Protein AF-A0A840VDX9-F1 (afdb_monomer)

Foldseek 3Di:
DDFLVPQPPQDPLNSVLCVLLVNGDLVVLLVDDLVVSQVSSVVSCVVPVSDPDRDDSVRSVVSNVSSVVVVVPPDDDDDDDDDDDDDDDDDDDDDDDDDDDDDDDDDDDDDDDDDDDDDDDDDDDDDDDDDDDDDDDDDDPPPPDDPDDQDFDQQCPDVVVVVVVVVDPDDDDDPVVVCVVVVNDPVNDDDDDDSNGDGDDDDDDDPPDDDDDDDDDDDDDDDDDDDPDDDDPDDDPPPDDPVVPDDDPVVVVPDPDPDPPPPPCDPVVVVVQFAPDPVCCPPPDPPDLLRADGGEDPALVLLLLLLVLLVCLVVLVVLLVVLVVLVVVCVVCVPVNVVNDPCSVVSVVCNVVSVVCNVVRQQCCADPPPRHRQQDDDPDDWDPLQDADPPVGRNNVQSVSCNPRQWHQRRHPRGIYGSDD

pLDDT: mean 71.78, std 23.14, range [29.0, 97.5]

Organism: NCBI:txid595692

Mean predicted aligned error: 23.38 Å

Sequence (421 aa):
MPSLKTLTGIAEEEIELLEAAGYLETAHLQKVDAGTLLEELEKANEVLDIVETLPSQRKVESWIRKANTKGKGSGSRKASGAEPKADTKKVKTSAPKGKAELSEPEISSEEKSEEGVSAAEAEKEEAGVMNELEESSLVVEEEVTKPSEPQWVNHEAVEEVREMIERSPLAIPLPVAQLAQQGIAPSAIAVAPVLNRAAGDLEIRATAARSYRSEPAKPRAAASPRSSRRTADAPPEKRGIDVSRVRSMEEADESEVAQPLPRGQVDERVKLLTTARESTNKGKKRDSRRFIRGVLHDRPILVWMGSVIVLLLVTDIPLALISAVLLMISSQNSEAMAWVPQWLLVFPLILPVLGLLYLTVAIRVKCRVCGQRLFVPRHCLKHVKAHHVPGLGHMIPTAIQIILFCWFHCIFCGTAVRIKE

Structure (mmCIF, N/CA/C/O backbone):
data_AF-A0A840VDX9-F1
#
_entry.id   AF-A0A840VDX9-F1
#
loop_
_atom_site.group_PDB
_atom_site.id
_atom_site.type_symbol
_atom_site.label_atom_id
_atom_site.label_alt_id
_atom_site.l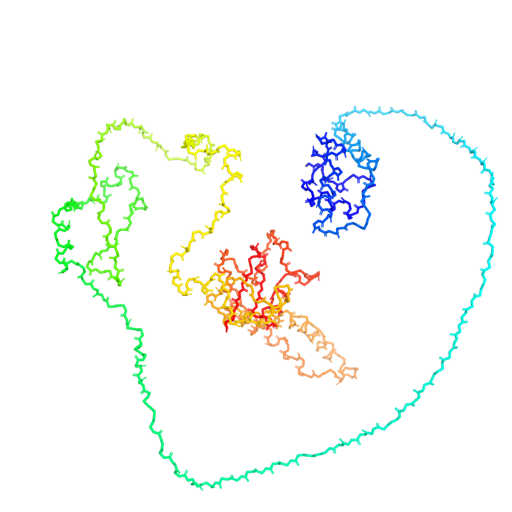abel_comp_id
_atom_site.label_asym_id
_atom_site.label_entity_id
_atom_site.label_seq_id
_atom_site.pdbx_PDB_ins_code
_atom_site.Cartn_x
_atom_site.Cartn_y
_atom_site.Cartn_z
_atom_site.occupancy
_atom_site.B_iso_or_equiv
_atom_site.auth_seq_id
_atom_site.auth_comp_id
_atom_site.auth_asym_id
_atom_site.auth_atom_id
_atom_site.pdbx_PDB_model_num
ATOM 1 N N . MET A 1 1 ? -4.506 30.953 8.659 1.00 61.16 1 MET A N 1
ATOM 2 C CA . MET A 1 1 ? -4.195 31.199 10.083 1.00 61.16 1 MET A CA 1
ATOM 3 C C . MET A 1 1 ? -2.696 30.997 10.283 1.00 61.16 1 MET A C 1
ATOM 5 O O . MET A 1 1 ? -2.127 30.231 9.507 1.00 61.16 1 MET A O 1
ATOM 9 N N . PRO A 1 2 ? -2.017 31.727 11.186 1.00 78.12 2 PRO A N 1
ATOM 10 C CA . PRO A 1 2 ? -0.568 31.613 11.340 1.00 78.12 2 PRO A CA 1
ATOM 11 C C . PRO A 1 2 ? -0.204 30.256 11.955 1.00 78.12 2 PRO A C 1
ATOM 13 O O . PRO A 1 2 ? -0.653 29.925 13.049 1.00 78.12 2 PRO A O 1
ATOM 16 N N . SER A 1 3 ? 0.608 29.474 11.242 1.00 86.75 3 SER A N 1
ATOM 17 C CA . SER A 1 3 ? 1.173 28.218 11.752 1.00 86.75 3 SER A CA 1
ATOM 18 C C . SER A 1 3 ? 2.246 28.498 12.810 1.00 86.75 3 SER A C 1
ATOM 20 O O . SER A 1 3 ? 2.977 29.494 12.705 1.00 86.75 3 SER A O 1
ATOM 22 N N . LEU A 1 4 ? 2.381 27.599 13.793 1.00 87.12 4 LEU A N 1
ATOM 23 C CA . LEU A 1 4 ? 3.438 27.636 14.811 1.00 87.12 4 LEU A CA 1
ATOM 24 C C . LEU A 1 4 ? 4.848 27.696 14.215 1.00 87.12 4 LEU A C 1
ATOM 26 O O . LEU A 1 4 ? 5.698 28.402 14.750 1.00 87.12 4 LEU A O 1
ATOM 30 N N . LYS A 1 5 ? 5.058 27.094 13.036 1.00 88.81 5 LYS A N 1
ATOM 31 C CA . LYS A 1 5 ? 6.335 27.120 12.296 1.00 88.81 5 LYS A CA 1
ATOM 32 C C . LYS A 1 5 ? 6.802 28.525 11.921 1.00 88.81 5 LYS A C 1
ATOM 34 O O . LYS A 1 5 ? 7.957 28.736 11.573 1.00 88.81 5 LYS A O 1
ATOM 39 N N . THR A 1 6 ? 5.906 29.510 11.970 1.00 86.62 6 THR A N 1
ATOM 40 C CA . THR A 1 6 ? 6.267 30.899 11.692 1.00 86.62 6 THR A CA 1
ATOM 41 C C . THR A 1 6 ? 6.886 31.606 12.903 1.00 86.62 6 THR A C 1
ATOM 43 O O . THR A 1 6 ? 7.437 32.695 12.735 1.00 86.62 6 THR A O 1
ATOM 46 N N . LEU A 1 7 ? 6.789 31.067 14.122 1.00 85.81 7 LEU A N 1
ATOM 47 C CA . LEU A 1 7 ? 7.391 31.671 15.314 1.00 85.81 7 LEU A CA 1
ATOM 48 C C . LEU A 1 7 ? 8.908 31.447 15.300 1.00 85.81 7 LEU A C 1
ATOM 50 O O . LEU A 1 7 ? 9.388 30.322 15.260 1.00 85.81 7 LEU A O 1
ATOM 54 N N . THR A 1 8 ? 9.682 32.531 15.325 1.00 84.88 8 THR A N 1
ATOM 55 C CA . THR A 1 8 ? 11.146 32.447 15.306 1.00 84.88 8 THR A CA 1
ATOM 56 C C . THR A 1 8 ? 11.689 32.043 16.678 1.00 84.88 8 THR A C 1
ATOM 58 O O . THR A 1 8 ? 11.299 32.611 17.704 1.00 84.88 8 THR A O 1
ATOM 61 N N . GLY A 1 9 ? 12.635 31.101 16.706 1.00 85.94 9 GLY A N 1
ATOM 62 C CA . GLY A 1 9 ? 13.309 30.651 17.932 1.00 85.94 9 GLY A CA 1
ATOM 63 C C . GLY A 1 9 ? 12.548 29.592 18.736 1.00 85.94 9 GLY A C 1
ATOM 64 O O . GLY A 1 9 ? 12.656 29.591 19.961 1.00 85.94 9 GLY A O 1
ATOM 65 N N . ILE A 1 10 ? 11.767 28.752 18.054 1.00 92.69 10 ILE A N 1
ATOM 66 C CA . ILE A 1 10 ? 11.240 27.482 18.570 1.00 92.69 10 ILE A CA 1
ATOM 67 C C . ILE A 1 10 ? 11.941 26.377 17.773 1.00 92.69 10 ILE A C 1
ATOM 69 O O . ILE A 1 10 ? 12.005 26.486 16.545 1.00 92.69 10 ILE A O 1
ATOM 73 N N . ALA A 1 11 ? 12.533 25.391 18.448 1.00 93.19 11 ALA A N 1
ATOM 74 C CA . ALA A 1 11 ? 13.143 24.242 17.778 1.00 93.19 11 ALA A CA 1
ATOM 75 C C . ALA A 1 11 ? 12.064 23.324 17.175 1.00 93.19 11 ALA A C 1
ATOM 77 O O . ALA A 1 11 ? 10.900 23.399 17.559 1.00 93.19 11 ALA A O 1
ATOM 78 N N . GLU A 1 12 ? 12.430 22.467 16.221 1.00 93.62 12 GLU A N 1
ATOM 79 C CA . GLU A 1 12 ? 11.466 21.586 15.540 1.00 93.62 12 GLU A CA 1
ATOM 80 C C . GLU A 1 12 ? 10.807 20.595 16.512 1.00 93.62 12 GLU A C 1
ATOM 82 O O . GLU A 1 12 ? 9.585 20.496 16.542 1.00 93.62 12 GLU A O 1
ATOM 87 N N . GLU A 1 13 ? 11.593 19.994 17.403 1.00 94.50 13 GLU A N 1
ATOM 88 C CA . GLU A 1 13 ? 11.123 19.087 18.464 1.00 94.50 13 GLU A CA 1
ATOM 89 C C . GLU A 1 13 ? 10.142 19.777 19.434 1.00 94.50 13 GLU A C 1
ATOM 91 O O . GLU A 1 13 ? 9.171 19.189 19.902 1.00 94.50 13 GLU A O 1
ATOM 96 N N . GLU A 1 14 ? 10.339 21.072 19.697 1.00 95.25 14 GLU A N 1
ATOM 97 C CA . GLU A 1 14 ? 9.448 21.861 20.557 1.00 95.25 14 GLU A CA 1
ATOM 98 C C . GLU A 1 14 ? 8.120 22.188 19.861 1.00 95.25 14 GLU A C 1
ATOM 100 O O . GLU A 1 14 ? 7.090 22.330 20.521 1.00 95.25 14 GLU A O 1
ATOM 105 N N . ILE A 1 15 ? 8.129 22.304 18.528 1.00 95.81 15 ILE A N 1
ATOM 106 C CA . ILE A 1 15 ? 6.903 22.430 17.733 1.00 95.81 15 ILE A CA 1
ATOM 107 C C . ILE A 1 15 ? 6.143 21.105 17.765 1.00 95.81 15 ILE A C 1
ATOM 109 O O . ILE A 1 15 ? 4.934 21.123 17.977 1.00 95.81 15 ILE A O 1
ATOM 113 N N . GLU A 1 16 ? 6.831 19.973 17.614 1.00 96.06 16 GLU A N 1
ATOM 114 C CA . GLU A 1 16 ? 6.209 18.647 17.713 1.00 96.06 16 GLU A CA 1
ATOM 115 C C . GLU A 1 16 ? 5.587 18.412 19.093 1.00 96.06 16 GLU A C 1
ATOM 117 O O . GLU A 1 16 ? 4.452 17.942 19.179 1.00 96.06 16 GLU A O 1
ATOM 122 N N . LEU A 1 17 ? 6.268 18.821 20.169 1.00 96.69 17 LEU A N 1
ATOM 123 C CA . LEU A 1 17 ? 5.734 18.731 21.527 1.00 96.69 17 LEU A CA 1
ATOM 124 C C . LEU A 1 17 ? 4.488 19.615 21.724 1.00 96.69 17 LEU A C 1
ATOM 126 O O . LEU A 1 17 ? 3.510 19.183 22.334 1.00 96.69 17 LEU A O 1
ATOM 130 N N . LEU A 1 18 ? 4.478 20.831 21.165 1.00 96.44 18 LEU A N 1
ATOM 131 C CA . LEU A 1 18 ? 3.304 21.714 21.174 1.00 96.44 18 LEU A CA 1
ATOM 132 C C . LEU A 1 18 ? 2.125 21.120 20.392 1.00 96.44 18 LEU A C 1
ATOM 134 O O . LEU A 1 18 ? 0.987 21.161 20.865 1.00 96.44 18 LEU A O 1
ATOM 138 N N . GLU A 1 19 ? 2.387 20.545 19.218 1.00 95.88 19 GLU A N 1
ATOM 139 C CA . GLU A 1 19 ? 1.367 19.885 18.401 1.00 95.88 19 GLU A CA 1
ATOM 140 C C . GLU A 1 19 ? 0.803 18.645 19.115 1.00 95.88 19 GLU A C 1
ATOM 142 O O . GLU A 1 19 ? -0.414 18.435 19.110 1.00 95.88 19 GLU A O 1
ATOM 147 N N . ALA A 1 20 ? 1.658 17.875 19.793 1.00 95.19 20 ALA A N 1
ATOM 148 C CA . ALA A 1 20 ? 1.268 16.731 20.611 1.00 95.19 20 ALA A CA 1
ATOM 149 C C . ALA A 1 20 ? 0.411 17.127 21.824 1.00 95.19 20 ALA A C 1
ATOM 151 O O . ALA A 1 20 ? -0.548 16.426 22.149 1.00 95.19 20 ALA A O 1
ATOM 152 N N . ALA A 1 21 ? 0.695 18.279 22.439 1.00 95.62 21 ALA A N 1
ATOM 153 C CA . ALA A 1 21 ? -0.122 18.872 23.498 1.00 95.62 21 ALA A CA 1
ATOM 154 C C . ALA A 1 21 ? -1.438 19.508 22.982 1.00 95.62 21 ALA A C 1
ATOM 156 O O . ALA A 1 21 ? -2.234 20.006 23.771 1.00 95.62 21 ALA A O 1
ATOM 157 N N . GLY A 1 22 ? -1.706 19.489 21.668 1.00 95.38 22 GLY A N 1
ATOM 158 C CA . GLY A 1 22 ? -2.950 19.997 21.070 1.00 95.38 22 GLY A CA 1
ATOM 159 C C . GLY A 1 22 ? -2.907 21.466 20.628 1.00 95.38 22 GLY A C 1
ATOM 160 O O . GLY A 1 22 ? -3.916 22.025 20.177 1.00 95.38 22 GLY A O 1
ATOM 161 N N . TYR A 1 23 ? -1.740 22.103 20.686 1.00 95.38 23 TYR A N 1
ATOM 162 C CA . TYR A 1 23 ? -1.525 23.463 20.207 1.00 95.38 23 TYR A CA 1
ATOM 163 C C . TYR A 1 23 ? -1.053 23.418 18.758 1.00 95.38 23 TYR A C 1
ATOM 165 O O . TYR A 1 23 ? 0.121 23.237 18.485 1.00 95.38 23 TYR A O 1
ATOM 173 N N . LEU A 1 24 ? -1.973 23.592 17.808 1.00 93.19 24 LEU A N 1
ATOM 174 C CA . LEU A 1 24 ? -1.651 23.581 16.370 1.00 93.19 24 LEU A CA 1
ATOM 175 C C . LEU A 1 24 ? -1.452 24.993 15.791 1.00 93.19 24 LEU A C 1
ATOM 177 O O . LEU A 1 24 ? -0.848 25.179 14.732 1.00 93.19 24 LEU A O 1
ATOM 181 N N . GLU A 1 25 ? -1.979 26.011 16.475 1.00 93.81 25 GLU A N 1
ATOM 182 C CA . GLU A 1 25 ? -2.066 27.375 15.960 1.00 93.81 25 GLU A CA 1
ATOM 183 C C . GLU A 1 25 ? -1.569 28.409 16.967 1.00 93.81 25 GLU A C 1
ATOM 185 O O . GLU A 1 25 ? -1.770 28.287 18.178 1.00 93.81 25 GLU A O 1
ATOM 190 N N . THR A 1 26 ? -1.014 29.517 16.463 1.00 93.38 26 THR A N 1
ATOM 191 C CA . THR A 1 26 ? -0.578 30.628 17.325 1.00 93.38 26 THR A CA 1
ATOM 192 C C . THR A 1 26 ? -1.731 31.235 18.125 1.00 93.38 26 THR A C 1
ATOM 194 O O . THR A 1 26 ? -1.497 31.816 19.176 1.00 93.38 26 THR A O 1
ATOM 197 N N . ALA A 1 27 ? -2.973 31.119 17.641 1.00 91.75 27 ALA A N 1
ATOM 198 C CA . ALA A 1 27 ? -4.164 31.621 18.325 1.00 91.75 27 ALA A CA 1
ATOM 199 C C . ALA A 1 27 ? -4.475 30.859 19.624 1.00 91.75 27 ALA A C 1
ATOM 201 O O . ALA A 1 27 ? -5.066 31.436 20.535 1.00 91.75 27 ALA A O 1
ATOM 202 N N . HIS A 1 28 ? -4.074 29.587 19.724 1.00 92.94 28 HIS A N 1
ATOM 203 C CA . HIS A 1 28 ? -4.245 28.799 20.946 1.00 92.94 28 HIS A CA 1
ATOM 204 C C . HIS A 1 28 ? -3.251 29.270 22.014 1.00 92.94 28 HIS A C 1
ATOM 206 O O . HIS A 1 28 ? -3.650 29.551 23.139 1.00 92.94 28 HIS A O 1
ATOM 212 N N . LEU A 1 29 ? -1.995 29.513 21.620 1.00 92.62 29 LEU A N 1
ATOM 213 C CA . LEU A 1 29 ? -0.953 30.055 22.504 1.00 92.62 29 LEU A CA 1
ATOM 214 C C . LEU A 1 29 ? -1.276 31.443 23.074 1.00 92.62 29 LEU A C 1
ATOM 216 O O . LEU A 1 29 ? -0.776 31.801 24.131 1.00 92.62 29 LEU A O 1
ATOM 220 N N . GLN A 1 30 ? -2.091 32.247 22.387 1.00 92.81 30 GLN A N 1
ATOM 221 C CA . GLN A 1 30 ? -2.479 33.577 22.876 1.00 92.81 30 GLN A CA 1
ATOM 222 C C . GLN A 1 30 ? -3.481 33.527 24.038 1.00 92.81 30 GLN A C 1
ATOM 224 O O . GLN A 1 30 ? -3.618 34.515 24.757 1.00 92.81 30 GLN A O 1
ATOM 229 N N . LYS A 1 31 ? -4.214 32.417 24.192 1.00 93.06 31 LYS A N 1
ATOM 230 C CA . LYS A 1 31 ? -5.309 32.282 25.166 1.00 93.06 31 LYS A CA 1
ATOM 231 C C . LYS A 1 31 ? -4.908 31.546 26.441 1.00 93.06 31 LYS A C 1
ATOM 233 O O . LYS A 1 31 ? -5.675 31.578 27.396 1.00 93.06 31 LYS A O 1
ATOM 238 N N . VAL A 1 32 ? -3.757 30.881 26.436 1.00 95.12 32 VAL A N 1
ATOM 239 C CA . VAL A 1 32 ? -3.313 30.002 27.520 1.00 95.12 32 VAL A CA 1
ATOM 240 C C . VAL A 1 32 ? -2.206 30.676 28.319 1.00 95.12 32 VAL A C 1
ATOM 242 O O . VAL A 1 32 ? -1.372 31.400 27.770 1.00 95.12 32 VAL A O 1
ATOM 245 N N . ASP A 1 33 ? -2.230 30.486 29.634 1.00 96.00 33 ASP A N 1
ATOM 246 C CA . ASP A 1 33 ? -1.191 30.973 30.529 1.00 96.00 33 ASP A CA 1
ATOM 247 C C . ASP A 1 33 ? 0.057 30.074 30.482 1.00 96.00 33 ASP A C 1
ATOM 249 O O . ASP A 1 33 ? 0.008 28.895 30.137 1.00 96.00 33 ASP A O 1
ATOM 253 N N . ALA A 1 34 ? 1.213 30.643 30.823 1.00 95.19 34 ALA A N 1
ATOM 254 C CA . ALA A 1 34 ? 2.481 29.926 30.716 1.00 95.19 34 ALA A CA 1
ATOM 255 C C . ALA A 1 34 ? 2.597 28.729 31.677 1.00 95.19 34 ALA A C 1
ATOM 257 O O . ALA A 1 34 ? 3.389 27.834 31.399 1.00 95.19 34 ALA A O 1
ATOM 258 N N . GLY A 1 35 ? 1.856 28.726 32.793 1.00 94.19 35 GLY A N 1
ATOM 259 C CA . GLY A 1 35 ? 1.880 27.642 33.777 1.00 94.19 35 GLY A CA 1
ATOM 260 C C . GLY A 1 35 ? 1.123 26.422 33.267 1.00 94.19 35 GLY A C 1
ATOM 261 O O . GLY A 1 35 ? 1.714 25.356 33.128 1.00 94.19 35 GLY A O 1
ATOM 262 N N . THR A 1 36 ? -0.136 26.615 32.875 1.00 95.81 36 THR A N 1
ATOM 263 C CA . THR A 1 36 ? -0.982 25.570 32.284 1.00 95.81 36 THR A CA 1
ATOM 264 C C . THR A 1 36 ? -0.333 24.970 31.039 1.00 95.81 36 THR A C 1
ATOM 266 O O . THR A 1 36 ? -0.298 23.753 30.881 1.00 95.81 36 THR A O 1
ATOM 269 N N . LEU A 1 37 ? 0.262 25.806 30.177 1.00 96.88 37 LEU A N 1
ATOM 270 C CA . LEU A 1 37 ? 0.965 25.315 28.992 1.00 96.88 37 LEU A CA 1
ATOM 271 C C . LEU A 1 37 ? 2.183 24.451 29.355 1.00 96.88 37 LEU A C 1
ATOM 273 O O . LEU A 1 37 ? 2.437 23.458 28.685 1.00 96.88 37 LEU A O 1
ATOM 277 N N . LEU A 1 38 ? 2.937 24.803 30.400 1.00 96.88 38 LEU A N 1
ATOM 278 C CA . LEU A 1 38 ? 4.087 24.009 30.836 1.00 96.88 38 LEU A CA 1
ATOM 279 C C . LEU A 1 38 ? 3.651 22.632 31.363 1.00 96.88 38 LEU A C 1
ATOM 281 O O . LEU A 1 38 ? 4.249 21.633 30.977 1.00 96.88 38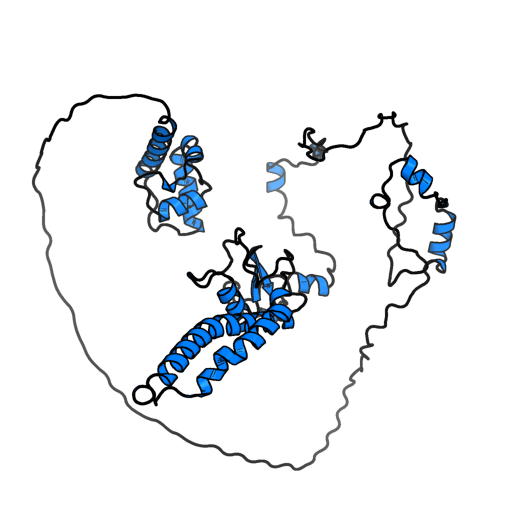 LEU A O 1
ATOM 285 N N . GLU A 1 39 ? 2.594 22.578 32.178 1.00 96.62 39 GLU A N 1
ATOM 286 C CA . GLU A 1 39 ? 2.048 21.319 32.709 1.00 96.62 39 GLU A CA 1
ATOM 287 C C . GLU A 1 39 ? 1.537 20.394 31.598 1.00 96.62 39 GLU A C 1
ATOM 289 O O . GLU A 1 39 ? 1.709 19.177 31.654 1.00 96.62 39 GLU A O 1
ATOM 294 N N . GLU A 1 40 ? 0.894 20.952 30.572 1.00 97.31 40 GLU A N 1
ATOM 295 C CA . GLU A 1 40 ? 0.416 20.168 29.432 1.00 97.31 40 GLU A CA 1
ATOM 296 C C . GLU A 1 40 ? 1.564 19.662 28.554 1.00 97.31 40 GLU A C 1
ATOM 298 O O . GLU A 1 40 ? 1.507 18.531 28.070 1.00 97.31 40 GLU A O 1
ATOM 303 N N . LEU A 1 41 ? 2.627 20.457 28.388 1.00 97.31 41 LEU A N 1
ATOM 304 C CA . LEU A 1 41 ? 3.841 20.019 27.697 1.00 97.31 41 LEU A CA 1
ATOM 305 C C . LEU A 1 41 ? 4.577 18.927 28.480 1.00 97.31 41 LEU A C 1
ATOM 307 O O . LEU A 1 41 ? 5.070 17.985 27.869 1.00 97.31 41 LEU A O 1
ATOM 311 N N . GLU A 1 42 ? 4.616 19.013 29.810 1.00 97.12 42 GLU A N 1
ATOM 312 C CA . GLU A 1 42 ? 5.190 17.975 30.672 1.00 97.12 42 GLU A CA 1
ATOM 313 C C . GLU A 1 42 ? 4.418 16.657 30.542 1.00 97.12 42 GLU A C 1
ATOM 315 O O . GLU A 1 42 ? 5.020 15.630 30.236 1.00 97.12 42 GLU A O 1
ATOM 320 N N . LYS A 1 43 ? 3.081 16.698 30.636 1.00 96.88 43 LYS A N 1
ATOM 321 C CA . LYS A 1 43 ? 2.217 15.521 30.424 1.00 96.88 43 LYS A CA 1
ATOM 322 C C . LYS A 1 43 ? 2.380 14.922 29.027 1.00 96.88 43 LYS A C 1
ATOM 324 O O . LYS A 1 43 ? 2.400 13.703 28.871 1.00 96.88 43 LYS A O 1
ATOM 329 N N . ALA A 1 44 ? 2.479 15.761 27.995 1.00 96.62 44 ALA A N 1
ATOM 330 C CA . ALA A 1 44 ? 2.690 15.292 26.629 1.00 96.62 44 ALA A CA 1
ATOM 331 C C . ALA A 1 44 ? 4.069 14.630 26.466 1.00 96.62 44 ALA A C 1
ATOM 333 O O . ALA A 1 44 ? 4.164 13.578 25.829 1.00 96.62 44 ALA A O 1
ATOM 334 N N . ASN A 1 45 ? 5.118 15.205 27.066 1.00 97.00 45 ASN A N 1
ATOM 335 C CA . ASN A 1 45 ? 6.471 14.659 26.991 1.00 97.00 45 ASN A CA 1
ATOM 336 C C . ASN A 1 45 ? 6.623 13.371 27.810 1.00 97.00 45 ASN A C 1
ATOM 338 O O . ASN A 1 45 ? 7.307 12.463 27.363 1.00 97.00 45 ASN A O 1
ATOM 342 N N . GLU A 1 46 ? 5.944 13.244 28.954 1.00 97.00 46 GLU A N 1
ATOM 343 C CA . GLU A 1 46 ? 5.927 12.013 29.761 1.00 97.00 46 GLU A CA 1
ATOM 344 C C . GLU A 1 46 ? 5.382 10.812 28.966 1.00 97.00 46 GLU A C 1
ATOM 346 O O . GLU A 1 46 ? 5.868 9.690 29.095 1.00 97.00 46 GLU A O 1
ATOM 351 N N . VAL A 1 47 ? 4.383 11.045 28.109 1.00 96.56 47 VAL A N 1
ATOM 352 C CA . VAL A 1 47 ? 3.749 9.987 27.309 1.00 96.56 47 VAL A CA 1
ATOM 353 C C . VAL A 1 47 ? 4.528 9.672 26.030 1.00 96.56 47 VAL A C 1
ATOM 355 O O . VAL A 1 47 ? 4.496 8.530 25.563 1.00 96.56 47 VAL A O 1
ATOM 358 N N . LEU A 1 48 ? 5.162 10.676 25.419 1.00 93.44 48 LEU A N 1
ATOM 359 C CA . LEU A 1 48 ? 5.681 10.578 24.051 1.00 93.44 48 LEU A CA 1
ATOM 360 C C . LEU A 1 48 ? 7.205 10.673 23.934 1.00 93.44 48 LEU A C 1
ATOM 362 O O . LEU A 1 48 ? 7.711 10.330 22.869 1.00 93.44 48 LEU A O 1
ATOM 366 N N . ASP A 1 49 ? 7.904 11.096 24.991 1.00 95.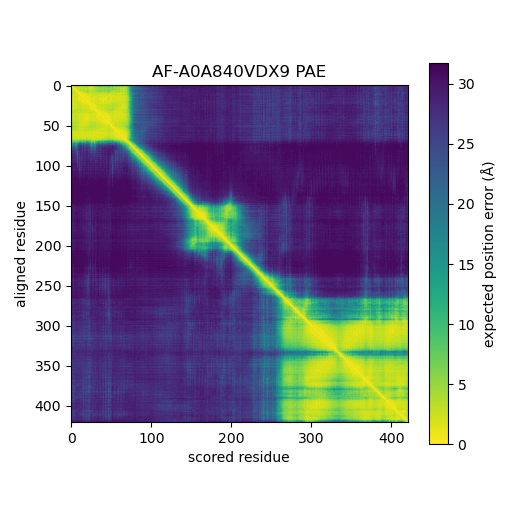31 49 ASP A N 1
ATOM 367 C CA . ASP A 1 49 ? 9.368 11.214 25.070 1.00 95.31 49 ASP A CA 1
ATOM 368 C C . ASP A 1 49 ? 9.969 11.949 23.854 1.00 95.31 49 ASP A C 1
ATOM 370 O O . ASP A 1 49 ? 10.822 11.431 23.136 1.00 95.31 49 ASP A O 1
ATOM 374 N N . ILE A 1 50 ? 9.433 13.142 23.556 1.00 93.81 50 ILE A N 1
ATOM 375 C CA . ILE A 1 50 ? 9.745 13.900 22.329 1.00 93.81 50 ILE A CA 1
ATOM 376 C C . ILE A 1 50 ? 11.027 14.719 22.497 1.00 93.81 50 ILE A C 1
ATOM 378 O O . ILE A 1 50 ? 11.828 14.800 21.571 1.00 93.81 50 ILE A O 1
ATOM 382 N N . VAL A 1 51 ? 11.212 15.352 23.660 1.00 94.69 51 VAL A N 1
ATOM 383 C CA . VAL A 1 51 ? 12.350 16.238 23.939 1.00 94.69 51 VAL A CA 1
ATOM 384 C C . VAL A 1 51 ? 13.094 15.752 25.178 1.00 94.69 51 VAL A C 1
ATOM 386 O O . VAL A 1 51 ? 12.480 15.527 26.221 1.00 94.69 51 VAL A O 1
ATOM 389 N N . GLU A 1 52 ? 14.426 15.686 25.103 1.00 92.25 52 GLU A N 1
ATOM 390 C CA . GLU A 1 52 ? 15.284 15.280 26.231 1.00 92.25 52 GLU A CA 1
ATOM 391 C C . GLU A 1 52 ? 15.225 16.260 27.415 1.00 92.25 52 GLU A C 1
ATOM 393 O O . GLU A 1 52 ? 15.386 15.876 28.572 1.00 92.25 52 GLU A O 1
ATOM 398 N N . THR A 1 53 ? 15.016 17.552 27.137 1.00 92.94 53 THR A N 1
ATOM 399 C CA . THR A 1 53 ? 14.940 18.603 28.160 1.00 92.94 53 THR A CA 1
ATOM 400 C C . THR A 1 53 ? 13.695 19.461 27.977 1.00 92.94 53 THR A C 1
ATOM 402 O O . THR A 1 53 ? 13.497 20.094 26.940 1.00 92.94 53 THR A O 1
ATOM 405 N N . LEU A 1 54 ? 12.851 19.510 29.010 1.00 93.81 54 LEU A N 1
ATOM 406 C CA . LEU A 1 54 ? 11.636 20.319 28.986 1.00 93.81 54 LEU A CA 1
ATOM 407 C C . LEU A 1 54 ? 11.969 21.817 28.857 1.00 93.81 54 LEU A C 1
ATOM 409 O O . LEU A 1 54 ? 12.913 22.315 29.489 1.00 93.81 54 LEU A O 1
ATOM 413 N N . PRO A 1 55 ? 11.193 22.578 28.065 1.00 94.75 55 PRO A N 1
ATOM 414 C CA . PRO A 1 55 ? 11.418 24.004 27.908 1.00 94.75 55 PRO A CA 1
ATOM 415 C C . PRO A 1 55 ? 11.172 24.731 29.234 1.00 94.75 55 PRO A C 1
ATOM 417 O O . PRO A 1 55 ? 10.126 24.592 29.856 1.00 94.75 55 PRO A O 1
ATOM 420 N N . SER A 1 56 ? 12.118 25.569 29.664 1.00 95.69 56 SER A N 1
ATOM 421 C CA . SER A 1 56 ? 11.925 26.383 30.876 1.00 95.69 56 SER A CA 1
ATOM 422 C C . SER A 1 56 ? 10.714 27.326 30.759 1.00 95.69 56 SER A C 1
ATOM 424 O O . SER A 1 56 ? 10.431 27.851 29.680 1.00 95.69 56 SER A O 1
ATOM 426 N N . GLN A 1 57 ? 10.069 27.654 31.884 1.00 95.06 57 GLN A N 1
ATOM 427 C CA . GLN A 1 57 ? 8.918 28.572 31.938 1.00 95.06 57 GLN A CA 1
ATOM 428 C C . GLN A 1 57 ? 9.175 29.915 31.224 1.00 95.06 57 GLN A C 1
ATOM 430 O O . GLN A 1 57 ? 8.333 30.407 30.474 1.00 95.06 57 GLN A O 1
ATOM 435 N N . ARG A 1 58 ? 10.383 30.481 31.363 1.00 93.94 58 ARG A N 1
ATOM 436 C CA . ARG A 1 58 ? 10.784 31.722 30.667 1.00 93.94 58 ARG A CA 1
ATOM 437 C C . ARG A 1 58 ? 10.766 31.579 29.144 1.00 93.94 58 ARG A C 1
ATOM 439 O O . ARG A 1 58 ? 10.464 32.539 28.433 1.00 93.94 58 ARG A O 1
ATOM 446 N N . LYS A 1 59 ? 11.111 30.394 28.636 1.00 95.12 59 LYS A N 1
ATOM 447 C CA . LYS A 1 59 ? 11.094 30.082 27.204 1.00 95.12 59 LYS A CA 1
ATOM 448 C C . LYS A 1 59 ? 9.652 30.003 26.701 1.00 95.12 59 LYS A C 1
ATOM 450 O O . LYS A 1 59 ? 9.341 30.663 25.709 1.00 95.12 59 LYS A O 1
ATOM 455 N N . VAL A 1 60 ? 8.770 29.335 27.445 1.00 95.94 60 VAL A N 1
ATOM 456 C CA . VAL A 1 60 ? 7.326 29.251 27.156 1.00 95.94 60 VAL A CA 1
ATOM 457 C C . VAL A 1 60 ? 6.671 30.639 27.147 1.00 95.94 60 VAL A C 1
ATOM 459 O O . VAL A 1 60 ? 5.996 31.008 26.183 1.00 95.94 60 VAL A O 1
ATOM 462 N N . GLU A 1 61 ? 6.957 31.486 28.141 1.00 95.88 61 GLU A N 1
ATOM 463 C CA . GLU A 1 61 ? 6.492 32.882 28.153 1.00 95.88 61 GLU A CA 1
ATOM 464 C C . GLU A 1 61 ? 6.955 33.670 26.922 1.00 95.88 61 GLU A C 1
ATOM 466 O O . GLU A 1 61 ? 6.223 34.514 26.391 1.00 95.88 61 GLU A O 1
ATOM 471 N N . SER A 1 62 ? 8.179 33.414 26.452 1.00 94.88 62 SER A N 1
ATOM 472 C CA . SER A 1 62 ? 8.710 34.068 25.257 1.00 94.88 62 SER A CA 1
ATOM 473 C C . SER A 1 62 ? 7.924 33.679 24.000 1.00 94.88 62 SER A C 1
ATOM 475 O O . SER A 1 62 ? 7.700 34.532 23.135 1.00 94.88 62 SER A O 1
ATOM 477 N N . TRP A 1 63 ? 7.450 32.432 23.911 1.00 94.88 63 TRP A N 1
ATOM 478 C CA . TRP A 1 63 ? 6.615 31.955 22.808 1.00 94.88 63 TRP A CA 1
ATOM 479 C C . TRP A 1 63 ? 5.245 32.626 22.822 1.00 94.88 63 TRP A C 1
ATOM 481 O O . TRP A 1 63 ? 4.822 33.157 21.794 1.00 94.88 63 TRP A O 1
ATOM 491 N N . ILE A 1 64 ? 4.610 32.713 23.994 1.00 94.81 64 ILE A N 1
ATOM 492 C CA . ILE A 1 64 ? 3.321 33.397 24.175 1.00 94.81 64 ILE A CA 1
ATOM 493 C C . ILE A 1 64 ? 3.446 34.886 23.815 1.00 94.81 64 ILE A C 1
ATOM 495 O O . ILE A 1 64 ? 2.624 35.426 23.068 1.00 94.81 64 ILE A O 1
ATOM 499 N N . ARG A 1 65 ? 4.516 35.570 24.253 1.00 93.44 65 ARG A N 1
ATOM 500 C CA . ARG A 1 65 ? 4.770 36.973 23.864 1.00 93.44 65 ARG A CA 1
ATOM 501 C C . ARG A 1 65 ? 4.931 37.130 22.353 1.00 93.44 65 ARG A C 1
ATOM 503 O O . ARG A 1 65 ? 4.334 38.040 21.782 1.00 93.44 65 ARG A O 1
ATOM 510 N N . LYS A 1 66 ? 5.694 36.253 21.693 1.00 92.31 66 LYS A N 1
ATOM 511 C CA . LYS A 1 66 ? 5.880 36.282 20.229 1.00 92.31 66 LYS A CA 1
ATOM 512 C C . LYS A 1 66 ? 4.584 35.983 19.469 1.00 92.31 66 LYS A C 1
ATOM 514 O O . LYS A 1 66 ? 4.322 36.600 18.436 1.00 92.31 66 LYS A O 1
ATOM 519 N N . ALA A 1 67 ? 3.752 35.081 19.985 1.00 90.81 67 ALA A N 1
ATOM 520 C CA . ALA A 1 67 ? 2.430 34.812 19.429 1.00 90.81 67 ALA A CA 1
ATOM 521 C C . ALA A 1 67 ? 1.529 36.056 19.525 1.00 90.81 67 ALA A C 1
ATOM 523 O O . ALA A 1 67 ? 0.848 36.401 18.556 1.00 90.81 67 ALA A O 1
ATOM 524 N N . ASN A 1 68 ? 1.583 36.784 20.644 1.00 87.88 68 ASN A N 1
ATOM 525 C CA . ASN A 1 68 ? 0.817 38.012 20.867 1.00 87.88 68 ASN A CA 1
ATOM 526 C C . ASN A 1 68 ? 1.275 39.200 20.000 1.00 87.88 68 ASN A C 1
ATOM 528 O O . ASN A 1 68 ? 0.439 39.990 19.555 1.00 87.88 68 ASN A O 1
ATOM 532 N N . THR A 1 69 ? 2.574 39.343 19.718 1.00 84.69 69 THR A N 1
ATOM 533 C CA . THR A 1 69 ? 3.078 40.446 18.875 1.00 84.69 69 THR A CA 1
ATOM 534 C C . THR A 1 69 ? 2.728 40.261 17.402 1.00 84.69 69 THR A C 1
ATOM 536 O O . THR A 1 69 ? 2.370 41.232 16.735 1.00 84.69 69 THR A O 1
ATOM 539 N N . LYS A 1 70 ? 2.740 39.023 16.891 1.00 72.81 70 LYS A N 1
ATOM 540 C CA . LYS A 1 70 ? 2.337 38.733 15.505 1.00 72.81 70 LYS A CA 1
ATOM 541 C C . LYS A 1 70 ? 0.846 38.941 15.239 1.00 72.81 70 LYS A C 1
ATOM 543 O O . LYS A 1 70 ? 0.486 39.323 14.128 1.00 72.81 70 LYS A O 1
ATOM 548 N N . GLY A 1 71 ? -0.012 38.751 16.243 1.00 60.47 71 GLY A N 1
ATOM 549 C CA . GLY A 1 71 ? -1.459 38.968 16.116 1.00 60.47 71 GLY A CA 1
ATOM 550 C C . GLY A 1 71 ? -1.869 40.431 15.901 1.00 60.47 71 GLY A C 1
ATOM 551 O O . GLY A 1 71 ? -2.950 40.687 15.383 1.00 60.47 71 GLY A O 1
ATOM 552 N N . LYS A 1 72 ? -1.008 41.400 16.250 1.00 55.47 72 LYS A N 1
ATOM 553 C CA . LYS A 1 72 ? -1.308 42.844 16.169 1.00 55.47 72 LYS A CA 1
ATOM 554 C C . LYS A 1 72 ? -0.730 43.542 14.925 1.00 55.47 72 LYS A C 1
ATOM 556 O O . LYS A 1 72 ? -0.795 44.763 14.830 1.00 55.47 72 LYS A O 1
ATOM 561 N N . GLY A 1 73 ? -0.164 42.791 13.976 1.00 46.97 73 GLY A N 1
ATOM 562 C CA . GLY A 1 73 ? 0.742 43.320 12.948 1.00 46.97 73 GLY A CA 1
ATOM 563 C C . GLY A 1 73 ? 0.239 43.419 11.502 1.00 46.97 73 GLY A C 1
ATOM 564 O O . GLY A 1 73 ? 1.073 43.614 10.624 1.00 46.97 73 GLY A O 1
ATOM 565 N N . SER A 1 74 ? -1.061 43.303 11.200 1.00 40.25 74 SER A N 1
ATOM 566 C CA . SER A 1 74 ? -1.588 43.578 9.845 1.00 40.25 74 SER A CA 1
ATOM 567 C C . SER A 1 74 ? -2.465 44.833 9.830 1.00 40.25 74 SER A C 1
ATOM 569 O O . SER A 1 74 ? -3.675 44.776 9.627 1.00 40.25 74 SER A O 1
ATOM 571 N N . GLY A 1 75 ? -1.848 45.984 10.085 1.00 36.06 75 GLY A N 1
ATOM 572 C CA . GLY A 1 75 ? -2.511 47.282 10.033 1.00 36.06 75 GLY A CA 1
ATOM 573 C C . GLY A 1 75 ? -1.502 48.419 10.126 1.00 36.06 75 GLY A C 1
ATOM 574 O O . GLY A 1 75 ? -1.178 48.848 11.220 1.00 36.06 75 GLY A O 1
ATOM 575 N N . SER A 1 76 ? -1.008 48.862 8.965 1.00 34.47 76 SER A N 1
ATOM 576 C CA . SER A 1 76 ? -0.433 50.186 8.670 1.00 34.47 76 SER A CA 1
ATOM 577 C C . SER A 1 76 ? 0.388 50.889 9.769 1.00 34.47 76 SER A C 1
ATOM 579 O O . SER A 1 76 ? -0.180 51.449 10.703 1.00 34.47 76 SER A O 1
ATOM 581 N N . ARG A 1 77 ? 1.703 51.050 9.549 1.00 35.09 77 ARG A N 1
ATOM 582 C CA . ARG A 1 77 ? 2.315 52.392 9.432 1.00 35.09 77 ARG A CA 1
ATOM 583 C C . ARG A 1 77 ? 3.780 52.365 8.995 1.00 35.09 77 ARG A C 1
ATOM 585 O O . ARG A 1 77 ? 4.580 51.529 9.396 1.00 35.09 77 ARG A O 1
ATOM 592 N N . LYS A 1 78 ? 4.062 53.351 8.148 1.00 35.66 78 LYS A N 1
ATOM 593 C CA . LYS A 1 78 ? 5.343 53.825 7.624 1.00 35.66 78 LYS A CA 1
ATOM 594 C C . LYS A 1 78 ? 6.217 54.464 8.719 1.00 35.66 78 LYS A C 1
ATOM 596 O O . LYS A 1 78 ? 5.705 55.244 9.511 1.00 35.66 78 LYS A O 1
ATOM 601 N N . ALA A 1 79 ? 7.524 54.260 8.536 1.00 35.97 79 ALA A N 1
ATOM 602 C CA . ALA A 1 79 ? 8.639 55.210 8.669 1.00 35.97 79 ALA A CA 1
ATOM 603 C C . ALA A 1 79 ? 9.210 55.624 10.046 1.00 35.97 79 ALA A C 1
ATOM 605 O O . ALA A 1 79 ? 8.505 55.790 11.033 1.00 35.97 79 ALA A O 1
ATOM 606 N N . SER A 1 80 ? 10.526 55.897 9.956 1.00 32.84 80 SER A N 1
ATOM 607 C CA . SER A 1 80 ? 11.488 56.518 10.887 1.00 32.84 80 SER A CA 1
ATOM 608 C C . SER A 1 80 ? 11.888 55.646 12.084 1.00 32.84 80 SER A C 1
ATOM 610 O O . SER A 1 80 ? 11.029 55.220 12.836 1.00 32.84 80 SER A O 1
ATOM 612 N N . GLY A 1 81 ? 13.148 55.284 12.320 1.00 29.95 81 GLY A N 1
ATOM 613 C CA . GLY A 1 81 ? 14.409 55.973 12.050 1.00 29.95 81 GLY A CA 1
ATOM 614 C C . GLY A 1 81 ? 15.165 56.078 13.383 1.00 29.95 81 GLY A C 1
ATOM 615 O O . GLY A 1 81 ? 14.552 56.499 14.357 1.00 29.95 81 GLY A O 1
ATOM 616 N N . ALA A 1 82 ? 16.451 55.697 13.382 1.00 29.05 82 ALA A N 1
ATOM 617 C CA . ALA A 1 82 ? 17.498 55.883 14.407 1.00 29.05 82 ALA A CA 1
ATOM 618 C C . ALA A 1 82 ? 18.094 54.575 14.971 1.00 29.05 82 ALA A C 1
ATOM 620 O O . ALA A 1 82 ? 17.498 53.890 15.800 1.00 29.05 82 ALA A O 1
ATOM 621 N N . GLU A 1 83 ? 19.325 54.282 14.533 1.00 36.59 83 GLU A N 1
ATOM 622 C CA . GLU A 1 83 ? 20.336 53.572 15.330 1.00 36.59 83 GLU A CA 1
ATOM 623 C C . GLU A 1 83 ? 20.564 54.302 16.671 1.00 36.59 83 GLU A C 1
ATOM 625 O O . GLU A 1 83 ? 20.365 55.518 16.760 1.00 36.59 83 GLU A O 1
ATOM 630 N N . PRO A 1 84 ? 21.070 53.597 17.697 1.00 38.06 84 PRO A N 1
ATOM 631 C CA . PRO A 1 84 ? 22.481 53.827 17.998 1.00 38.06 84 PRO A CA 1
ATOM 632 C C . PRO A 1 84 ? 23.283 52.565 18.345 1.00 38.06 84 PRO A C 1
ATOM 634 O O . PRO A 1 84 ? 22.771 51.522 18.749 1.00 38.06 84 PRO A O 1
ATOM 637 N N . LYS A 1 85 ? 24.593 52.734 18.163 1.00 34.50 85 LYS A N 1
ATOM 638 C CA . LYS A 1 85 ? 25.691 51.802 18.410 1.00 34.50 85 LYS A CA 1
ATOM 639 C C . LYS A 1 85 ? 25.935 51.530 19.899 1.00 34.50 85 LYS A C 1
ATOM 641 O O . LYS A 1 85 ? 25.754 52.410 20.728 1.00 34.50 85 LYS A O 1
ATOM 646 N N . ALA A 1 86 ? 26.461 50.323 20.121 1.00 34.31 86 ALA A N 1
ATOM 647 C CA . ALA A 1 86 ? 27.526 49.906 21.040 1.00 34.31 86 ALA A CA 1
ATOM 648 C C . ALA A 1 86 ? 27.568 50.478 22.466 1.00 34.31 86 ALA A C 1
ATOM 650 O O . ALA A 1 86 ? 27.830 51.656 22.659 1.00 34.31 86 ALA A O 1
ATOM 651 N N . ASP A 1 87 ? 27.588 49.570 23.448 1.00 32.12 87 ASP A N 1
ATOM 652 C CA . ASP A 1 87 ? 28.587 49.694 24.503 1.00 32.12 87 ASP A CA 1
ATOM 653 C C . ASP A 1 87 ? 29.079 48.342 25.021 1.00 32.12 87 ASP A C 1
ATOM 655 O O . ASP A 1 87 ? 28.334 47.390 25.252 1.00 32.12 87 ASP A O 1
ATOM 659 N N . THR A 1 88 ? 30.398 48.282 25.149 1.00 36.47 88 THR A N 1
ATOM 660 C CA . THR A 1 88 ? 31.196 47.120 25.526 1.00 36.47 88 THR A CA 1
ATOM 661 C C . THR A 1 88 ? 31.421 47.190 27.030 1.00 36.47 88 THR A C 1
ATOM 663 O O . THR A 1 88 ? 31.931 48.199 27.511 1.00 36.47 88 THR A O 1
ATOM 666 N N . LYS A 1 89 ? 31.146 46.125 27.797 1.00 34.53 89 LYS A N 1
ATOM 667 C CA . LYS A 1 89 ? 31.719 46.023 29.149 1.00 34.53 89 LYS A CA 1
ATOM 668 C C . LYS A 1 89 ? 32.210 44.621 29.487 1.00 34.53 89 LYS A C 1
ATOM 670 O O . LYS A 1 89 ? 31.465 43.689 29.757 1.00 34.53 89 LYS A O 1
ATOM 675 N N . LYS A 1 90 ? 33.536 44.552 29.457 1.00 34.12 90 LYS A N 1
ATOM 676 C CA . LYS A 1 90 ? 34.459 43.517 29.908 1.00 34.12 90 LYS A CA 1
ATOM 677 C C . LYS A 1 90 ? 34.437 43.472 31.444 1.00 34.12 90 LYS A C 1
ATOM 679 O O . LYS A 1 90 ? 34.698 44.499 32.064 1.00 34.12 90 LYS A O 1
ATOM 684 N N . VAL A 1 91 ? 34.201 42.310 32.054 1.00 33.41 91 VAL A N 1
ATOM 685 C CA . VAL A 1 91 ? 34.605 42.030 33.446 1.00 33.41 91 VAL A CA 1
ATOM 686 C C . VAL A 1 91 ? 35.261 40.652 33.504 1.00 33.41 91 VAL A C 1
ATOM 688 O O . VAL A 1 91 ? 34.900 39.729 32.783 1.00 33.41 91 VAL A O 1
ATOM 691 N N . LYS A 1 92 ? 36.320 40.602 34.307 1.00 31.44 92 LYS A N 1
ATOM 692 C CA . LYS A 1 92 ? 37.442 39.671 34.332 1.00 31.44 92 LYS A CA 1
ATOM 693 C C . LYS A 1 92 ? 37.351 38.814 35.604 1.00 31.44 92 LYS A C 1
ATOM 695 O O . LYS A 1 92 ? 37.062 39.367 36.657 1.00 31.44 92 LYS A O 1
ATOM 700 N N . THR A 1 93 ? 37.751 37.543 35.487 1.00 31.25 93 THR A N 1
ATOM 701 C CA . THR A 1 93 ? 38.366 36.659 36.515 1.00 31.25 93 THR A CA 1
ATOM 702 C C . THR A 1 93 ? 37.640 36.375 37.835 1.00 31.25 93 THR A C 1
ATOM 704 O O . THR A 1 93 ? 37.538 37.259 38.674 1.00 31.25 93 THR A O 1
ATOM 707 N N . SER A 1 94 ? 37.467 35.081 38.135 1.00 32.78 94 SER A N 1
ATOM 708 C CA . SER A 1 94 ? 38.371 34.355 39.052 1.00 32.78 94 SER A CA 1
ATOM 709 C C . SER A 1 94 ? 38.145 32.830 39.015 1.00 32.78 94 SER A C 1
ATOM 711 O O . SER A 1 94 ? 37.021 32.345 39.058 1.00 32.78 94 SER A O 1
ATOM 713 N N . ALA A 1 95 ? 39.249 32.081 38.914 1.00 33.31 95 ALA A N 1
ATOM 714 C CA . ALA A 1 95 ? 39.361 30.664 39.288 1.00 33.31 95 ALA A CA 1
ATOM 715 C C . ALA A 1 95 ? 39.579 30.553 40.817 1.00 33.31 95 ALA A C 1
ATOM 717 O O . ALA A 1 95 ? 39.916 31.570 41.433 1.00 33.31 95 ALA A O 1
ATOM 718 N N . PRO A 1 96 ? 39.429 29.368 41.447 1.00 44.19 96 PRO A N 1
ATOM 719 C CA . PRO A 1 96 ? 40.535 28.390 41.553 1.00 44.19 96 PRO A CA 1
ATOM 720 C C . PRO A 1 96 ? 40.067 26.926 41.313 1.00 44.19 96 PRO A C 1
ATOM 722 O O . PRO A 1 96 ? 38.924 26.594 41.578 1.00 44.19 96 PRO A O 1
ATOM 725 N N . LYS A 1 97 ? 40.824 26.051 40.631 1.00 32.12 97 LYS A N 1
ATOM 726 C CA . LYS A 1 97 ? 42.037 25.289 41.032 1.00 32.12 97 LYS A CA 1
ATOM 727 C C . LYS A 1 97 ? 41.694 23.929 41.680 1.00 32.12 97 LYS A C 1
ATOM 729 O O . LYS A 1 97 ? 41.175 23.889 42.785 1.00 32.12 97 LYS A O 1
ATOM 734 N N . GLY A 1 98 ? 42.090 22.841 41.012 1.00 29.48 98 GLY A N 1
ATOM 735 C CA . GLY A 1 98 ? 42.105 21.473 41.548 1.00 29.48 98 GLY A CA 1
ATOM 736 C C . GLY A 1 98 ? 42.482 20.441 40.480 1.00 29.48 98 GLY A C 1
ATOM 737 O O . GLY A 1 98 ? 41.618 19.972 39.755 1.00 29.48 98 GLY A O 1
ATOM 738 N N . LYS A 1 99 ? 43.785 20.166 40.346 1.00 33.59 99 LYS A N 1
ATOM 739 C CA . LYS A 1 99 ? 44.418 19.153 39.478 1.00 33.59 99 LYS A CA 1
ATOM 740 C C . LYS A 1 99 ? 44.406 17.765 40.137 1.00 33.59 99 LYS A C 1
ATOM 742 O O . LYS A 1 99 ? 44.553 17.717 41.354 1.00 33.59 99 LYS A O 1
ATOM 747 N N . ALA A 1 100 ? 44.410 16.720 39.301 1.00 31.89 100 ALA A N 1
ATOM 748 C CA . ALA A 1 100 ? 45.317 15.545 39.268 1.00 31.89 100 ALA A CA 1
ATOM 749 C C . ALA A 1 100 ? 44.504 14.314 38.793 1.00 31.89 100 ALA A C 1
ATOM 751 O O . ALA A 1 100 ? 43.502 14.004 39.421 1.00 31.89 100 ALA A O 1
ATOM 752 N N . GLU A 1 101 ? 44.681 13.729 37.603 1.00 32.69 101 GLU A N 1
ATOM 753 C CA . GLU A 1 101 ? 45.854 13.088 36.964 1.00 32.69 101 GLU A CA 1
ATOM 754 C C . GLU A 1 101 ? 45.869 11.555 37.166 1.00 32.69 101 GLU A C 1
ATOM 756 O O . GLU A 1 101 ? 45.823 11.096 38.301 1.00 32.69 101 GLU A O 1
ATOM 761 N N . LEU A 1 102 ? 46.005 10.842 36.028 1.00 35.00 102 LEU A N 1
ATOM 762 C CA . LEU A 1 102 ? 46.393 9.431 35.811 1.00 35.00 102 LEU A CA 1
ATOM 763 C C . LEU A 1 102 ? 45.404 8.347 36.311 1.00 35.00 102 LEU A C 1
ATOM 765 O O . LEU A 1 102 ? 44.790 8.492 37.353 1.00 35.00 102 LEU A O 1
ATOM 769 N N . SER A 1 103 ? 45.166 7.221 35.634 1.00 34.56 103 SER A N 1
ATOM 770 C CA . SER A 1 103 ? 45.955 6.483 34.637 1.00 34.56 103 SER A CA 1
ATOM 771 C C . SER A 1 103 ? 45.097 5.393 33.968 1.00 34.56 103 SER A C 1
ATOM 773 O O . SER A 1 103 ? 44.190 4.844 34.593 1.00 34.56 103 SER A O 1
ATOM 775 N N . GLU A 1 104 ? 45.440 5.042 32.726 1.00 41.84 104 GLU A N 1
ATOM 776 C CA . GLU A 1 104 ? 45.102 3.762 32.079 1.00 41.84 104 GLU A CA 1
ATOM 777 C C . GLU A 1 104 ? 45.656 2.569 32.882 1.00 41.84 104 GLU A C 1
ATOM 779 O O . GLU A 1 104 ? 46.531 2.740 33.741 1.00 41.84 104 GLU A O 1
ATOM 784 N N . PRO A 1 105 ? 45.173 1.349 32.596 1.00 47.25 105 PRO A N 1
ATOM 785 C CA . PRO A 1 105 ? 46.116 0.419 31.973 1.00 47.25 105 PRO A CA 1
ATOM 786 C C . PRO A 1 105 ? 45.524 -0.461 30.856 1.00 47.25 105 PRO A C 1
ATOM 788 O O . PRO A 1 105 ? 44.386 -0.925 30.919 1.00 47.25 105 PRO A O 1
ATOM 791 N N . GLU A 1 106 ? 46.380 -0.729 29.868 1.00 36.06 106 GLU A N 1
ATOM 792 C CA . GLU A 1 106 ? 46.386 -1.919 29.008 1.00 36.06 106 GLU A CA 1
ATOM 793 C C . GLU A 1 106 ? 46.619 -3.209 29.822 1.00 36.06 106 GLU A C 1
ATOM 795 O O . GLU A 1 106 ? 47.195 -3.136 30.903 1.00 36.06 106 GLU A O 1
ATOM 800 N N . ILE A 1 107 ? 46.209 -4.365 29.270 1.00 33.53 107 ILE A N 1
ATOM 801 C CA . ILE A 1 107 ? 46.739 -5.756 29.400 1.00 33.53 107 ILE A CA 1
ATOM 802 C C . ILE A 1 107 ? 45.693 -6.650 28.686 1.00 33.53 107 ILE A C 1
ATOM 804 O O . ILE A 1 107 ? 44.542 -6.720 29.104 1.00 33.53 107 ILE A O 1
ATOM 808 N N . SER A 1 108 ? 45.909 -7.014 27.419 1.00 31.80 108 SER A N 1
ATOM 809 C CA . SER A 1 108 ? 46.601 -8.209 26.891 1.00 31.80 108 SER A CA 1
ATOM 810 C C . SER A 1 108 ? 45.735 -9.481 26.806 1.00 31.80 108 SER A C 1
ATOM 812 O O . SER A 1 108 ? 45.345 -10.050 27.818 1.00 31.80 108 SER A O 1
ATOM 814 N N . SER A 1 109 ? 45.506 -9.906 25.559 1.00 34.62 109 SER A N 1
ATOM 815 C CA . SER A 1 109 ? 45.585 -11.276 25.016 1.00 34.62 109 SER A CA 1
ATOM 816 C C . SER A 1 109 ? 45.365 -12.492 25.929 1.00 34.62 109 SER A C 1
ATOM 818 O O . SER A 1 109 ? 46.185 -12.755 26.802 1.00 34.62 109 SER A O 1
ATOM 820 N N . GLU A 1 110 ? 44.431 -13.358 25.524 1.00 35.84 110 GLU A N 1
ATOM 821 C CA . GLU A 1 110 ? 44.646 -14.811 25.514 1.00 35.84 110 GLU A CA 1
ATOM 822 C C . GLU A 1 110 ? 43.959 -15.431 24.284 1.00 35.84 110 GLU A C 1
ATOM 824 O O . GLU A 1 110 ? 42.751 -15.304 24.077 1.00 35.84 110 GLU A O 1
ATOM 829 N N . GLU A 1 111 ? 44.778 -16.057 23.439 1.00 39.16 111 GLU A N 1
ATOM 830 C CA . GLU A 1 111 ? 44.388 -17.031 22.424 1.00 39.16 111 GLU A CA 1
ATOM 831 C C . GLU A 1 111 ? 43.845 -18.300 23.094 1.00 39.16 111 GLU A C 1
ATOM 833 O O . GLU A 1 111 ? 44.441 -18.797 24.050 1.00 39.16 111 GLU A O 1
ATOM 838 N N . LYS A 1 112 ? 42.816 -18.924 22.508 1.00 34.59 112 LYS A N 1
ATOM 839 C CA . LYS A 1 112 ? 42.841 -20.383 22.371 1.00 34.59 112 LYS A CA 1
ATOM 840 C C . LYS A 1 112 ? 42.092 -20.860 21.133 1.00 34.59 112 LYS A C 1
ATOM 842 O O . LYS A 1 112 ? 40.970 -20.449 20.846 1.00 34.59 112 LYS A O 1
ATOM 847 N N . SER A 1 113 ? 42.826 -21.692 20.418 1.00 33.03 113 SER A N 1
ATOM 848 C CA . SER A 1 113 ? 42.588 -22.415 19.184 1.00 33.03 113 SER A CA 1
ATOM 849 C C . SER A 1 113 ? 41.634 -23.608 19.339 1.00 33.03 113 SER A C 1
ATOM 851 O O . SER A 1 113 ? 41.258 -23.970 20.453 1.00 33.03 113 SER A O 1
ATOM 853 N N . GLU A 1 114 ? 41.372 -24.231 18.179 1.00 34.19 114 GLU A N 1
ATOM 854 C CA . GLU A 1 114 ? 40.898 -25.613 17.957 1.00 34.19 114 GLU A CA 1
ATOM 855 C C . GLU A 1 114 ? 39.380 -25.826 18.133 1.00 34.19 114 GLU A C 1
ATOM 857 O O . GLU A 1 114 ? 38.763 -25.332 19.063 1.00 34.19 114 GLU A O 1
ATOM 862 N N . GLU A 1 115 ? 38.647 -26.521 17.265 1.00 33.41 115 GLU A N 1
ATOM 863 C CA . GLU A 1 115 ? 38.983 -27.412 16.154 1.00 33.41 115 GLU A CA 1
ATOM 864 C C . GLU A 1 115 ? 37.706 -27.591 15.314 1.00 33.41 115 GLU A C 1
ATOM 866 O O . GLU A 1 115 ? 36.591 -27.607 15.842 1.00 33.41 115 GLU A O 1
ATOM 871 N N . GLY A 1 116 ? 37.856 -27.719 13.997 1.00 29.00 116 GLY A N 1
ATOM 872 C CA . GLY A 1 116 ? 36.774 -28.148 13.118 1.00 29.00 116 GLY A CA 1
ATOM 873 C C . GLY A 1 116 ? 36.674 -29.670 13.077 1.00 29.00 116 GLY A C 1
ATOM 874 O O . GLY A 1 116 ? 37.695 -30.344 13.078 1.00 29.00 116 GLY A O 1
ATOM 875 N N . VAL A 1 117 ? 35.459 -30.204 12.932 1.00 34.06 117 VAL A N 1
ATOM 876 C CA . VAL A 1 117 ? 35.244 -31.507 12.292 1.00 34.06 117 VAL A CA 1
ATOM 877 C C . VAL A 1 117 ? 34.029 -31.411 11.377 1.00 34.06 117 VAL A C 1
ATOM 879 O O . VAL A 1 117 ? 32.918 -31.075 11.779 1.00 34.06 117 VAL A O 1
ATOM 882 N N . SER A 1 118 ? 34.319 -31.666 10.110 1.00 31.81 118 SER A N 1
ATOM 883 C CA . SER A 1 118 ? 33.444 -31.842 8.961 1.00 31.81 118 SER A CA 1
ATOM 884 C C . SER A 1 118 ? 32.848 -33.252 8.879 1.00 31.81 118 SER A C 1
ATOM 886 O O . SER A 1 118 ? 33.429 -34.183 9.429 1.00 31.81 118 SER A O 1
ATOM 888 N N . ALA A 1 119 ? 31.856 -33.390 7.985 1.00 31.30 119 ALA A N 1
ATOM 889 C CA . ALA A 1 119 ? 31.447 -34.620 7.283 1.00 31.30 119 ALA A CA 1
ATOM 890 C C . ALA A 1 119 ? 30.587 -35.599 8.118 1.00 31.30 119 ALA A C 1
ATOM 892 O O . ALA A 1 119 ? 30.760 -35.717 9.320 1.00 31.30 119 ALA A O 1
ATOM 893 N N . ALA A 1 120 ? 29.619 -36.342 7.584 1.00 32.00 120 ALA A N 1
ATOM 894 C CA . ALA A 1 120 ? 29.149 -36.558 6.222 1.00 32.00 120 ALA A CA 1
ATOM 895 C C . ALA A 1 120 ? 27.719 -37.124 6.272 1.00 32.00 120 ALA A C 1
ATOM 897 O O . ALA A 1 120 ? 27.247 -37.613 7.298 1.00 32.00 120 ALA A O 1
ATOM 898 N N . GLU A 1 121 ? 27.085 -37.054 5.109 1.00 32.31 121 GLU A N 1
ATOM 899 C CA . GLU A 1 121 ? 25.896 -37.775 4.676 1.00 32.31 121 GLU A CA 1
ATOM 900 C C . GLU A 1 121 ? 25.947 -39.282 4.982 1.00 32.31 121 GLU A C 1
ATOM 902 O O . GLU A 1 121 ? 26.989 -39.924 4.853 1.00 32.31 121 GLU A O 1
ATOM 907 N N . ALA A 1 122 ? 24.784 -39.860 5.284 1.00 32.88 122 ALA A N 1
ATOM 908 C CA . ALA A 1 122 ? 24.489 -41.258 4.992 1.00 32.88 122 ALA A CA 1
ATOM 909 C C . ALA A 1 122 ? 22.972 -41.434 4.850 1.00 32.88 122 ALA A C 1
ATOM 911 O O . ALA A 1 122 ? 22.230 -41.488 5.831 1.00 32.88 122 ALA A O 1
ATOM 912 N N . GLU A 1 123 ? 22.526 -41.509 3.599 1.00 36.78 123 GLU A N 1
ATOM 913 C CA . GLU A 1 123 ? 21.272 -42.145 3.216 1.00 36.78 123 GLU A CA 1
ATOM 914 C C . GLU A 1 123 ? 21.315 -43.632 3.596 1.00 36.78 123 GLU A C 1
ATOM 916 O O . GLU A 1 123 ? 22.327 -44.305 3.387 1.00 36.78 123 GLU A O 1
ATOM 921 N N . LYS A 1 124 ? 20.193 -44.163 4.087 1.00 36.28 124 LYS A N 1
ATOM 922 C CA . LYS A 1 124 ? 19.814 -45.553 3.827 1.00 36.28 124 LYS A CA 1
ATOM 923 C C . LYS A 1 124 ? 18.312 -45.744 4.001 1.00 36.28 124 LYS A C 1
ATOM 925 O O . LYS A 1 124 ? 17.774 -45.617 5.098 1.00 36.28 124 LYS A O 1
ATOM 930 N N . GLU A 1 125 ? 17.670 -46.044 2.878 1.00 37.34 125 GLU A N 1
ATOM 931 C CA . GLU A 1 125 ? 16.437 -46.819 2.812 1.00 37.34 125 GLU A CA 1
ATOM 932 C C . GLU A 1 125 ? 16.630 -48.170 3.514 1.00 37.34 125 GLU A C 1
ATOM 934 O O . GLU A 1 125 ? 17.679 -48.794 3.362 1.00 37.34 125 GLU A O 1
ATOM 939 N N . GLU A 1 126 ? 15.597 -48.653 4.205 1.00 36.03 126 GLU A N 1
ATOM 940 C CA . GLU A 1 126 ? 15.099 -50.011 3.973 1.00 36.03 126 GLU A CA 1
ATOM 941 C C . GLU A 1 126 ? 13.666 -50.173 4.503 1.00 36.03 126 GLU A C 1
ATOM 943 O O . GLU A 1 126 ? 13.307 -49.727 5.594 1.00 36.03 126 GLU A O 1
ATOM 948 N N . ALA A 1 127 ? 12.844 -50.799 3.665 1.00 31.09 127 ALA A N 1
ATOM 949 C CA . ALA A 1 127 ? 11.495 -51.261 3.940 1.00 31.09 127 ALA A CA 1
ATOM 950 C C . ALA A 1 127 ? 11.525 -52.712 4.457 1.00 31.09 127 ALA A C 1
ATOM 952 O O . ALA A 1 127 ? 12.390 -53.485 4.054 1.00 31.09 127 ALA A O 1
ATOM 953 N N . GLY A 1 128 ? 10.535 -53.110 5.266 1.00 29.98 128 GLY A N 1
ATOM 954 C CA . GLY A 1 128 ? 10.324 -54.513 5.665 1.00 29.98 128 GLY A CA 1
ATOM 955 C C . GLY A 1 128 ? 9.837 -54.667 7.112 1.00 29.98 128 GLY A C 1
ATOM 956 O O . GLY A 1 128 ? 10.661 -54.731 8.008 1.00 29.98 128 GLY A O 1
ATOM 957 N N . VAL A 1 129 ? 8.538 -54.535 7.414 1.00 31.52 129 VAL A N 1
ATOM 958 C CA . VAL A 1 129 ? 7.522 -55.619 7.467 1.00 31.52 129 VAL A CA 1
ATOM 959 C C . VAL A 1 129 ? 7.390 -56.280 8.860 1.00 31.52 129 VAL A C 1
ATOM 961 O O . VAL A 1 129 ? 8.323 -56.887 9.366 1.00 31.52 129 VAL A O 1
ATOM 964 N N . MET A 1 130 ? 6.148 -56.210 9.372 1.00 33.06 130 MET A N 1
ATOM 965 C CA . MET A 1 130 ? 5.484 -56.978 10.448 1.00 33.06 130 MET A CA 1
ATOM 966 C C . MET A 1 130 ? 5.947 -56.789 11.903 1.00 33.06 130 MET A C 1
ATOM 968 O O . MET A 1 130 ? 6.984 -57.298 12.306 1.00 33.06 130 MET A O 1
ATOM 972 N N . ASN A 1 131 ? 5.059 -56.249 12.751 1.00 34.62 131 ASN A N 1
ATOM 973 C CA . ASN A 1 131 ? 4.241 -57.152 13.565 1.00 34.62 131 ASN A CA 1
ATOM 974 C C . ASN A 1 131 ? 2.957 -56.498 14.098 1.00 34.62 131 ASN A C 1
ATOM 976 O O . ASN A 1 131 ? 2.918 -55.302 14.381 1.00 34.62 131 ASN A O 1
ATOM 980 N N . GLU A 1 132 ? 1.933 -57.339 14.195 1.00 40.38 132 GLU A N 1
ATOM 981 C CA . GLU A 1 132 ? 0.624 -57.131 14.806 1.00 40.38 132 GLU A CA 1
ATOM 982 C C . GLU A 1 132 ? 0.732 -56.614 16.244 1.00 40.38 132 GLU A C 1
ATOM 984 O O . GLU A 1 132 ? 1.617 -57.044 16.978 1.00 40.38 132 GLU A O 1
ATOM 989 N N . LEU A 1 133 ? -0.207 -55.758 16.653 1.00 42.06 133 LEU A N 1
ATOM 990 C CA . LEU A 1 133 ? -0.861 -55.826 17.961 1.00 42.06 133 LEU A CA 1
ATOM 991 C C . LEU A 1 133 ? -2.158 -55.009 17.895 1.00 42.06 133 LEU A C 1
ATOM 993 O O . LEU A 1 133 ? -2.157 -53.796 17.687 1.00 42.06 133 LEU A O 1
ATOM 997 N N . GLU A 1 134 ? -3.263 -55.736 18.021 1.00 44.31 134 GLU A N 1
ATOM 998 C CA . GLU A 1 134 ? -4.596 -55.229 18.301 1.00 44.31 134 GLU A CA 1
ATOM 999 C C . GLU A 1 134 ? -4.584 -54.406 19.594 1.00 44.31 134 GLU A C 1
ATOM 1001 O O . GLU A 1 134 ? -4.213 -54.920 20.645 1.00 44.31 134 GLU A O 1
ATOM 1006 N N . GLU A 1 135 ? -5.084 -53.171 19.553 1.00 41.03 135 GLU A N 1
ATOM 1007 C CA . GLU A 1 135 ? -5.815 -52.640 20.700 1.00 41.03 135 GLU A CA 1
ATOM 1008 C C . GLU A 1 135 ? -6.857 -51.609 20.259 1.00 41.03 135 GLU A C 1
ATOM 1010 O O . GLU A 1 135 ? -6.595 -50.607 19.593 1.00 41.03 135 GLU A O 1
ATOM 1015 N N . SER A 1 136 ? -8.089 -51.933 20.620 1.00 44.31 136 SER A N 1
ATOM 1016 C CA . SER A 1 136 ? -9.321 -51.200 20.401 1.00 44.31 136 SER A CA 1
ATOM 1017 C C . SER A 1 136 ? -9.287 -49.792 20.997 1.00 44.31 136 SER A C 1
ATOM 1019 O O . SER A 1 136 ? -9.166 -49.633 22.211 1.00 44.31 136 SER A O 1
ATOM 1021 N N . SER A 1 137 ? -9.544 -48.771 20.180 1.00 39.50 137 SER A N 1
ATOM 1022 C CA . SER A 1 137 ? -10.120 -47.520 20.676 1.00 39.50 137 SER A CA 1
ATOM 1023 C C . SER A 1 137 ? -11.134 -46.964 19.678 1.00 39.50 137 SER A C 1
ATOM 1025 O O . SER A 1 137 ? -10.866 -46.779 18.494 1.00 39.50 137 SER A O 1
ATOM 1027 N N . LEU A 1 138 ? -12.351 -46.782 20.187 1.00 40.94 138 LEU A N 1
ATOM 1028 C CA . LEU A 1 138 ? -13.508 -46.198 19.522 1.00 40.94 138 LEU A CA 1
ATOM 1029 C C . LEU A 1 138 ? -13.183 -44.791 19.009 1.00 40.94 138 LEU A C 1
ATOM 1031 O O . LEU A 1 138 ? -13.025 -43.864 19.803 1.00 40.94 138 LEU A O 1
ATOM 1035 N N . VAL A 1 139 ? -13.160 -44.625 17.688 1.00 37.69 139 VAL A N 1
ATOM 1036 C CA . VAL A 1 139 ? -13.264 -43.317 17.038 1.00 37.69 139 VAL A CA 1
ATOM 1037 C C . VAL A 1 139 ? -14.680 -43.207 16.491 1.00 37.69 139 VAL A C 1
ATOM 1039 O O . VAL A 1 139 ? -15.072 -43.929 15.580 1.00 37.69 139 VAL A O 1
ATOM 1042 N N . VAL A 1 140 ? -15.461 -42.322 17.105 1.00 43.22 140 VAL A N 1
ATOM 1043 C CA . VAL A 1 140 ? -16.732 -41.843 16.566 1.00 43.22 140 VAL A CA 1
ATOM 1044 C C . VAL A 1 140 ? -16.391 -41.006 15.335 1.00 43.22 140 VAL A C 1
ATOM 1046 O O . VAL A 1 140 ? -15.840 -39.914 15.459 1.00 43.22 140 VAL A O 1
ATOM 1049 N N . GLU A 1 141 ? -16.663 -41.545 14.149 1.00 39.44 141 GLU A N 1
ATOM 1050 C CA . GLU A 1 141 ? -16.669 -40.774 12.909 1.00 39.44 141 GLU A CA 1
ATOM 1051 C C . GLU A 1 141 ? -17.834 -39.782 12.969 1.00 39.44 141 GLU A C 1
ATOM 1053 O O . GLU A 1 141 ? -18.996 -40.129 12.764 1.00 39.44 141 GLU A O 1
ATOM 1058 N N . GLU A 1 142 ? -17.526 -38.531 13.296 1.00 45.31 142 GLU A N 1
ATOM 1059 C CA . GLU A 1 142 ? -18.448 -37.423 13.091 1.00 45.31 142 GLU A CA 1
ATOM 1060 C C . GLU A 1 142 ? -18.367 -37.033 11.606 1.00 45.31 142 GLU A C 1
ATOM 1062 O O . GLU A 1 142 ? -17.418 -36.385 11.155 1.00 45.31 142 GLU A O 1
ATOM 1067 N N . GLU A 1 143 ? -19.342 -37.493 10.817 1.00 40.78 143 GLU A N 1
ATOM 1068 C CA . GLU A 1 143 ? -19.554 -37.045 9.441 1.00 40.78 143 GLU A CA 1
ATOM 1069 C C . GLU A 1 143 ? -19.727 -35.519 9.420 1.00 40.78 143 GLU A C 1
ATOM 1071 O O . GLU A 1 143 ? -20.785 -34.972 9.741 1.00 40.78 143 GLU A O 1
ATOM 1076 N N . VAL A 1 144 ? -18.685 -34.807 8.986 1.00 43.34 144 VAL A N 1
ATOM 1077 C CA . VAL A 1 144 ? -18.778 -33.387 8.641 1.00 43.34 144 VAL A CA 1
ATOM 1078 C C . VAL A 1 144 ? -19.606 -33.269 7.364 1.00 43.34 144 VAL A C 1
ATOM 1080 O O . VAL A 1 144 ? -19.109 -33.361 6.238 1.00 43.34 144 VAL A O 1
ATOM 1083 N N . THR A 1 145 ? -20.905 -33.069 7.553 1.00 43.69 145 THR A N 1
ATOM 1084 C CA . THR A 1 145 ? -21.859 -32.747 6.497 1.00 43.69 145 THR A CA 1
ATOM 1085 C C . THR A 1 145 ? -21.454 -31.436 5.815 1.00 43.69 145 THR A C 1
ATOM 1087 O O . THR A 1 145 ? -21.228 -30.400 6.443 1.00 43.69 145 THR A O 1
ATOM 1090 N N . LYS A 1 146 ? -21.324 -31.488 4.483 1.00 47.56 146 LYS A N 1
ATOM 1091 C CA . LYS A 1 146 ? -21.126 -30.309 3.623 1.00 47.56 146 LYS A CA 1
ATOM 1092 C C . LYS A 1 146 ? -22.222 -29.270 3.911 1.00 47.56 146 LYS A C 1
ATOM 1094 O O . LYS A 1 146 ? -23.363 -29.676 4.125 1.00 47.56 146 LYS A O 1
ATOM 1099 N N . PRO A 1 147 ? -21.933 -27.954 3.851 1.00 44.19 147 PRO A N 1
ATOM 1100 C CA . PRO A 1 147 ? -22.971 -26.939 3.985 1.00 44.19 147 PRO A CA 1
ATOM 1101 C C . PRO A 1 147 ? -23.985 -27.132 2.855 1.00 44.19 147 PRO A C 1
ATOM 1103 O O . PRO A 1 147 ? -23.658 -26.945 1.680 1.00 44.19 147 PRO A O 1
ATOM 1106 N N . SER A 1 148 ? -25.186 -27.573 3.222 1.00 54.66 148 SER A N 1
ATOM 1107 C CA . SER A 1 148 ? -26.313 -27.728 2.314 1.00 54.66 148 SER A CA 1
ATOM 1108 C C . SER A 1 148 ? -26.624 -26.384 1.664 1.00 54.66 148 SER A C 1
ATOM 1110 O O . SER A 1 148 ? -26.569 -25.335 2.313 1.00 54.66 148 SER A O 1
ATOM 1112 N N . GLU A 1 149 ? -26.944 -26.416 0.373 1.00 57.00 149 GLU A N 1
ATOM 1113 C CA . GLU A 1 149 ? -27.455 -25.263 -0.366 1.00 57.00 149 GLU A CA 1
ATOM 1114 C C . GLU A 1 149 ? -28.613 -24.595 0.400 1.00 57.00 149 GLU A C 1
ATOM 1116 O O . GLU A 1 149 ? -29.321 -25.286 1.138 1.00 57.00 149 GLU A O 1
ATOM 1121 N N . PRO A 1 150 ? -28.818 -23.268 0.270 1.00 55.41 150 PRO A N 1
ATOM 1122 C CA . PRO A 1 150 ? -29.891 -22.571 0.972 1.00 55.41 150 PRO A CA 1
ATOM 1123 C C . PRO A 1 150 ? -31.238 -23.180 0.579 1.00 55.41 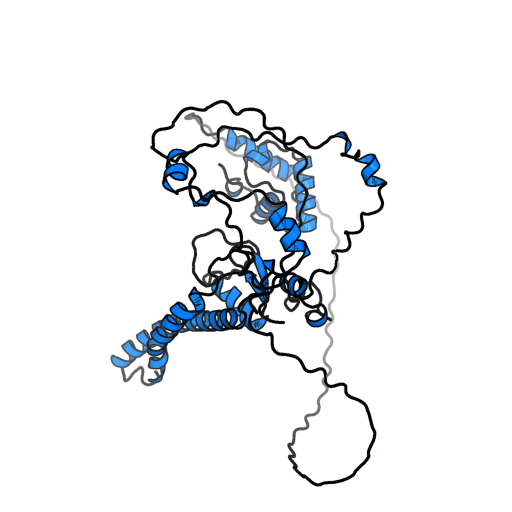150 PRO A C 1
ATOM 1125 O O . PRO A 1 150 ? -31.770 -22.926 -0.503 1.00 55.41 150 PRO A O 1
ATOM 1128 N N . GLN A 1 151 ? -31.771 -24.017 1.464 1.00 63.69 151 GLN A N 1
ATOM 1129 C CA . GLN A 1 151 ? -33.049 -24.670 1.270 1.00 63.69 151 GLN A CA 1
ATOM 1130 C C . GLN A 1 151 ? -34.134 -23.610 1.459 1.00 63.69 151 GLN A C 1
ATOM 1132 O O . GLN A 1 151 ? -34.177 -22.916 2.475 1.00 63.69 151 GLN A O 1
ATOM 1137 N N . TRP A 1 152 ? -34.976 -23.431 0.445 1.00 64.25 152 TRP A N 1
ATOM 1138 C CA . TRP A 1 152 ? -36.110 -22.519 0.528 1.00 64.25 152 TRP A CA 1
ATOM 1139 C C . TRP A 1 152 ? -37.134 -23.129 1.480 1.00 64.25 152 TRP A C 1
ATOM 1141 O O . TRP A 1 152 ? -37.718 -24.170 1.178 1.00 64.25 152 TRP A O 1
ATOM 1151 N N . VAL A 1 153 ? -37.323 -22.494 2.633 1.00 72.12 153 VAL A N 1
ATOM 1152 C CA . VAL A 1 153 ? -38.282 -22.936 3.646 1.00 72.12 153 VAL A CA 1
ATOM 1153 C C . VAL A 1 153 ? -39.525 -22.062 3.533 1.00 72.12 153 VAL A C 1
ATOM 1155 O O . VAL A 1 153 ? -39.435 -20.834 3.511 1.00 72.12 153 VAL A O 1
ATOM 1158 N N . ASN A 1 154 ? -40.692 -22.696 3.423 1.00 76.25 154 ASN A N 1
ATOM 1159 C CA . ASN A 1 154 ? -41.962 -21.985 3.436 1.00 76.25 154 ASN A CA 1
ATOM 1160 C C . ASN A 1 154 ? -42.411 -21.760 4.888 1.00 76.25 154 ASN A C 1
ATOM 1162 O O . ASN A 1 154 ? -42.970 -22.659 5.516 1.00 76.25 154 ASN A O 1
ATOM 1166 N N . HIS A 1 155 ? -42.187 -20.552 5.400 1.00 75.75 155 HIS A N 1
ATOM 1167 C CA . HIS A 1 155 ? -42.545 -20.180 6.771 1.00 75.75 155 HIS A CA 1
ATOM 1168 C C . HIS A 1 155 ? -44.050 -19.943 6.971 1.00 75.75 155 HIS A C 1
ATOM 1170 O O . HIS A 1 155 ? -44.507 -19.923 8.107 1.00 75.75 155 HIS A O 1
ATOM 1176 N N . GLU A 1 156 ? -44.845 -19.821 5.900 1.00 77.44 156 GLU A N 1
ATOM 1177 C CA . GLU A 1 156 ? -46.312 -19.697 5.996 1.00 77.44 156 GLU A CA 1
ATOM 1178 C C . GLU A 1 156 ? -46.993 -21.026 6.364 1.00 77.44 156 GLU A C 1
ATOM 1180 O O . GLU A 1 156 ? -48.148 -21.033 6.784 1.00 77.44 156 GLU A O 1
ATOM 1185 N N . ALA A 1 157 ? -46.278 -22.150 6.239 1.00 75.50 157 ALA A N 1
ATOM 1186 C CA . ALA A 1 157 ? -46.765 -23.470 6.640 1.00 75.50 157 ALA A CA 1
ATOM 1187 C C . ALA A 1 157 ? -46.677 -23.720 8.159 1.00 75.50 157 ALA A C 1
ATOM 1189 O O . ALA A 1 157 ? -47.191 -24.728 8.642 1.00 75.50 157 ALA A O 1
ATOM 1190 N N . VAL A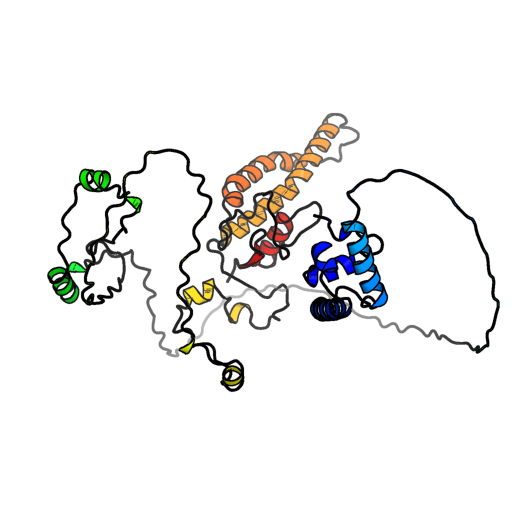 1 158 ? -46.018 -22.832 8.912 1.00 82.94 158 VAL A N 1
ATOM 1191 C CA . VAL A 1 158 ? -45.895 -22.931 10.372 1.00 82.94 158 VAL A CA 1
ATOM 1192 C C . VAL A 1 158 ? -47.162 -22.372 11.023 1.00 82.94 158 VAL A C 1
ATOM 1194 O O . VAL A 1 158 ? -47.526 -21.222 10.780 1.00 82.94 158 VAL A O 1
ATOM 1197 N N . GLU A 1 159 ? -47.823 -23.159 11.879 1.00 80.19 159 GLU A N 1
ATOM 1198 C CA . GLU A 1 159 ? -49.130 -22.797 12.463 1.00 80.19 159 GLU A CA 1
ATOM 1199 C C . GLU A 1 159 ? -49.083 -21.479 13.259 1.00 80.19 159 GLU A C 1
ATOM 1201 O O . GLU A 1 159 ? -49.977 -20.645 13.133 1.00 80.19 159 GLU A O 1
ATOM 1206 N N . GLU A 1 160 ? -47.992 -21.222 13.989 1.00 79.38 160 GLU A N 1
ATOM 1207 C CA . GLU A 1 160 ? -47.789 -19.958 14.718 1.00 79.38 160 GLU A CA 1
ATOM 1208 C C . GLU A 1 160 ? -47.717 -18.737 13.782 1.00 79.38 160 GLU A C 1
ATOM 1210 O O . GLU A 1 160 ? -48.229 -17.659 14.097 1.00 79.38 160 GLU A O 1
ATOM 1215 N N . VAL A 1 161 ? -47.105 -18.899 12.605 1.00 78.06 161 VAL A N 1
ATOM 1216 C CA . VAL A 1 161 ? -47.005 -17.845 11.584 1.00 78.06 161 VAL A CA 1
ATOM 1217 C C . VAL A 1 161 ? -48.353 -17.651 10.894 1.00 78.06 161 VAL A C 1
ATOM 1219 O O . VAL A 1 161 ? -48.728 -16.519 10.591 1.00 78.06 161 VAL A O 1
ATOM 1222 N N . ARG A 1 162 ? -49.130 -18.723 10.714 1.00 81.25 162 ARG A N 1
ATOM 1223 C CA . ARG A 1 162 ? -50.481 -18.668 10.146 1.00 81.25 162 ARG A CA 1
ATOM 1224 C C . ARG A 1 162 ? -51.434 -17.864 11.029 1.00 81.25 162 ARG A C 1
ATOM 1226 O O . ARG A 1 162 ? -52.065 -16.927 10.542 1.00 81.25 162 ARG A O 1
ATOM 1233 N N . GLU A 1 163 ? -51.444 -18.130 12.335 1.00 80.56 163 GLU A N 1
ATOM 1234 C CA . GLU A 1 163 ? -52.206 -17.328 13.302 1.00 80.56 163 GLU A CA 1
ATOM 1235 C C . GLU A 1 163 ? -51.776 -15.851 13.319 1.00 80.56 163 GLU A C 1
ATOM 1237 O O . GLU A 1 163 ? -52.586 -14.949 13.553 1.00 80.56 163 GLU A O 1
ATOM 1242 N N . MET A 1 164 ? -50.490 -15.581 13.087 1.00 77.62 164 MET A N 1
ATOM 1243 C CA . MET A 1 164 ? -49.963 -14.220 13.016 1.00 77.62 164 MET A CA 1
ATOM 1244 C C . MET A 1 164 ? -50.426 -13.495 11.751 1.00 77.62 164 MET A C 1
ATOM 1246 O O . MET A 1 164 ? -50.811 -12.328 11.829 1.00 77.62 164 MET A O 1
ATOM 1250 N N . ILE A 1 165 ? -50.417 -14.174 10.600 1.00 78.69 165 ILE A N 1
ATOM 1251 C CA . ILE A 1 165 ? -50.885 -13.627 9.321 1.00 78.69 165 ILE A CA 1
ATOM 1252 C C . ILE A 1 165 ? -52.380 -13.305 9.398 1.00 78.69 165 ILE A C 1
ATOM 1254 O O . ILE A 1 165 ? -52.783 -12.231 8.958 1.00 78.69 165 ILE A O 1
ATOM 1258 N N . GLU A 1 166 ? -53.188 -14.166 10.023 1.00 80.00 166 GLU A N 1
ATOM 1259 C CA . GLU A 1 166 ? -54.626 -13.927 10.214 1.00 80.00 166 GLU A CA 1
ATOM 1260 C C . GLU A 1 166 ? -54.924 -12.710 11.107 1.00 80.00 166 GLU A C 1
ATOM 1262 O O . GLU A 1 166 ? -55.917 -12.011 10.897 1.00 80.00 166 GLU A O 1
ATOM 1267 N N . ARG A 1 167 ? -54.055 -12.416 12.084 1.00 78.81 167 ARG A N 1
ATOM 1268 C CA . ARG A 1 167 ? -54.158 -11.224 12.949 1.00 78.81 167 ARG A CA 1
ATOM 1269 C C . ARG A 1 167 ? -53.490 -9.978 12.351 1.00 78.81 167 ARG A C 1
ATOM 1271 O O . ARG A 1 167 ? -53.630 -8.888 12.909 1.00 78.81 167 ARG A O 1
ATOM 1278 N N . SER A 1 168 ? -52.751 -10.121 11.252 1.00 70.50 168 SER A N 1
ATOM 1279 C CA . SER A 1 168 ? -51.997 -9.038 10.620 1.00 70.50 168 SER A CA 1
ATOM 1280 C C . SER A 1 168 ? -52.910 -8.158 9.756 1.00 70.50 168 SER A C 1
ATOM 1282 O O . SER A 1 168 ? -53.807 -8.668 9.081 1.00 70.50 168 SER A O 1
ATOM 1284 N N . PRO A 1 169 ? -52.712 -6.827 9.729 1.00 67.44 169 PRO A N 1
ATOM 1285 C CA . PRO A 1 169 ? -53.458 -5.965 8.822 1.00 67.44 169 PRO A CA 1
ATOM 1286 C C . PRO A 1 169 ? -53.197 -6.353 7.356 1.00 67.44 169 PRO A C 1
ATOM 1288 O O . PRO A 1 169 ? -52.053 -6.410 6.905 1.00 67.44 169 PRO A O 1
ATOM 1291 N N . LEU A 1 170 ? -54.276 -6.587 6.603 1.00 64.38 170 LEU A N 1
ATOM 1292 C CA . LEU A 1 170 ? -54.234 -6.902 5.173 1.00 64.38 170 LEU A CA 1
ATOM 1293 C C . LEU A 1 170 ? -53.529 -5.788 4.387 1.00 64.38 170 LEU A C 1
ATOM 1295 O O . LEU A 1 170 ? -53.973 -4.638 4.365 1.00 64.38 170 LEU A O 1
ATOM 1299 N N . ALA A 1 171 ? -52.441 -6.143 3.704 1.00 64.00 171 ALA A N 1
ATOM 1300 C CA . ALA A 1 171 ? -51.756 -5.240 2.793 1.00 64.00 171 ALA A CA 1
ATOM 1301 C C . ALA A 1 171 ? -52.584 -5.083 1.508 1.00 64.00 171 ALA A C 1
ATOM 1303 O O . ALA A 1 171 ? -52.679 -6.001 0.695 1.00 64.00 171 ALA A O 1
ATOM 1304 N N . ILE A 1 172 ? -53.190 -3.911 1.317 1.00 65.19 172 ILE A N 1
ATOM 1305 C CA . ILE A 1 172 ? -53.890 -3.576 0.073 1.00 65.19 172 ILE A CA 1
ATOM 1306 C C . ILE A 1 172 ? -52.842 -3.116 -0.950 1.00 65.19 172 ILE A C 1
ATOM 1308 O O . ILE A 1 172 ? -52.075 -2.194 -0.650 1.00 65.19 172 ILE A O 1
ATOM 1312 N N . PRO A 1 173 ? -52.784 -3.711 -2.156 1.00 66.62 173 PRO A N 1
ATOM 1313 C CA . PRO A 1 173 ? -51.854 -3.266 -3.183 1.00 66.62 173 PRO A CA 1
ATOM 1314 C C . PRO A 1 173 ? -52.223 -1.849 -3.632 1.00 66.62 173 PRO A C 1
ATOM 1316 O O . PRO A 1 173 ? -53.280 -1.620 -4.221 1.00 66.62 173 PRO A O 1
ATOM 1319 N N . LEU A 1 174 ? -51.339 -0.890 -3.357 1.00 72.06 174 LEU A N 1
ATOM 1320 C CA . LEU A 1 174 ? -51.498 0.486 -3.818 1.00 72.06 174 LEU A CA 1
ATOM 1321 C C . LEU A 1 174 ? -50.912 0.632 -5.229 1.00 72.06 174 LEU A C 1
ATOM 1323 O O . LEU A 1 174 ? -49.739 0.307 -5.442 1.00 72.06 174 LEU A O 1
ATOM 1327 N N . PRO A 1 175 ? -51.679 1.143 -6.206 1.00 80.69 175 PRO A N 1
ATOM 1328 C CA . PRO A 1 175 ? -51.151 1.418 -7.532 1.00 80.69 175 PRO A CA 1
ATOM 1329 C C . PRO A 1 175 ? -50.056 2.488 -7.460 1.00 80.69 175 PRO A C 1
ATOM 1331 O O . PRO A 1 175 ? -50.197 3.515 -6.795 1.00 80.69 175 PRO A O 1
ATOM 1334 N N . VAL A 1 176 ? -48.971 2.282 -8.211 1.00 77.12 176 VAL A N 1
ATOM 1335 C CA . VAL A 1 176 ? -47.786 3.165 -8.227 1.00 77.12 176 VAL A CA 1
ATOM 1336 C C . VAL A 1 176 ? -48.146 4.621 -8.557 1.00 77.12 176 VAL A C 1
ATOM 1338 O O . VAL A 1 176 ? -47.525 5.550 -8.044 1.00 77.12 176 VAL A O 1
ATOM 1341 N N . ALA A 1 177 ? -49.201 4.833 -9.350 1.00 79.44 177 ALA A N 1
ATOM 1342 C CA . ALA A 1 177 ? -49.729 6.159 -9.658 1.00 79.44 177 ALA A CA 1
ATOM 1343 C C . ALA A 1 177 ? -50.200 6.928 -8.406 1.00 79.44 177 ALA A C 1
ATOM 1345 O O . ALA A 1 177 ? -49.971 8.132 -8.319 1.00 79.44 177 ALA A O 1
ATOM 1346 N N . GLN A 1 178 ? -50.799 6.254 -7.417 1.00 80.62 178 GLN A N 1
ATOM 1347 C CA . GLN A 1 178 ? -51.220 6.888 -6.161 1.00 80.62 178 GLN A CA 1
ATOM 1348 C C . GLN A 1 178 ? -50.026 7.235 -5.265 1.00 80.62 178 GLN A C 1
ATOM 1350 O O . GLN A 1 178 ? -50.014 8.298 -4.650 1.00 80.62 178 GLN A O 1
ATOM 1355 N N . LEU A 1 179 ? -48.985 6.395 -5.245 1.00 80.44 179 LEU A N 1
ATOM 1356 C CA . LEU A 1 179 ? -47.744 6.685 -4.514 1.00 80.44 179 LEU A CA 1
ATOM 1357 C C . LEU A 1 179 ? -47.035 7.919 -5.086 1.00 80.44 179 LEU A C 1
ATOM 1359 O O . LEU A 1 179 ? -46.597 8.791 -4.336 1.00 80.44 179 LEU A O 1
ATOM 1363 N N . ALA A 1 180 ? -46.999 8.031 -6.418 1.00 78.06 180 ALA A N 1
ATOM 1364 C CA . ALA A 1 180 ? -46.450 9.192 -7.109 1.00 78.06 180 ALA A CA 1
ATOM 1365 C C . ALA A 1 180 ? -47.268 10.468 -6.842 1.00 78.06 180 ALA A C 1
ATOM 1367 O O . ALA A 1 180 ? -46.683 11.520 -6.587 1.00 78.06 180 ALA A O 1
ATOM 1368 N N . GLN A 1 181 ? -48.604 10.378 -6.833 1.00 85.19 181 GLN A N 1
ATOM 1369 C CA . GLN A 1 181 ? -49.486 11.502 -6.485 1.00 85.19 181 GLN A CA 1
ATOM 1370 C C . GLN A 1 181 ? -49.284 11.986 -5.044 1.00 85.19 181 GLN A C 1
ATOM 1372 O O . GLN A 1 181 ? -49.386 13.182 -4.785 1.00 85.19 181 GLN A O 1
ATOM 1377 N N . GLN A 1 182 ? -48.954 11.083 -4.118 1.00 86.25 182 GLN A N 1
ATOM 1378 C CA . GLN A 1 182 ? -48.636 11.428 -2.730 1.00 86.25 182 GLN A CA 1
ATOM 1379 C C . GLN A 1 182 ? -47.161 11.804 -2.506 1.00 86.25 182 GLN A C 1
ATOM 1381 O O . GLN A 1 182 ? -46.765 12.089 -1.378 1.00 86.25 182 GLN A O 1
ATOM 1386 N N . GLY A 1 183 ? -46.337 11.833 -3.560 1.00 83.19 183 GLY A N 1
ATOM 1387 C CA . GLY A 1 183 ? -44.923 12.207 -3.469 1.00 83.19 183 GLY A CA 1
ATOM 1388 C C . GLY A 1 183 ? -44.055 11.197 -2.712 1.00 83.19 183 GLY A C 1
ATOM 1389 O O . GLY A 1 183 ? -42.956 11.541 -2.273 1.00 83.19 183 GLY A O 1
ATOM 1390 N N . ILE A 1 184 ? -44.525 9.958 -2.552 1.00 79.69 184 ILE A N 1
ATOM 1391 C CA . ILE A 1 184 ? -43.784 8.896 -1.873 1.00 79.69 184 ILE A CA 1
ATOM 1392 C C . ILE A 1 184 ? -42.879 8.228 -2.907 1.00 79.69 184 ILE A C 1
ATOM 1394 O O . ILE A 1 184 ? -43.334 7.500 -3.790 1.00 79.69 184 ILE A O 1
ATOM 1398 N N . ALA A 1 185 ? -41.577 8.488 -2.808 1.00 79.31 185 ALA A N 1
ATOM 1399 C CA . ALA A 1 185 ? -40.596 7.830 -3.659 1.00 79.31 185 ALA A CA 1
ATOM 1400 C C . ALA A 1 185 ? -40.550 6.319 -3.344 1.00 79.31 185 ALA A C 1
ATOM 1402 O O . ALA A 1 185 ? -40.531 5.959 -2.166 1.00 79.31 185 ALA A O 1
ATOM 1403 N N . PRO A 1 186 ? -40.441 5.425 -4.348 1.00 75.94 186 PRO A N 1
ATOM 1404 C CA . PRO A 1 186 ? -40.350 3.978 -4.118 1.00 75.94 186 PRO A CA 1
ATOM 1405 C C . PRO A 1 186 ? -39.203 3.570 -3.181 1.00 75.94 186 PRO A C 1
ATOM 1407 O O . PRO A 1 186 ? -39.314 2.596 -2.450 1.00 75.94 186 PRO A O 1
ATOM 1410 N N . SER A 1 187 ? -38.118 4.351 -3.149 1.00 76.12 187 SER A N 1
ATOM 1411 C CA . SER A 1 187 ? -36.976 4.146 -2.250 1.00 76.12 187 SER A CA 1
ATOM 1412 C C . SER A 1 187 ? -37.269 4.438 -0.774 1.00 76.12 187 SER A C 1
ATOM 1414 O O . SER A 1 187 ? -36.467 4.078 0.080 1.00 76.12 187 SER A O 1
ATOM 1416 N N . ALA A 1 188 ? -38.366 5.136 -0.467 1.00 75.81 188 ALA A N 1
ATOM 1417 C CA . ALA A 1 188 ? -38.798 5.416 0.902 1.00 75.81 188 ALA A CA 1
ATOM 1418 C C . ALA A 1 188 ? -39.643 4.274 1.499 1.00 75.81 188 ALA A C 1
ATOM 1420 O O . ALA A 1 188 ? -39.943 4.298 2.691 1.00 75.81 188 ALA A O 1
ATOM 1421 N N . ILE A 1 189 ? -40.024 3.283 0.687 1.00 74.75 189 ILE A N 1
ATOM 1422 C CA . ILE A 1 189 ? -40.779 2.109 1.121 1.00 74.75 189 ILE A CA 1
ATOM 1423 C C . ILE A 1 189 ? -39.772 1.046 1.566 1.00 74.75 189 ILE A C 1
ATOM 1425 O O . ILE A 1 189 ? -38.908 0.634 0.792 1.00 74.75 189 ILE A O 1
ATOM 1429 N N . ALA A 1 190 ? -39.860 0.615 2.825 1.00 66.31 190 ALA A N 1
ATOM 1430 C CA . ALA A 1 190 ? -39.004 -0.445 3.341 1.00 66.31 190 ALA A CA 1
ATOM 1431 C C . ALA A 1 190 ? -39.280 -1.758 2.590 1.00 66.31 190 ALA A C 1
ATOM 1433 O O . ALA A 1 190 ? -40.428 -2.182 2.461 1.00 66.31 190 ALA A O 1
ATOM 1434 N N . VAL A 1 191 ? -38.222 -2.400 2.090 1.00 69.75 191 VAL A N 1
ATOM 1435 C CA . VAL A 1 191 ? -38.325 -3.699 1.415 1.00 69.75 191 VAL A CA 1
ATOM 1436 C C . VAL A 1 191 ? -38.528 -4.776 2.477 1.00 69.75 191 VAL A C 1
ATOM 1438 O O . VAL A 1 191 ? -37.642 -5.004 3.299 1.00 69.75 191 VAL A O 1
ATOM 1441 N N . ALA A 1 192 ? -39.690 -5.427 2.463 1.00 68.81 192 ALA A N 1
ATOM 1442 C CA . ALA A 1 192 ? -39.986 -6.558 3.334 1.00 68.81 192 ALA A CA 1
ATOM 1443 C C . ALA A 1 192 ? -39.672 -7.887 2.616 1.00 68.81 192 ALA A C 1
ATOM 1445 O O . ALA A 1 192 ? -40.010 -8.028 1.436 1.00 68.81 192 ALA A O 1
ATOM 1446 N N . PRO A 1 193 ? -39.025 -8.860 3.286 1.00 67.62 193 PRO A N 1
ATOM 1447 C CA . PRO A 1 193 ? -38.807 -10.188 2.724 1.00 67.62 193 PRO A CA 1
ATOM 1448 C C . PRO A 1 193 ? -40.137 -10.939 2.587 1.00 67.62 193 PRO A C 1
ATOM 1450 O O . PRO A 1 193 ? -41.007 -10.855 3.451 1.00 67.62 193 PRO A O 1
ATOM 1453 N N . VAL A 1 194 ? -40.294 -11.687 1.494 1.00 73.12 194 VAL A N 1
ATOM 1454 C CA . VAL A 1 194 ? -41.476 -12.529 1.268 1.00 73.12 194 VAL A CA 1
ATOM 1455 C C . VAL A 1 194 ? -41.316 -13.813 2.082 1.00 73.12 194 VAL A C 1
ATOM 1457 O O . VAL A 1 194 ? -40.369 -14.562 1.848 1.00 73.12 194 VAL A O 1
ATOM 1460 N N . LEU A 1 195 ? -42.241 -14.081 3.007 1.00 71.12 195 LEU A N 1
ATOM 1461 C CA . LEU A 1 195 ? -42.166 -15.219 3.939 1.00 71.12 195 LEU A CA 1
ATOM 1462 C C . LEU A 1 195 ? -42.152 -16.585 3.226 1.00 71.12 195 LEU A C 1
ATOM 1464 O O . LEU A 1 195 ? -41.456 -17.498 3.659 1.00 71.12 195 LEU A O 1
ATOM 1468 N N . ASN A 1 196 ? -42.810 -16.685 2.068 1.00 68.31 196 ASN A N 1
ATOM 1469 C CA . ASN A 1 196 ? -42.778 -17.860 1.185 1.00 68.31 196 ASN A CA 1
ATOM 1470 C C . ASN A 1 196 ? -41.419 -18.145 0.518 1.00 68.31 196 ASN A C 1
ATOM 1472 O O . ASN A 1 196 ? -41.246 -19.187 -0.114 1.00 68.31 196 ASN A O 1
ATOM 1476 N N . ARG A 1 197 ? -40.479 -17.194 0.553 1.00 61.09 197 ARG A N 1
ATOM 1477 C CA . ARG A 1 197 ? -39.181 -17.270 -0.135 1.00 61.09 197 ARG A CA 1
ATOM 1478 C C . ARG A 1 197 ? -38.070 -16.659 0.721 1.00 61.09 197 ARG A C 1
ATOM 1480 O O . ARG A 1 197 ? -37.256 -15.882 0.224 1.00 61.09 197 ARG A O 1
ATOM 1487 N N . ALA A 1 198 ? -38.049 -16.975 2.011 1.00 64.69 198 ALA A N 1
ATOM 1488 C CA . ALA A 1 198 ? -36.937 -16.609 2.878 1.00 64.69 198 ALA A CA 1
ATOM 1489 C C . ALA A 1 198 ? -35.915 -17.757 2.926 1.00 64.69 198 ALA A C 1
ATOM 1491 O O . ALA A 1 198 ? -36.283 -18.928 3.005 1.00 64.69 198 ALA A O 1
ATOM 1492 N N . ALA A 1 199 ? -34.628 -17.420 2.841 1.00 56.91 199 ALA A N 1
ATOM 1493 C CA . ALA A 1 199 ? -33.541 -18.381 2.990 1.00 56.91 199 ALA A CA 1
ATOM 1494 C C . ALA A 1 199 ? -33.043 -18.365 4.443 1.00 56.91 199 ALA A C 1
ATOM 1496 O O . ALA A 1 199 ? -32.641 -17.308 4.932 1.00 56.91 199 ALA A O 1
ATOM 1497 N N . GLY A 1 200 ? -33.037 -19.531 5.095 1.00 66.56 200 GLY A N 1
ATOM 1498 C CA . GLY A 1 200 ? -32.573 -19.709 6.476 1.00 66.56 200 GLY A CA 1
ATOM 1499 C C . GLY A 1 200 ? -33.621 -19.413 7.557 1.00 66.56 200 GLY A C 1
ATOM 1500 O O . GLY A 1 200 ? -34.790 -19.150 7.258 1.00 66.56 200 GLY A O 1
ATOM 1501 N N . ASP A 1 201 ? -33.176 -19.471 8.814 1.00 56.16 201 ASP A N 1
ATOM 1502 C CA . ASP A 1 201 ? -33.999 -19.223 10.002 1.00 56.16 201 ASP A CA 1
ATOM 1503 C C . ASP A 1 201 ? -34.255 -17.720 10.174 1.00 56.16 201 ASP A C 1
ATOM 1505 O O . ASP A 1 201 ? -33.323 -16.916 10.279 1.00 56.16 201 ASP A O 1
ATOM 1509 N N . LEU A 1 202 ? -35.530 -17.324 10.181 1.00 62.00 202 LEU A N 1
ATOM 1510 C CA . LEU A 1 202 ? -35.953 -15.933 10.329 1.00 62.00 202 LEU A CA 1
ATOM 1511 C C . LEU A 1 202 ? -36.590 -15.737 11.715 1.00 62.00 202 LEU A C 1
ATOM 1513 O O . LEU A 1 202 ? -37.677 -16.246 11.975 1.00 62.00 202 LEU A O 1
ATOM 1517 N N . GLU A 1 203 ? -35.951 -14.973 12.608 1.00 52.47 203 GLU A N 1
ATOM 1518 C CA . GLU A 1 203 ? -36.573 -14.585 13.884 1.00 52.47 203 GLU A CA 1
ATOM 1519 C C . GLU A 1 203 ? -37.671 -13.531 13.649 1.00 52.47 203 GLU A C 1
ATOM 1521 O O . GLU A 1 203 ? -37.391 -12.345 13.446 1.00 52.47 203 GLU A O 1
ATOM 1526 N N . ILE A 1 204 ? -38.940 -13.941 13.707 1.00 57.75 204 ILE A N 1
ATOM 1527 C CA . ILE A 1 204 ? -40.092 -13.033 13.620 1.00 57.75 204 ILE A CA 1
ATOM 1528 C C . ILE A 1 204 ? -40.473 -12.573 15.035 1.00 57.75 204 ILE A C 1
ATOM 1530 O O . ILE A 1 204 ? -41.166 -13.272 15.770 1.00 57.75 204 ILE A O 1
ATOM 1534 N N . ARG A 1 205 ? -40.040 -11.372 15.442 1.00 49.31 205 ARG A N 1
ATOM 1535 C CA . ARG A 1 205 ? -40.490 -10.760 16.708 1.00 49.31 205 ARG A CA 1
ATOM 1536 C C . ARG A 1 205 ? -41.788 -9.985 16.508 1.00 49.31 205 ARG A C 1
ATOM 1538 O O . ARG A 1 205 ? -41.768 -8.827 16.095 1.00 49.31 205 ARG A O 1
ATOM 1545 N N . ALA A 1 206 ? -42.912 -10.599 16.863 1.00 51.19 206 ALA A N 1
ATOM 1546 C CA . ALA A 1 206 ? -44.202 -9.923 16.932 1.00 51.19 206 ALA A CA 1
ATOM 1547 C C . ALA A 1 206 ? -44.307 -9.102 18.230 1.00 51.19 206 ALA A C 1
ATOM 1549 O O . ALA A 1 206 ? -44.723 -9.600 19.274 1.00 51.19 206 ALA A O 1
ATOM 1550 N N . THR A 1 207 ? -43.942 -7.819 18.195 1.00 43.66 207 THR A N 1
ATOM 1551 C CA . THR A 1 207 ? -44.384 -6.890 19.241 1.00 43.66 207 THR A CA 1
ATOM 1552 C C . THR A 1 207 ? -45.808 -6.457 18.912 1.00 43.66 207 THR A C 1
ATOM 1554 O O . THR A 1 207 ? -46.037 -5.660 18.005 1.00 43.66 207 THR A O 1
ATOM 1557 N N . ALA A 1 208 ? -46.791 -7.002 19.635 1.00 42.94 208 ALA A N 1
ATOM 1558 C CA . ALA A 1 208 ? -48.175 -6.548 19.552 1.00 42.94 208 ALA A CA 1
ATOM 1559 C C . ALA A 1 208 ? -48.218 -5.032 19.808 1.00 42.94 208 ALA A C 1
ATOM 1561 O O . ALA A 1 208 ? -47.935 -4.558 20.913 1.00 42.94 208 ALA A O 1
ATOM 1562 N N . ALA A 1 209 ? -48.501 -4.257 18.761 1.00 40.72 209 ALA A N 1
ATOM 1563 C CA . ALA A 1 209 ? -48.520 -2.809 18.829 1.00 40.72 209 ALA A CA 1
ATOM 1564 C C . ALA A 1 209 ? -49.642 -2.361 19.776 1.00 40.72 209 ALA A C 1
ATOM 1566 O O . ALA A 1 209 ? -50.826 -2.442 19.448 1.00 40.72 209 ALA A O 1
ATOM 1567 N N . ARG A 1 210 ? -49.275 -1.853 20.960 1.00 37.84 210 ARG A N 1
ATOM 1568 C CA . ARG A 1 210 ? -50.168 -0.993 21.743 1.00 37.84 210 ARG A CA 1
ATOM 1569 C C . ARG A 1 210 ? -50.602 0.161 20.840 1.00 37.84 210 ARG A C 1
ATOM 1571 O O . ARG A 1 210 ? -49.762 0.869 20.290 1.00 37.84 210 ARG A O 1
ATOM 1578 N N . SER A 1 211 ? -51.915 0.304 20.698 1.00 37.19 211 SER A N 1
ATOM 1579 C CA . SER A 1 211 ? -52.629 1.315 19.919 1.00 37.19 211 SER A CA 1
ATOM 1580 C C . SER A 1 211 ? -51.929 2.681 19.898 1.00 37.19 211 SER A C 1
ATOM 1582 O O . SER A 1 211 ? -51.976 3.429 20.878 1.00 37.19 211 SER A O 1
ATOM 1584 N N . TYR A 1 212 ? -51.322 3.035 18.766 1.00 35.78 212 TYR A N 1
ATOM 1585 C CA . TYR A 1 212 ? -50.905 4.407 18.502 1.00 35.78 212 TYR A CA 1
ATOM 1586 C C . TYR A 1 212 ? -52.151 5.207 18.110 1.00 35.78 212 TYR A C 1
ATOM 1588 O O . TYR A 1 212 ? -52.713 5.033 17.030 1.00 35.78 212 TYR A O 1
ATOM 1596 N N . ARG A 1 213 ? -52.619 6.059 19.023 1.00 31.38 213 ARG A N 1
ATOM 1597 C CA . ARG A 1 213 ? -53.678 7.037 18.766 1.00 31.38 213 ARG A CA 1
ATOM 1598 C C . ARG A 1 213 ? -53.094 8.114 17.849 1.00 31.38 213 ARG A C 1
ATOM 1600 O O . ARG A 1 213 ? -52.237 8.881 18.273 1.00 31.38 213 ARG A O 1
ATOM 1607 N N . SER A 1 214 ? -53.504 8.131 16.586 1.00 40.47 214 SER A N 1
ATOM 1608 C CA . SER A 1 214 ? -53.084 9.135 15.608 1.00 40.47 214 SER A CA 1
ATOM 1609 C C . SER A 1 214 ? -53.717 10.495 15.921 1.00 40.47 214 SER A C 1
ATOM 1611 O O . SER A 1 214 ? -54.940 10.624 15.866 1.00 40.47 214 SER A O 1
ATOM 1613 N N . GLU A 1 215 ? -52.905 11.512 16.206 1.00 35.84 215 GLU A N 1
ATOM 1614 C CA . GLU A 1 215 ? -53.322 12.912 16.062 1.00 35.84 215 GLU A CA 1
ATOM 1615 C C . GLU A 1 215 ? -53.231 13.345 14.585 1.00 35.84 215 GLU A C 1
ATOM 1617 O O . GLU A 1 215 ? -52.334 12.892 13.865 1.00 35.84 215 GLU A O 1
ATOM 1622 N N . PRO A 1 216 ? -54.143 14.206 14.096 1.00 39.56 216 PRO A N 1
ATOM 1623 C CA . PRO A 1 216 ? -54.199 14.569 12.685 1.00 39.56 216 PRO A CA 1
ATOM 1624 C C . PRO A 1 216 ? -53.093 15.567 12.310 1.00 39.56 216 PRO A C 1
ATOM 1626 O O . PRO A 1 216 ? -53.019 16.683 12.828 1.00 39.56 216 PRO A O 1
ATOM 1629 N N . ALA A 1 217 ? -52.250 15.180 11.352 1.00 36.16 217 ALA A N 1
ATOM 1630 C CA . ALA A 1 217 ? -51.225 16.043 10.775 1.00 36.16 217 ALA A CA 1
ATOM 1631 C C . ALA A 1 217 ? -51.848 17.154 9.904 1.00 36.16 217 ALA A C 1
ATOM 1633 O O . ALA A 1 217 ? -52.630 16.887 8.990 1.00 36.16 217 ALA A O 1
ATOM 1634 N N . LYS A 1 218 ? -51.470 18.413 10.165 1.00 35.81 218 LYS A N 1
ATOM 1635 C CA . LYS A 1 218 ? -51.801 19.576 9.320 1.00 35.81 218 LYS A CA 1
ATOM 1636 C C . LYS A 1 218 ? -51.130 19.472 7.937 1.00 35.81 218 LYS A C 1
ATOM 1638 O O . LYS A 1 218 ? -49.979 19.041 7.860 1.00 35.81 218 LYS A O 1
ATOM 1643 N N . PRO A 1 219 ? -51.779 19.947 6.856 1.00 39.50 219 PRO A N 1
ATOM 1644 C CA . PRO A 1 219 ? -51.216 19.888 5.513 1.00 39.50 219 PRO A CA 1
ATOM 1645 C C . PRO A 1 219 ? -50.153 20.978 5.342 1.00 39.50 219 PRO A C 1
ATOM 1647 O O . PRO A 1 219 ? -50.406 22.152 5.616 1.00 39.50 219 PRO A O 1
ATOM 1650 N N . ARG A 1 220 ? -48.957 20.609 4.870 1.00 36.91 220 ARG A N 1
ATOM 1651 C CA . ARG A 1 220 ? -47.921 21.576 4.482 1.00 36.91 220 ARG A CA 1
ATOM 1652 C C . ARG A 1 220 ? -47.789 21.592 2.961 1.00 36.91 220 ARG A C 1
ATOM 1654 O O . ARG A 1 220 ? -47.626 20.554 2.331 1.00 36.91 220 ARG A O 1
ATOM 1661 N N . ALA A 1 221 ? -47.940 22.793 2.414 1.00 37.78 221 ALA A N 1
ATOM 1662 C CA . ALA A 1 221 ? -48.104 23.100 1.001 1.00 37.78 221 ALA A CA 1
ATOM 1663 C C . ALA A 1 221 ? -46.923 22.680 0.103 1.00 37.78 221 ALA A C 1
ATOM 1665 O O . ALA A 1 221 ? -45.778 22.571 0.542 1.00 37.78 221 ALA A O 1
ATOM 1666 N N . ALA A 1 222 ? -47.263 22.485 -1.173 1.00 44.62 222 ALA A N 1
ATOM 1667 C CA . ALA A 1 222 ? -46.429 22.035 -2.281 1.00 44.62 222 ALA A CA 1
ATOM 1668 C C . ALA A 1 222 ? -45.144 22.859 -2.497 1.00 44.62 222 ALA A C 1
ATOM 1670 O O . ALA A 1 222 ? -45.151 24.085 -2.390 1.00 44.62 222 ALA A O 1
ATOM 1671 N N . ALA A 1 223 ? -44.059 22.180 -2.892 1.00 35.91 223 ALA A N 1
ATOM 1672 C CA . ALA A 1 223 ? -42.806 22.804 -3.313 1.00 35.91 223 ALA A CA 1
ATOM 1673 C C . ALA A 1 223 ? -42.432 22.405 -4.753 1.00 35.91 223 ALA A C 1
ATOM 1675 O O . ALA A 1 223 ? -42.352 21.227 -5.096 1.00 35.91 223 ALA A O 1
ATOM 1676 N N . SER A 1 224 ? -42.197 23.438 -5.565 1.00 33.81 224 SER A N 1
ATOM 1677 C CA . SER A 1 224 ? -41.692 23.437 -6.945 1.00 33.81 224 SER A CA 1
ATOM 1678 C C . SER A 1 224 ? -40.202 23.026 -7.018 1.00 33.81 224 SER A C 1
ATOM 1680 O O . SER A 1 224 ? -39.489 23.176 -6.019 1.00 33.81 224 SER A O 1
ATOM 1682 N N . PRO A 1 225 ? -39.681 22.522 -8.160 1.00 52.84 225 PRO A N 1
ATOM 1683 C CA . PRO A 1 225 ? -38.349 21.936 -8.235 1.00 52.84 225 PRO A CA 1
ATOM 1684 C C . PRO A 1 225 ? -37.296 22.982 -8.624 1.00 52.84 225 PRO A C 1
ATOM 1686 O O . PRO A 1 225 ? -37.363 23.547 -9.713 1.00 52.84 225 PRO A O 1
ATOM 1689 N N . ARG A 1 226 ? -36.282 23.205 -7.774 1.00 37.31 226 ARG A N 1
ATOM 1690 C CA . ARG A 1 226 ? -34.934 23.662 -8.178 1.00 37.31 226 ARG A CA 1
ATOM 1691 C C . ARG A 1 226 ? -33.950 23.672 -6.999 1.00 37.31 226 ARG A C 1
ATOM 1693 O O . ARG A 1 226 ? -34.267 24.148 -5.919 1.00 37.31 226 ARG A O 1
ATOM 1700 N N . SER A 1 227 ? -32.720 23.233 -7.289 1.00 36.69 227 SER A N 1
ATOM 1701 C CA . SER A 1 227 ? -31.473 23.516 -6.555 1.00 36.69 227 SER A CA 1
ATOM 1702 C C . SER A 1 227 ? -31.306 22.903 -5.152 1.00 36.69 227 SER A C 1
ATOM 1704 O O . SER A 1 227 ? -31.568 23.530 -4.127 1.00 36.69 227 SER A O 1
ATOM 1706 N N . SER A 1 228 ? -30.726 21.701 -5.088 1.00 40.56 228 SER A N 1
ATOM 1707 C CA . SER A 1 228 ? -30.213 21.103 -3.850 1.00 40.56 228 SER A CA 1
ATOM 1708 C C . SER A 1 228 ? -28.825 21.654 -3.482 1.00 40.56 228 SER A C 1
ATOM 1710 O O . SER A 1 228 ? -27.798 21.012 -3.694 1.00 40.56 228 SER A O 1
ATOM 1712 N N . ARG A 1 229 ? -28.799 22.838 -2.868 1.00 39.88 229 ARG A N 1
ATOM 1713 C CA . ARG A 1 229 ? -27.798 23.200 -1.852 1.00 39.88 229 ARG A CA 1
ATOM 1714 C C . ARG A 1 229 ? -28.588 23.592 -0.607 1.00 39.88 229 ARG A C 1
ATOM 1716 O O . ARG A 1 229 ? -29.067 24.714 -0.513 1.00 39.88 229 ARG A O 1
ATOM 1723 N N . ARG A 1 230 ? -28.793 22.643 0.312 1.00 38.94 230 ARG A N 1
ATOM 1724 C CA . ARG A 1 230 ? -29.325 22.940 1.647 1.00 38.94 230 ARG A CA 1
ATOM 1725 C C . ARG A 1 230 ? -28.154 23.147 2.595 1.00 38.94 230 ARG A C 1
ATOM 1727 O O . ARG A 1 230 ? -27.474 22.194 2.962 1.00 38.94 230 ARG A O 1
ATOM 1734 N N . THR A 1 231 ? -27.932 24.402 2.959 1.00 38.19 231 THR A N 1
ATOM 1735 C CA . THR A 1 231 ? -27.383 24.778 4.259 1.00 38.19 231 THR A CA 1
ATOM 1736 C C . THR A 1 231 ? -28.325 24.256 5.346 1.00 38.19 231 THR A C 1
ATOM 1738 O O . THR A 1 231 ? -29.549 24.325 5.215 1.00 38.19 231 THR A O 1
ATOM 1741 N N . ALA A 1 232 ? -27.753 23.636 6.374 1.00 39.94 232 ALA A N 1
ATOM 1742 C CA . ALA A 1 232 ? -28.487 23.075 7.496 1.00 39.94 232 ALA A CA 1
ATOM 1743 C C . ALA A 1 232 ? -28.811 24.181 8.511 1.00 39.94 232 ALA A C 1
ATOM 1745 O O . ALA A 1 232 ? -28.071 24.369 9.468 1.00 39.94 232 ALA A O 1
ATOM 1746 N N . ASP A 1 233 ? -29.916 24.894 8.302 1.00 46.59 233 ASP A N 1
ATOM 1747 C CA . ASP A 1 233 ? -30.517 25.770 9.312 1.00 46.59 233 ASP A CA 1
ATOM 1748 C C . ASP A 1 233 ? -31.731 25.070 9.938 1.00 46.59 233 ASP A C 1
ATOM 1750 O O . ASP A 1 233 ? -32.874 25.284 9.540 1.00 46.59 233 ASP A O 1
ATOM 1754 N N . ALA A 1 234 ? -31.465 24.168 10.885 1.00 48.94 234 ALA A N 1
ATOM 1755 C CA . ALA A 1 234 ? -32.383 23.800 11.966 1.00 48.94 234 ALA A CA 1
ATOM 1756 C C . ALA A 1 234 ? -31.610 22.978 13.015 1.00 48.94 234 ALA A C 1
ATOM 1758 O O . ALA A 1 234 ? -31.059 21.930 12.664 1.00 48.94 234 ALA A O 1
ATOM 1759 N N . PRO A 1 235 ? -31.545 23.405 14.290 1.00 47.25 235 PRO A N 1
ATOM 1760 C CA . PRO A 1 235 ? -30.957 22.577 15.330 1.00 47.25 235 PRO A CA 1
ATOM 1761 C C . PRO A 1 235 ? -31.858 21.352 15.570 1.00 47.25 235 PRO A C 1
ATOM 1763 O O . PRO A 1 235 ? -33.079 21.505 15.647 1.00 47.25 235 PRO A O 1
ATOM 1766 N N . PRO A 1 236 ? -31.298 20.137 15.688 1.00 51.31 236 PRO A N 1
ATOM 1767 C CA . PRO A 1 236 ? -32.085 18.971 16.060 1.00 51.31 236 PRO A CA 1
ATOM 1768 C C . PRO A 1 236 ? -32.627 19.161 17.481 1.00 51.31 236 PRO A C 1
ATOM 1770 O O . PRO A 1 236 ? -31.872 19.525 18.387 1.00 51.31 236 PRO A O 1
ATOM 1773 N N . GLU A 1 237 ? -33.920 18.893 17.685 1.00 53.12 237 GLU A N 1
ATOM 1774 C CA . GLU A 1 237 ? -34.486 18.700 19.021 1.00 53.12 237 GLU A CA 1
ATOM 1775 C C . GLU A 1 237 ? -33.691 17.595 19.719 1.00 53.12 237 GLU A C 1
ATOM 1777 O O . GLU A 1 237 ? -33.791 16.406 19.404 1.00 53.12 237 GLU A O 1
ATOM 1782 N N . LYS A 1 238 ? -32.829 18.009 20.647 1.00 53.22 238 LYS A N 1
ATOM 1783 C CA . LYS A 1 238 ? -32.096 17.103 21.517 1.00 53.22 238 LYS A CA 1
ATOM 1784 C C . LYS A 1 238 ? -33.136 16.379 22.366 1.00 53.22 238 LYS A C 1
ATOM 1786 O O . LYS A 1 238 ? -33.788 17.008 23.195 1.00 53.22 238 LYS A O 1
ATOM 1791 N N . ARG A 1 239 ? -33.268 15.061 22.195 1.00 56.88 239 ARG A N 1
ATOM 1792 C CA . ARG A 1 239 ? -33.844 14.215 23.248 1.00 56.88 239 ARG A CA 1
ATOM 1793 C C . ARG A 1 239 ? -32.985 14.449 24.487 1.00 56.88 239 ARG A C 1
ATOM 1795 O O . ARG A 1 239 ? -31.808 14.092 24.484 1.00 56.88 239 ARG A O 1
ATOM 1802 N N . GLY A 1 240 ? -33.539 15.158 25.468 1.00 48.06 240 GLY A N 1
ATOM 1803 C CA . GLY A 1 240 ? -32.849 15.467 26.711 1.00 48.06 240 GLY A CA 1
ATOM 1804 C C . GLY A 1 240 ? -32.385 14.178 27.376 1.00 48.06 240 GLY A C 1
ATOM 1805 O O . GLY A 1 240 ? -33.112 13.186 27.394 1.00 48.06 240 GLY A O 1
ATOM 1806 N N . ILE A 1 241 ? -31.154 14.188 27.879 1.00 61.47 241 ILE A N 1
ATOM 1807 C CA . ILE A 1 241 ? -30.686 13.153 28.797 1.00 61.47 241 ILE A CA 1
ATOM 1808 C C . ILE A 1 241 ? -31.565 13.273 30.038 1.00 61.47 241 ILE A C 1
ATOM 1810 O O . ILE A 1 241 ? -31.711 14.367 30.581 1.00 61.47 241 ILE A O 1
ATOM 1814 N N . ASP A 1 242 ? -32.183 12.169 30.445 1.00 56.41 242 ASP A N 1
ATOM 1815 C CA . ASP A 1 242 ? -33.001 12.133 31.650 1.00 56.41 242 ASP A CA 1
ATOM 1816 C C . ASP A 1 242 ? -32.084 12.335 32.862 1.00 56.41 242 ASP A C 1
ATOM 1818 O O . ASP A 1 242 ? -31.330 11.444 33.256 1.00 56.41 242 ASP A O 1
ATOM 1822 N N . VAL A 1 243 ? -32.085 13.560 33.389 1.00 67.88 243 VAL A N 1
ATOM 1823 C CA . VAL A 1 243 ? -31.179 14.022 34.452 1.00 67.88 243 VAL A CA 1
ATOM 1824 C C . VAL A 1 243 ? -31.386 13.212 35.735 1.00 67.88 243 VAL A C 1
ATOM 1826 O O . VAL A 1 243 ? -30.453 13.040 36.507 1.00 67.88 243 VAL A O 1
ATOM 1829 N N . SER A 1 244 ? -32.568 12.610 35.907 1.00 71.75 244 SER A N 1
ATOM 1830 C CA . SER A 1 244 ? -32.878 11.689 37.007 1.00 71.75 244 SER A CA 1
ATOM 1831 C C . SER A 1 244 ? -32.066 10.383 36.983 1.00 71.75 244 SER A C 1
ATOM 1833 O O . SER A 1 244 ? -31.985 9.685 37.989 1.00 71.75 244 SER A O 1
ATOM 1835 N N . ARG A 1 245 ? -31.445 10.050 35.843 1.00 65.94 245 ARG A N 1
ATOM 1836 C CA . ARG A 1 245 ? -30.636 8.837 35.639 1.00 65.94 245 ARG A CA 1
ATOM 1837 C C . ARG A 1 245 ? -29.129 9.113 35.652 1.00 65.94 245 ARG A C 1
ATOM 1839 O O . ARG A 1 245 ? -28.332 8.183 35.530 1.00 65.94 245 ARG A O 1
ATOM 1846 N N . VAL A 1 246 ? -28.735 10.379 35.769 1.00 61.75 246 VAL A N 1
ATOM 1847 C CA . VAL A 1 246 ? -27.336 10.799 35.849 1.00 61.75 246 VAL A CA 1
ATOM 1848 C C . VAL A 1 246 ? -26.933 10.781 37.321 1.00 61.75 246 VAL A C 1
ATOM 1850 O O . VAL A 1 246 ? -27.354 11.641 38.087 1.00 61.75 246 VAL A O 1
ATOM 1853 N N . ARG A 1 247 ? -26.146 9.776 37.719 1.00 67.69 247 ARG A N 1
ATOM 1854 C CA . ARG A 1 247 ? -25.537 9.720 39.057 1.00 67.69 247 ARG A CA 1
ATOM 1855 C C . ARG A 1 247 ? -24.566 10.886 39.242 1.00 67.69 247 ARG A C 1
ATOM 1857 O O . ARG A 1 247 ? -23.926 11.309 38.274 1.00 67.69 247 ARG A O 1
ATOM 1864 N N . SER A 1 248 ? -24.463 11.400 40.466 1.00 70.88 248 SER A N 1
ATOM 1865 C CA . SER A 1 248 ? -23.452 12.403 40.807 1.00 70.88 248 SER A CA 1
ATOM 1866 C C . SER A 1 248 ? -22.049 11.791 40.697 1.00 70.88 248 SER A C 1
ATOM 1868 O O . SER A 1 248 ? -21.876 10.575 40.795 1.00 70.88 248 SER A O 1
ATOM 1870 N N . MET A 1 249 ? -21.032 12.624 40.458 1.00 58.97 249 MET A N 1
ATOM 1871 C CA . MET A 1 249 ? -19.643 12.149 40.341 1.00 58.97 249 MET A CA 1
ATOM 1872 C C . MET A 1 249 ? -19.150 11.455 41.620 1.00 58.97 249 MET A C 1
ATOM 1874 O O . MET A 1 249 ? -18.322 10.560 41.532 1.00 58.97 249 MET A O 1
ATOM 1878 N N . GLU A 1 250 ? -19.705 11.815 42.777 1.00 65.19 250 GLU A N 1
ATOM 1879 C CA . GLU A 1 250 ? -19.376 11.224 44.078 1.00 65.19 250 GLU A CA 1
ATOM 1880 C C . GLU A 1 250 ? -19.971 9.807 44.233 1.00 65.19 250 GLU A C 1
ATOM 1882 O O . GLU A 1 250 ? -19.285 8.909 44.706 1.00 65.19 250 GLU A O 1
ATOM 1887 N N . GLU A 1 251 ? -21.185 9.544 43.725 1.00 63.12 251 GLU A N 1
ATOM 1888 C CA . GLU A 1 251 ? -21.779 8.187 43.691 1.00 63.12 251 GLU A CA 1
ATOM 1889 C C . GLU A 1 251 ? -21.134 7.262 42.640 1.00 63.12 251 GLU A C 1
ATOM 1891 O O . GLU A 1 251 ? -21.262 6.033 42.700 1.00 63.12 251 GLU A O 1
ATOM 1896 N N . ALA A 1 252 ? -20.483 7.835 41.625 1.00 59.72 252 ALA A N 1
ATOM 1897 C CA . ALA A 1 252 ? -19.798 7.077 40.581 1.00 59.72 252 ALA A CA 1
ATOM 1898 C C . ALA A 1 252 ? -18.441 6.526 41.047 1.00 59.72 252 ALA A C 1
ATOM 1900 O O . ALA A 1 252 ? -18.034 5.477 40.552 1.00 59.72 252 ALA A O 1
ATOM 1901 N N . ASP A 1 253 ? -17.782 7.199 41.995 1.00 58.06 253 ASP A N 1
ATOM 1902 C CA . ASP A 1 253 ? -16.477 6.799 42.542 1.00 58.06 253 ASP A CA 1
ATOM 1903 C C . ASP A 1 253 ? -16.609 5.664 43.579 1.00 58.06 253 ASP A C 1
ATOM 1905 O O . ASP A 1 253 ? -15.732 4.812 43.703 1.00 58.06 253 ASP A O 1
ATOM 1909 N N . GLU A 1 254 ? -17.758 5.579 44.264 1.00 57.34 254 GLU A N 1
ATOM 1910 C CA . GLU A 1 254 ? -18.088 4.485 45.198 1.00 57.34 254 GLU A CA 1
ATOM 1911 C C . GLU A 1 254 ? -18.649 3.226 44.510 1.00 57.34 254 GLU A C 1
ATOM 1913 O O . GLU A 1 254 ? -18.791 2.172 45.134 1.00 57.34 254 GLU A O 1
ATOM 1918 N N . SER A 1 255 ? -18.984 3.305 43.220 1.00 56.59 255 SER A N 1
ATOM 1919 C CA . SER A 1 255 ? -19.499 2.158 42.472 1.00 56.59 255 SER A CA 1
ATOM 1920 C C . SER A 1 255 ? -18.347 1.224 42.082 1.00 56.59 255 SER A C 1
ATOM 1922 O O . SER A 1 255 ? -17.455 1.622 41.334 1.00 56.59 255 SER A O 1
ATOM 1924 N N . GLU A 1 256 ? -18.388 -0.033 42.544 1.00 60.47 256 GLU A N 1
ATOM 1925 C CA . GLU A 1 256 ? -17.458 -1.096 42.134 1.00 60.47 256 GLU A CA 1
ATOM 1926 C C . GLU A 1 256 ? -17.209 -1.058 40.621 1.00 60.47 256 GLU A C 1
ATOM 1928 O O . GLU A 1 256 ? -18.156 -0.984 39.831 1.00 60.47 256 GLU A O 1
ATOM 1933 N N . VAL A 1 257 ? -15.926 -1.118 40.237 1.00 59.41 257 VAL A N 1
ATOM 1934 C CA . VAL A 1 257 ? -15.433 -1.162 38.853 1.00 59.41 257 VAL A CA 1
ATOM 1935 C C . VAL A 1 257 ? -16.380 -2.001 38.006 1.00 59.41 257 VAL A C 1
ATOM 1937 O O . VAL A 1 257 ? -16.408 -3.227 38.126 1.00 59.41 257 VAL A O 1
ATOM 1940 N N . ALA A 1 258 ? -17.177 -1.331 37.169 1.00 56.91 258 ALA A N 1
ATOM 1941 C CA . ALA A 1 258 ? -18.188 -1.986 36.359 1.00 56.91 258 ALA A CA 1
ATOM 1942 C C . ALA A 1 258 ? -17.502 -3.039 35.486 1.00 56.91 258 ALA A C 1
ATOM 1944 O O . ALA A 1 258 ? -16.813 -2.713 34.513 1.00 56.91 258 ALA A O 1
ATOM 1945 N N . GLN A 1 259 ? -17.661 -4.311 35.854 1.00 58.22 259 GLN A N 1
ATOM 1946 C CA . GLN A 1 259 ? -17.142 -5.398 35.047 1.00 58.22 259 GLN A CA 1
ATOM 1947 C C . GLN A 1 259 ? -17.829 -5.313 33.682 1.00 58.22 259 GLN A C 1
ATOM 1949 O O . GLN A 1 259 ? -19.052 -5.134 33.619 1.00 58.22 259 GLN A O 1
ATOM 1954 N N . PRO A 1 260 ? -17.068 -5.380 32.577 1.00 57.66 260 PRO A N 1
ATOM 1955 C CA . PRO A 1 260 ? -17.660 -5.315 31.255 1.00 57.66 260 PRO A CA 1
ATOM 1956 C C . PRO A 1 260 ? -18.715 -6.412 31.157 1.00 57.66 260 PRO A C 1
ATOM 1958 O O . PRO A 1 260 ? -18.421 -7.567 31.468 1.00 57.66 260 PRO A O 1
ATOM 1961 N N . LEU A 1 261 ? -19.935 -6.041 30.742 1.00 54.91 261 LEU A N 1
ATOM 1962 C CA . LEU A 1 261 ? -21.011 -7.008 30.544 1.00 54.91 261 LEU A CA 1
ATOM 1963 C C . LEU A 1 261 ? -20.453 -8.205 29.765 1.00 54.91 261 LEU A C 1
ATOM 1965 O O . LEU A 1 261 ? -19.817 -7.982 28.723 1.00 54.91 261 LEU A O 1
ATOM 1969 N N . PRO A 1 262 ? -20.667 -9.449 30.237 1.00 52.44 262 PRO A N 1
ATOM 1970 C CA . PRO A 1 262 ? -20.286 -10.619 29.474 1.00 52.44 262 PRO A CA 1
ATOM 1971 C C . PRO A 1 262 ? -20.985 -10.489 28.126 1.00 52.44 262 PRO A C 1
ATOM 1973 O O . PRO A 1 262 ? -22.213 -10.485 28.040 1.00 52.44 262 PRO A O 1
ATOM 1976 N N . ARG A 1 263 ? -20.195 -10.277 27.069 1.00 54.84 263 ARG A N 1
ATOM 1977 C CA . ARG A 1 263 ? -20.712 -10.289 25.705 1.00 54.84 263 ARG A CA 1
ATOM 1978 C C . ARG A 1 263 ? -21.249 -11.701 25.506 1.00 54.84 263 ARG A C 1
ATOM 1980 O O . ARG A 1 263 ? -20.450 -12.624 25.360 1.00 54.84 263 ARG A O 1
ATOM 1987 N N . GLY A 1 264 ? -22.571 -11.861 25.612 1.00 54.38 264 GLY A N 1
ATOM 1988 C CA . GLY A 1 264 ? -23.248 -13.144 25.424 1.00 54.38 264 GLY A CA 1
ATOM 1989 C C . GLY A 1 264 ? -22.734 -13.800 24.152 1.00 54.38 264 GLY A C 1
ATOM 1990 O O . GLY A 1 264 ? -22.466 -13.055 23.213 1.00 54.38 264 GLY A O 1
ATOM 1991 N N . GLN A 1 265 ? -22.519 -15.126 24.196 1.00 57.91 265 GLN A N 1
ATOM 1992 C CA . GLN A 1 265 ? -21.920 -15.978 23.152 1.00 57.91 265 GLN A CA 1
ATOM 1993 C C . GLN A 1 265 ? -21.893 -15.292 21.785 1.00 57.91 265 GLN A C 1
ATOM 1995 O O . GLN A 1 265 ? -22.791 -15.431 20.964 1.00 57.91 265 GLN A O 1
ATOM 2000 N N . VAL A 1 266 ? -20.868 -14.470 21.570 1.00 58.72 266 VAL A N 1
ATOM 2001 C CA . VAL A 1 266 ? -20.665 -13.854 20.270 1.00 58.72 266 VAL A CA 1
ATOM 2002 C C . VAL A 1 266 ? -20.104 -14.980 19.437 1.00 58.72 266 VAL A C 1
ATOM 2004 O O . VAL A 1 266 ? -19.028 -15.481 19.780 1.00 58.72 266 VAL A O 1
ATOM 2007 N N . ASP A 1 267 ? -20.843 -15.380 18.402 1.00 71.12 267 ASP A N 1
ATOM 2008 C CA . ASP A 1 267 ? -20.454 -16.438 17.477 1.00 71.12 267 ASP A CA 1
ATOM 2009 C C . ASP A 1 267 ? -18.952 -16.385 17.218 1.00 71.12 267 ASP A C 1
ATOM 2011 O O . ASP A 1 267 ? -18.400 -15.334 16.867 1.00 71.12 267 ASP A O 1
ATOM 2015 N N . GLU A 1 268 ? -18.271 -17.516 17.397 1.00 69.75 268 GLU A N 1
ATOM 2016 C CA . GLU A 1 268 ? -16.812 -17.594 17.304 1.00 69.75 268 GLU A CA 1
ATOM 2017 C C . GLU A 1 268 ? -16.307 -17.002 15.977 1.00 69.75 268 GLU A C 1
ATOM 2019 O O . GLU A 1 268 ? -15.295 -16.302 15.939 1.00 69.75 268 GLU A O 1
ATOM 2024 N N . ARG A 1 269 ? -17.100 -17.143 14.906 1.00 65.81 269 ARG A N 1
ATOM 2025 C CA . ARG A 1 269 ? -16.881 -16.500 13.603 1.00 65.81 269 ARG A CA 1
ATOM 2026 C C . ARG A 1 269 ? -16.739 -14.980 13.704 1.00 65.81 269 ARG A C 1
ATOM 2028 O O . ARG A 1 269 ? -15.804 -14.419 13.145 1.00 65.81 269 ARG A O 1
ATOM 2035 N N . VAL A 1 270 ? -17.618 -14.295 14.430 1.00 72.31 270 VAL A N 1
ATOM 2036 C CA . VAL A 1 270 ? -17.574 -12.833 14.611 1.00 72.31 270 VAL A CA 1
ATOM 2037 C C . VAL A 1 270 ? -16.400 -12.422 15.511 1.00 72.31 270 VAL A C 1
ATOM 2039 O O . VAL A 1 270 ? -15.764 -11.383 15.281 1.00 72.31 270 VAL A O 1
ATOM 2042 N N . LYS A 1 271 ? -16.037 -13.262 16.488 1.00 73.06 271 LYS A N 1
ATOM 2043 C CA . LYS A 1 271 ? -14.849 -13.054 17.332 1.00 73.06 271 LYS A CA 1
ATOM 2044 C C . LYS A 1 271 ? -13.550 -13.155 16.522 1.00 73.06 271 LYS A C 1
ATOM 2046 O O . LYS A 1 271 ? -12.663 -12.318 16.708 1.00 73.06 271 LYS A O 1
ATOM 2051 N N . LEU A 1 272 ? -13.470 -14.077 15.557 1.00 71.81 272 LEU A N 1
ATOM 2052 C CA . LEU A 1 272 ? -12.355 -14.169 14.606 1.00 71.81 272 LEU A CA 1
ATOM 2053 C C . LEU A 1 272 ? -12.267 -12.923 13.723 1.00 71.81 272 LEU A C 1
ATOM 2055 O O . LEU A 1 272 ? -11.187 -12.379 13.517 1.00 71.81 272 LEU A O 1
ATOM 2059 N N . LEU A 1 273 ? -13.388 -12.380 13.252 1.00 68.62 273 LEU A N 1
ATOM 2060 C CA . LEU A 1 273 ? -13.348 -11.175 12.419 1.00 68.62 273 LEU A CA 1
ATOM 2061 C C . LEU A 1 273 ? -12.714 -9.976 13.136 1.00 68.62 273 LEU A C 1
ATOM 2063 O O . LEU A 1 273 ? -12.014 -9.188 12.502 1.00 68.62 273 LEU A O 1
ATOM 2067 N N . THR A 1 274 ? -12.931 -9.849 14.443 1.00 70.31 274 THR A N 1
ATOM 2068 C CA . THR A 1 274 ? -12.522 -8.681 15.237 1.00 70.31 274 THR A CA 1
ATOM 2069 C C . THR A 1 274 ? -11.189 -8.864 15.960 1.00 70.31 274 THR A C 1
ATOM 2071 O O . THR A 1 274 ? -10.425 -7.908 16.084 1.00 70.31 274 THR A O 1
ATOM 2074 N N . THR A 1 275 ? -10.882 -10.081 16.408 1.00 74.75 275 THR A N 1
ATOM 2075 C CA . THR A 1 275 ? -9.700 -10.394 17.222 1.00 74.75 275 THR A CA 1
ATOM 2076 C C . THR A 1 275 ? -8.964 -11.611 16.677 1.00 74.75 275 THR A C 1
ATOM 2078 O O . THR A 1 275 ? -9.569 -12.483 16.057 1.00 74.75 275 THR A O 1
ATOM 2081 N N . ALA A 1 276 ? -7.637 -11.638 16.818 1.00 75.56 276 ALA A N 1
ATOM 2082 C CA . ALA A 1 276 ? -6.837 -12.798 16.427 1.00 75.56 276 ALA A CA 1
ATOM 2083 C C . ALA A 1 276 ? -7.076 -13.953 17.408 1.00 75.56 276 ALA A C 1
ATOM 2085 O O . ALA A 1 276 ? -7.310 -13.699 18.591 1.00 75.56 276 ALA A O 1
ATOM 2086 N N . ARG A 1 277 ? -6.983 -15.205 16.935 1.00 70.31 277 ARG A N 1
ATOM 2087 C CA . ARG A 1 277 ? -7.025 -16.375 17.823 1.00 70.31 277 ARG A CA 1
ATOM 2088 C C . ARG A 1 277 ? -5.936 -16.262 18.884 1.00 70.31 277 ARG A C 1
ATOM 2090 O O . ARG A 1 277 ? -4.801 -15.871 18.596 1.00 70.31 277 ARG A O 1
ATOM 2097 N N . GLU A 1 278 ? -6.280 -16.650 20.106 1.00 72.44 278 GLU A N 1
ATOM 2098 C CA . GLU A 1 278 ? -5.341 -16.666 21.230 1.00 72.44 278 GLU A CA 1
ATOM 2099 C C . GLU A 1 278 ? -4.156 -17.609 20.953 1.00 72.44 278 GLU A C 1
ATOM 2101 O O . GLU A 1 278 ? -3.024 -17.303 21.326 1.00 72.44 278 GLU A O 1
ATOM 2106 N N . SER A 1 279 ? -4.375 -18.689 20.192 1.00 74.81 279 SER A N 1
ATOM 2107 C CA . SER A 1 279 ? -3.326 -19.617 19.752 1.00 74.81 279 SER A CA 1
ATOM 2108 C C . SER A 1 279 ? -2.279 -18.966 18.837 1.00 74.81 279 SER A C 1
ATOM 2110 O O . SER A 1 279 ? -1.084 -19.165 19.041 1.00 74.81 279 SER A O 1
ATOM 2112 N N . THR A 1 280 ? -2.690 -18.129 17.879 1.00 73.88 280 THR A N 1
ATOM 2113 C CA . THR A 1 280 ? -1.799 -17.492 16.885 1.00 73.88 280 THR A CA 1
ATOM 2114 C C . THR A 1 280 ? -0.807 -16.496 17.513 1.00 73.88 280 THR A C 1
ATOM 2116 O O . THR A 1 280 ? 0.279 -16.235 16.974 1.00 73.88 280 THR A O 1
ATOM 2119 N N . ASN A 1 281 ? -1.170 -15.939 18.670 1.00 79.69 281 ASN A N 1
ATOM 2120 C CA . ASN A 1 281 ? -0.360 -14.985 19.427 1.00 79.69 281 ASN A CA 1
ATOM 2121 C C . ASN A 1 281 ? 0.257 -15.577 20.706 1.00 79.69 281 ASN A C 1
ATOM 2123 O O . ASN A 1 281 ? 0.923 -14.848 21.447 1.00 79.69 281 ASN A O 1
ATOM 2127 N N . LYS A 1 282 ? 0.092 -16.882 20.960 1.00 79.56 282 LYS A N 1
ATOM 2128 C CA . LYS A 1 282 ? 0.675 -17.550 22.129 1.00 79.56 282 LYS A CA 1
ATOM 2129 C C . LYS A 1 282 ? 2.201 -17.390 22.119 1.00 79.56 282 LYS A C 1
ATOM 2131 O O . LYS A 1 282 ? 2.859 -17.660 21.118 1.00 79.56 282 LYS A O 1
ATOM 2136 N N . GLY A 1 283 ? 2.760 -16.893 23.223 1.00 78.44 283 GLY A N 1
ATOM 2137 C CA . GLY A 1 283 ? 4.205 -16.679 23.385 1.00 78.44 283 GLY A CA 1
ATOM 2138 C C . GLY A 1 283 ? 4.784 -15.439 22.688 1.00 78.44 283 GLY A C 1
ATOM 2139 O O . GLY A 1 283 ? 5.987 -15.203 22.781 1.00 78.44 283 GLY A O 1
ATOM 2140 N N . LYS A 1 284 ? 3.971 -14.610 22.016 1.00 80.75 284 LYS A N 1
ATOM 2141 C CA . LYS A 1 284 ? 4.438 -13.356 21.400 1.00 80.75 284 LYS A CA 1
ATOM 2142 C C . LYS A 1 284 ? 4.115 -12.163 22.296 1.00 80.75 284 LYS A C 1
ATOM 2144 O O . LYS A 1 284 ? 2.967 -11.960 22.683 1.00 80.75 284 LYS A O 1
ATOM 2149 N N . LYS A 1 285 ? 5.118 -11.325 22.577 1.00 80.12 285 LYS A N 1
ATOM 2150 C CA . LYS A 1 285 ? 4.914 -10.055 23.295 1.00 80.12 285 LYS A CA 1
ATOM 2151 C C . LYS A 1 285 ? 4.003 -9.138 22.479 1.00 80.12 285 LYS A C 1
ATOM 2153 O O . LYS A 1 285 ? 4.179 -9.048 21.260 1.00 80.12 285 LYS A O 1
ATOM 2158 N N . ARG A 1 286 ? 3.086 -8.428 23.149 1.00 76.56 286 ARG A N 1
ATOM 2159 C CA . ARG A 1 286 ? 2.140 -7.498 22.507 1.00 76.56 286 ARG A CA 1
ATOM 2160 C C . ARG A 1 286 ? 2.841 -6.466 21.629 1.00 76.56 286 ARG A C 1
ATOM 2162 O O . ARG A 1 286 ? 2.323 -6.181 20.555 1.00 76.56 286 ARG A O 1
ATOM 2169 N N . ASP A 1 287 ? 4.020 -5.992 22.020 1.00 77.56 287 ASP A N 1
ATOM 2170 C CA . ASP A 1 287 ? 4.768 -4.943 21.305 1.00 77.56 287 ASP A CA 1
ATOM 2171 C C . ASP A 1 287 ? 5.675 -5.465 20.186 1.00 77.56 287 ASP A C 1
ATOM 2173 O O . ASP A 1 287 ? 6.264 -4.694 19.431 1.00 77.56 287 ASP A O 1
ATOM 2177 N N . SER A 1 288 ? 5.773 -6.787 20.027 1.00 79.94 288 SER A N 1
ATOM 2178 C CA . SER A 1 288 ? 6.592 -7.374 18.969 1.00 79.94 288 SER A CA 1
ATOM 2179 C C . SER A 1 288 ? 5.966 -7.164 17.584 1.00 79.94 288 SER A C 1
ATOM 2181 O O . SER A 1 288 ? 4.758 -7.302 17.398 1.00 79.94 288 SER A O 1
ATOM 2183 N N . ARG A 1 289 ? 6.798 -6.930 16.558 1.00 73.56 289 ARG A N 1
ATOM 2184 C CA . ARG A 1 289 ? 6.352 -6.801 15.150 1.00 73.56 289 ARG A CA 1
ATOM 2185 C C . ARG A 1 289 ? 5.655 -8.058 14.608 1.00 73.56 289 ARG A C 1
ATOM 2187 O O . ARG A 1 289 ? 4.936 -7.996 13.615 1.00 73.56 289 ARG A O 1
ATOM 2194 N N . ARG A 1 290 ? 5.881 -9.208 15.250 1.00 75.25 290 ARG A N 1
ATOM 2195 C CA . ARG A 1 290 ? 5.291 -10.507 14.894 1.00 75.25 290 ARG A CA 1
ATOM 2196 C C . ARG A 1 290 ? 3.942 -10.764 15.576 1.00 75.25 290 ARG A C 1
ATOM 2198 O O . ARG A 1 290 ? 3.309 -11.775 15.264 1.00 75.25 290 ARG A O 1
ATOM 2205 N N . PHE A 1 291 ? 3.524 -9.903 16.506 1.00 80.69 291 PHE A N 1
ATOM 2206 C CA . PHE A 1 291 ? 2.216 -9.985 17.147 1.00 80.69 291 PHE A CA 1
ATOM 2207 C C . PHE A 1 291 ? 1.138 -9.568 16.146 1.00 80.69 291 PHE A C 1
ATOM 2209 O O . PHE A 1 291 ? 1.130 -8.439 15.654 1.00 80.69 291 PHE A O 1
ATOM 2216 N N . ILE A 1 292 ? 0.241 -10.495 15.819 1.00 78.75 292 ILE A N 1
ATOM 2217 C CA . ILE A 1 292 ? -0.772 -10.288 14.787 1.00 78.75 292 ILE A CA 1
ATOM 2218 C C . ILE A 1 292 ? -1.926 -9.502 15.401 1.00 78.75 292 ILE A C 1
ATOM 2220 O O . ILE A 1 292 ? -2.581 -9.956 16.342 1.00 78.75 292 ILE A O 1
ATOM 2224 N N . ARG A 1 293 ? -2.161 -8.303 14.861 1.00 77.25 293 ARG A N 1
ATOM 2225 C CA . ARG A 1 293 ? -3.186 -7.364 15.326 1.00 77.25 293 ARG A CA 1
ATOM 2226 C C . ARG A 1 293 ? -4.294 -7.208 14.290 1.00 77.25 293 ARG A C 1
ATOM 2228 O O . ARG A 1 293 ? -4.047 -7.235 13.086 1.00 77.25 293 ARG A O 1
ATOM 2235 N N . GLY A 1 294 ? -5.492 -6.927 14.790 1.00 83.00 294 GLY A N 1
ATOM 2236 C CA . GLY A 1 294 ? -6.560 -6.329 14.000 1.00 83.00 294 GLY A CA 1
ATOM 2237 C C . GLY A 1 294 ? -7.470 -7.300 13.252 1.00 83.00 294 GLY A C 1
ATOM 2238 O O . GLY A 1 294 ? -7.512 -8.499 13.529 1.00 83.00 294 GLY A O 1
ATOM 2239 N N . VAL A 1 295 ? -8.245 -6.724 12.335 1.00 88.62 295 VAL A N 1
ATOM 2240 C CA . VAL A 1 295 ? -9.411 -7.345 11.689 1.00 88.62 295 VAL A CA 1
ATOM 2241 C C . VAL A 1 295 ? -8.965 -8.309 10.589 1.00 88.62 295 VAL A C 1
ATOM 2243 O O . VAL A 1 295 ? -8.034 -8.006 9.840 1.00 88.62 295 VAL A O 1
ATOM 2246 N N . LEU A 1 296 ? -9.632 -9.458 10.460 1.00 90.00 296 LEU A N 1
ATOM 2247 C CA . LEU A 1 296 ? -9.343 -10.427 9.397 1.00 90.00 296 LEU A CA 1
ATOM 2248 C C . LEU A 1 296 ? -9.794 -9.900 8.024 1.00 90.00 296 LEU A C 1
ATOM 2250 O O . LEU A 1 296 ? -10.937 -9.467 7.853 1.00 90.00 296 LEU A O 1
ATOM 2254 N N . HIS A 1 297 ? -8.914 -9.945 7.023 1.00 91.06 297 HIS A N 1
ATOM 2255 C CA . HIS A 1 297 ? -9.263 -9.591 5.650 1.00 91.06 297 HIS A CA 1
ATOM 2256 C C . HIS A 1 297 ? -10.108 -10.687 4.983 1.00 91.06 297 HIS A C 1
ATOM 2258 O O . HIS A 1 297 ? -9.809 -11.865 5.118 1.00 91.06 297 HIS A O 1
ATOM 2264 N N . ASP A 1 298 ? -11.131 -10.295 4.221 1.00 89.19 298 ASP A N 1
ATOM 2265 C CA . ASP A 1 298 ? -12.059 -11.227 3.555 1.00 89.19 298 ASP A CA 1
ATOM 2266 C C . ASP A 1 298 ? -11.373 -12.084 2.471 1.00 89.19 298 ASP A C 1
ATOM 2268 O O . ASP A 1 298 ? -11.636 -13.269 2.313 1.00 89.19 298 ASP A O 1
ATOM 2272 N N . ARG A 1 299 ? -10.431 -11.485 1.732 1.00 90.19 299 ARG A N 1
ATOM 2273 C CA . ARG A 1 299 ? -9.700 -12.144 0.634 1.00 90.19 299 ARG A CA 1
ATOM 2274 C C . ARG A 1 299 ? -8.196 -12.131 0.874 1.00 90.19 299 ARG A C 1
ATOM 2276 O O . ARG A 1 299 ? -7.534 -11.208 0.396 1.00 90.19 299 ARG A O 1
ATOM 2283 N N . PRO A 1 300 ? -7.647 -13.089 1.631 1.00 91.00 300 PRO A N 1
ATOM 2284 C CA . PRO A 1 300 ? -6.255 -13.033 2.053 1.00 91.00 300 PRO A CA 1
ATOM 2285 C C . PRO A 1 300 ? -5.263 -13.260 0.908 1.00 91.00 300 PRO A C 1
ATOM 2287 O O . PRO A 1 300 ? -4.334 -12.477 0.713 1.00 91.00 300 PRO A O 1
ATOM 2290 N N . ILE A 1 301 ? -5.527 -14.270 0.078 1.00 92.44 301 ILE A N 1
ATOM 2291 C CA . ILE A 1 301 ? -4.679 -14.636 -1.065 1.00 92.44 301 ILE A CA 1
ATOM 2292 C C . ILE A 1 301 ? -4.591 -13.480 -2.066 1.00 92.44 301 ILE A C 1
ATOM 2294 O O . ILE A 1 301 ? -3.511 -13.154 -2.546 1.00 92.44 301 ILE A O 1
ATOM 2298 N N . LEU A 1 302 ? -5.713 -12.805 -2.339 1.00 93.62 302 LEU A N 1
ATOM 2299 C CA . LEU A 1 302 ? -5.749 -11.679 -3.275 1.00 93.62 302 LEU A CA 1
ATOM 2300 C C . LEU A 1 302 ? -4.881 -10.506 -2.797 1.00 93.62 302 LEU A C 1
ATOM 2302 O O . LEU A 1 302 ? -4.197 -9.881 -3.603 1.00 93.62 302 LEU A O 1
ATOM 2306 N N . VAL A 1 303 ? -4.907 -10.207 -1.493 1.00 94.88 303 VAL A N 1
ATOM 2307 C CA . VAL A 1 303 ? -4.071 -9.152 -0.902 1.00 94.88 303 VAL A CA 1
ATOM 2308 C C . VAL A 1 303 ? -2.598 -9.526 -1.017 1.00 94.88 303 VAL A C 1
ATOM 2310 O O . VAL A 1 303 ? -1.799 -8.692 -1.429 1.00 94.88 303 VAL A O 1
ATOM 2313 N N . TRP A 1 304 ? -2.248 -10.774 -0.698 1.00 95.19 304 TRP A N 1
ATOM 2314 C CA . TRP A 1 304 ? -0.872 -11.259 -0.783 1.00 95.19 304 TRP A CA 1
ATOM 2315 C C . TRP A 1 304 ? -0.339 -11.231 -2.223 1.00 95.19 304 TRP A C 1
ATOM 2317 O O . TRP A 1 304 ? 0.695 -10.616 -2.476 1.00 95.19 304 TRP A O 1
ATOM 2327 N N . MET A 1 305 ? -1.090 -11.783 -3.183 1.00 96.31 305 MET A N 1
ATOM 2328 C CA . MET A 1 305 ? -0.743 -11.742 -4.611 1.00 96.31 305 MET A CA 1
ATOM 2329 C C . MET A 1 305 ? -0.618 -10.302 -5.118 1.00 96.31 305 MET A C 1
ATOM 2331 O O . MET A 1 305 ? 0.329 -9.972 -5.827 1.00 96.31 305 MET A O 1
ATOM 2335 N N . GLY A 1 306 ? -1.545 -9.424 -4.720 1.00 95.88 306 GLY A N 1
ATOM 2336 C CA . GLY A 1 306 ? -1.492 -8.002 -5.051 1.00 95.88 306 GLY A CA 1
ATOM 2337 C C . GLY A 1 306 ? -0.212 -7.328 -4.550 1.00 95.88 306 GLY A C 1
ATOM 2338 O O . GLY A 1 306 ? 0.408 -6.588 -5.309 1.00 95.88 306 GLY A O 1
ATOM 2339 N N . SER A 1 307 ? 0.221 -7.622 -3.320 1.00 95.81 307 SER A N 1
ATOM 2340 C CA . SER A 1 307 ? 1.483 -7.109 -2.766 1.00 95.81 307 SER A CA 1
ATOM 2341 C C . SER A 1 307 ? 2.703 -7.563 -3.560 1.00 95.81 307 SER A C 1
ATOM 2343 O O . SER A 1 307 ? 3.579 -6.747 -3.838 1.00 95.81 307 SER A O 1
ATOM 2345 N N . VAL A 1 308 ? 2.755 -8.845 -3.940 1.00 96.75 308 VAL A N 1
ATOM 2346 C CA . VAL A 1 308 ? 3.862 -9.402 -4.732 1.00 96.75 308 VAL A CA 1
ATOM 2347 C C . VAL A 1 308 ? 3.932 -8.720 -6.097 1.00 96.75 308 VAL A C 1
ATOM 2349 O O . VAL A 1 308 ? 4.989 -8.226 -6.477 1.00 96.75 308 VAL A O 1
ATOM 2352 N N . ILE A 1 309 ? 2.800 -8.611 -6.798 1.00 97.06 309 ILE A N 1
ATOM 2353 C CA . ILE A 1 309 ? 2.724 -7.958 -8.114 1.00 97.06 309 ILE A CA 1
ATOM 2354 C C . ILE A 1 309 ? 3.170 -6.495 -8.032 1.00 97.06 309 ILE A C 1
ATOM 2356 O O . ILE A 1 309 ? 3.909 -6.032 -8.893 1.00 97.06 309 ILE A O 1
ATOM 2360 N N . VAL A 1 310 ? 2.743 -5.759 -7.000 1.00 96.44 310 VAL A N 1
ATOM 2361 C CA . VAL A 1 310 ? 3.117 -4.347 -6.822 1.00 96.44 310 VAL A CA 1
ATOM 2362 C C . VAL A 1 310 ? 4.611 -4.191 -6.575 1.00 96.44 310 VAL A C 1
ATOM 2364 O O . VAL A 1 310 ? 5.212 -3.293 -7.156 1.00 96.44 310 VAL A O 1
ATOM 2367 N N . LEU A 1 311 ? 5.218 -5.046 -5.747 1.00 96.19 311 LEU A N 1
ATOM 2368 C CA . LEU A 1 311 ? 6.663 -4.999 -5.530 1.00 96.19 311 LEU A CA 1
ATOM 2369 C C . LEU A 1 311 ? 7.432 -5.324 -6.803 1.00 96.19 311 LEU A C 1
ATOM 2371 O O . LEU A 1 311 ? 8.313 -4.551 -7.160 1.00 96.19 311 LEU A O 1
ATOM 2375 N N . LEU A 1 312 ? 7.049 -6.395 -7.505 1.00 96.75 312 LEU A N 1
ATOM 2376 C CA . LEU A 1 312 ? 7.664 -6.761 -8.778 1.00 96.75 312 LEU A CA 1
ATOM 2377 C C . LEU A 1 312 ? 7.558 -5.620 -9.788 1.00 96.75 312 LEU A C 1
ATOM 2379 O O . LEU A 1 312 ? 8.564 -5.250 -10.375 1.00 96.75 312 LEU A O 1
ATOM 2383 N N . LEU A 1 313 ? 6.383 -5.004 -9.935 1.00 96.00 313 LEU A N 1
ATOM 2384 C CA . LEU A 1 313 ? 6.179 -3.885 -10.855 1.00 96.00 313 LEU A CA 1
ATOM 2385 C C . LEU A 1 313 ? 7.037 -2.667 -10.485 1.00 96.00 313 LEU A C 1
ATOM 2387 O O . LEU A 1 313 ? 7.660 -2.060 -11.349 1.00 96.00 313 LEU A O 1
ATOM 2391 N N . VAL A 1 314 ? 7.087 -2.308 -9.201 1.00 94.75 314 VAL A N 1
ATOM 2392 C CA . VAL A 1 314 ? 7.901 -1.184 -8.716 1.00 94.75 314 VAL A CA 1
ATOM 2393 C C . VAL A 1 314 ? 9.388 -1.419 -8.966 1.00 94.75 314 VAL A C 1
ATOM 2395 O O . VAL A 1 314 ? 10.089 -0.467 -9.299 1.00 94.75 314 VAL A O 1
ATOM 2398 N N . THR A 1 315 ? 9.878 -2.649 -8.796 1.00 95.31 315 THR A N 1
ATOM 2399 C CA . THR A 1 315 ? 11.280 -2.992 -9.071 1.00 95.31 315 THR A CA 1
ATOM 2400 C C . THR A 1 315 ? 11.562 -3.133 -10.562 1.00 95.31 315 THR A C 1
ATOM 2402 O O . THR A 1 315 ? 12.635 -2.756 -11.015 1.00 95.31 315 THR A O 1
ATOM 2405 N N . ASP A 1 316 ? 10.602 -3.633 -11.337 1.00 96.44 316 ASP A N 1
ATOM 2406 C CA . ASP A 1 316 ? 10.758 -3.885 -12.767 1.00 96.44 316 ASP A CA 1
ATOM 2407 C C . ASP A 1 316 ? 10.774 -2.586 -13.577 1.00 96.44 316 ASP A C 1
ATOM 2409 O O . ASP A 1 316 ? 11.570 -2.468 -14.492 1.00 96.44 316 ASP A O 1
ATOM 2413 N N . ILE A 1 317 ? 10.005 -1.556 -13.203 1.00 95.69 317 ILE A N 1
ATOM 2414 C CA . ILE A 1 317 ? 10.013 -0.252 -13.899 1.00 95.69 317 ILE A CA 1
ATOM 2415 C C . ILE A 1 317 ? 11.427 0.362 -14.041 1.00 95.69 317 ILE A C 1
ATOM 2417 O O . ILE A 1 317 ? 11.823 0.672 -15.169 1.00 95.69 317 ILE A O 1
ATOM 2421 N N . PRO A 1 318 ? 12.216 0.573 -12.965 1.00 95.94 318 PRO A N 1
ATOM 2422 C CA . PRO A 1 318 ? 13.565 1.119 -13.098 1.00 95.94 318 PRO A CA 1
ATOM 2423 C C . PRO A 1 318 ? 14.516 0.142 -13.799 1.00 95.94 318 PRO A C 1
ATOM 2425 O O . PRO A 1 318 ? 15.355 0.583 -14.583 1.00 95.94 318 PRO A O 1
ATOM 2428 N N . LEU A 1 319 ? 14.374 -1.170 -13.577 1.00 96.50 319 LEU A N 1
ATOM 2429 C CA . LEU A 1 319 ? 15.187 -2.186 -14.255 1.00 96.50 319 LEU A CA 1
ATOM 2430 C C . LEU A 1 319 ? 14.916 -2.217 -15.767 1.00 96.50 319 LEU A C 1
ATOM 2432 O O . LEU A 1 319 ? 15.857 -2.286 -16.554 1.00 96.50 319 LEU A O 1
ATOM 2436 N N . ALA A 1 320 ? 13.659 -2.095 -16.187 1.00 96.50 320 ALA A N 1
ATOM 2437 C CA . ALA A 1 320 ? 13.235 -1.991 -17.578 1.00 96.50 320 ALA A CA 1
ATOM 2438 C C . ALA A 1 320 ? 13.785 -0.717 -18.234 1.00 96.50 320 ALA A C 1
ATOM 2440 O O . ALA A 1 320 ? 14.257 -0.761 -19.366 1.00 96.50 320 ALA A O 1
ATOM 2441 N N . LEU A 1 321 ? 13.795 0.411 -17.514 1.00 96.56 321 LEU A N 1
ATOM 2442 C CA . LEU A 1 321 ? 14.376 1.655 -18.020 1.00 96.56 321 LEU A CA 1
ATOM 2443 C C . LEU A 1 321 ? 15.894 1.533 -18.217 1.00 96.56 321 LEU A C 1
ATOM 2445 O O . LEU A 1 321 ? 16.407 1.868 -19.284 1.00 96.56 321 LEU A O 1
ATOM 2449 N N . ILE A 1 322 ? 16.611 1.026 -17.209 1.00 95.81 322 ILE A N 1
ATOM 2450 C CA . ILE A 1 322 ? 18.068 0.846 -17.267 1.00 95.81 322 ILE A CA 1
ATOM 2451 C C . ILE A 1 322 ? 18.437 -0.159 -18.362 1.00 95.81 322 ILE A C 1
ATOM 2453 O O . ILE A 1 322 ? 19.322 0.111 -19.170 1.00 95.81 322 ILE A O 1
ATOM 2457 N N . SER A 1 323 ? 17.740 -1.295 -18.428 1.00 94.88 323 SER A N 1
ATOM 2458 C CA . SER A 1 323 ? 17.979 -2.320 -19.448 1.00 94.88 323 SER A CA 1
ATOM 2459 C C . SER A 1 323 ? 17.699 -1.817 -20.859 1.00 94.88 323 SER A C 1
ATOM 2461 O O . SER A 1 323 ? 18.519 -2.051 -21.741 1.00 94.88 323 SER A O 1
ATOM 2463 N N . ALA A 1 324 ? 16.612 -1.074 -21.083 1.00 93.31 324 ALA A N 1
ATOM 2464 C CA . ALA A 1 324 ? 16.319 -0.490 -22.388 1.00 93.31 324 ALA A CA 1
ATOM 2465 C C . ALA A 1 324 ? 17.422 0.481 -22.841 1.00 93.31 324 ALA A C 1
ATOM 2467 O O . ALA A 1 324 ? 17.872 0.406 -23.983 1.00 93.31 324 ALA A O 1
ATOM 2468 N N . VAL A 1 325 ? 17.907 1.347 -21.942 1.00 93.50 325 VAL A N 1
ATOM 2469 C CA . VAL A 1 325 ? 19.007 2.280 -22.240 1.00 93.50 325 VAL A CA 1
ATOM 2470 C C . VAL A 1 325 ? 20.312 1.528 -22.518 1.00 93.50 325 VAL A C 1
ATOM 2472 O O . VAL A 1 325 ? 20.982 1.820 -23.507 1.00 93.50 325 VAL A O 1
ATOM 2475 N N . LEU A 1 326 ? 20.660 0.531 -21.699 1.00 91.88 326 LEU A N 1
ATOM 2476 C CA . LEU A 1 326 ? 21.866 -0.282 -21.893 1.00 91.88 326 LEU A CA 1
ATOM 2477 C C . LEU A 1 326 ? 21.833 -1.058 -23.214 1.00 91.88 326 LEU A C 1
ATOM 2479 O O . LEU A 1 326 ? 22.830 -1.071 -23.931 1.00 91.88 326 LEU A O 1
ATOM 2483 N N . LEU A 1 327 ? 20.694 -1.660 -23.568 1.00 91.19 327 LEU A N 1
ATOM 2484 C CA . LEU A 1 327 ? 20.521 -2.371 -24.838 1.00 91.19 327 LEU A CA 1
ATOM 2485 C C . LEU A 1 327 ? 20.598 -1.414 -26.034 1.00 91.19 327 LEU A C 1
ATOM 2487 O O . LEU A 1 327 ? 21.219 -1.742 -27.045 1.00 91.19 327 LEU A O 1
ATOM 2491 N N . MET A 1 328 ? 20.031 -0.212 -25.911 1.00 91.31 328 MET A N 1
ATOM 2492 C CA . MET A 1 328 ? 20.112 0.808 -26.955 1.00 91.31 328 MET A CA 1
ATOM 2493 C C . MET A 1 328 ? 21.560 1.267 -27.186 1.00 91.31 328 MET A C 1
ATOM 2495 O O . MET 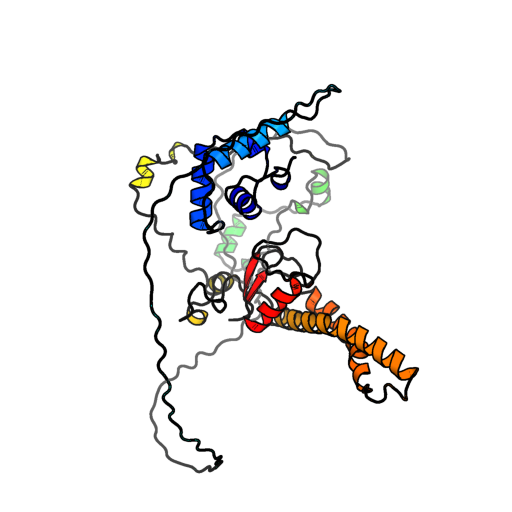A 1 328 ? 22.000 1.330 -28.332 1.00 91.31 328 MET A O 1
ATOM 2499 N N . ILE A 1 329 ? 22.329 1.516 -26.121 1.00 90.50 329 ILE A N 1
ATOM 2500 C CA . ILE A 1 329 ? 23.749 1.901 -26.220 1.00 90.50 329 ILE A CA 1
ATOM 2501 C C . ILE A 1 329 ? 24.601 0.741 -26.754 1.00 90.50 329 ILE A C 1
ATOM 2503 O O . ILE A 1 329 ? 25.455 0.950 -27.616 1.00 90.50 329 ILE A O 1
ATOM 2507 N N . SER A 1 330 ? 24.344 -0.485 -26.288 1.00 89.56 330 SER A N 1
ATOM 2508 C CA . SER A 1 330 ? 25.034 -1.694 -26.754 1.00 89.56 330 SER A CA 1
ATOM 2509 C C . SER A 1 330 ? 24.842 -1.916 -28.258 1.00 89.56 330 SER A C 1
ATOM 2511 O O . SER A 1 330 ? 25.800 -2.249 -28.952 1.00 89.56 330 SER A O 1
ATOM 2513 N N . SER A 1 331 ? 23.647 -1.627 -28.791 1.00 86.75 331 SER A N 1
ATOM 2514 C CA . SER A 1 331 ? 23.375 -1.734 -30.231 1.00 86.75 331 SER A CA 1
ATOM 2515 C C . SER A 1 331 ? 24.163 -0.742 -31.098 1.00 86.75 331 SER A C 1
ATOM 2517 O O . SER A 1 331 ? 24.400 -1.023 -32.269 1.00 86.75 331 SER A O 1
ATOM 2519 N N . GLN A 1 332 ? 24.578 0.403 -30.540 1.00 89.25 332 GLN A N 1
ATOM 2520 C CA . GLN A 1 332 ? 25.346 1.424 -31.262 1.00 89.25 332 GLN A CA 1
ATOM 2521 C C . GLN A 1 332 ? 26.858 1.180 -31.192 1.00 89.25 332 GLN A C 1
ATOM 2523 O O . GLN A 1 332 ? 27.552 1.414 -32.174 1.00 89.25 332 GLN A O 1
ATOM 2528 N N . ASN A 1 333 ? 27.364 0.700 -30.050 1.00 82.88 333 ASN A N 1
ATOM 2529 C CA . ASN A 1 333 ? 28.795 0.518 -29.788 1.00 82.88 333 ASN A CA 1
ATOM 2530 C C . ASN A 1 333 ? 29.090 -0.913 -29.306 1.00 82.88 333 ASN A C 1
ATOM 2532 O O . ASN A 1 333 ? 29.466 -1.129 -28.149 1.00 82.88 333 ASN A O 1
ATOM 2536 N N . SER A 1 334 ? 28.925 -1.895 -30.195 1.00 76.00 334 SER A N 1
ATOM 2537 C CA . SER A 1 334 ? 29.045 -3.323 -29.865 1.00 76.00 334 SER A CA 1
ATOM 2538 C C . SER A 1 334 ? 30.432 -3.734 -29.358 1.00 76.00 334 SER A C 1
ATOM 2540 O O . SER A 1 334 ? 30.536 -4.661 -28.560 1.00 76.00 334 SER A O 1
ATOM 2542 N N . GLU A 1 335 ? 31.497 -3.037 -29.766 1.00 81.00 335 GLU A N 1
ATOM 2543 C CA . GLU A 1 335 ? 32.873 -3.368 -29.363 1.00 81.00 335 GLU A CA 1
ATOM 2544 C C . GLU A 1 335 ? 33.169 -3.015 -27.896 1.00 81.00 335 GLU A C 1
ATOM 2546 O O . GLU A 1 335 ? 33.828 -3.777 -27.194 1.00 81.00 335 GLU A O 1
ATOM 2551 N N . ALA A 1 336 ? 32.637 -1.895 -27.395 1.00 79.25 336 ALA A N 1
ATOM 2552 C CA . ALA A 1 336 ? 32.862 -1.449 -26.016 1.00 79.25 336 ALA A CA 1
ATOM 2553 C C . ALA A 1 336 ? 31.904 -2.104 -25.000 1.00 79.25 336 ALA A C 1
ATOM 2555 O O . ALA A 1 336 ? 32.168 -2.103 -23.798 1.00 79.25 336 ALA A O 1
ATOM 2556 N N . MET A 1 337 ? 30.775 -2.645 -25.468 1.00 79.12 337 MET A N 1
ATOM 2557 C CA . MET A 1 337 ? 29.650 -3.096 -24.635 1.00 79.12 337 MET A CA 1
ATOM 2558 C C . MET A 1 337 ? 29.326 -4.589 -24.813 1.00 79.12 337 MET A C 1
ATOM 2560 O O . MET A 1 337 ? 28.209 -5.013 -24.521 1.00 79.12 337 MET A O 1
ATOM 2564 N N . ALA A 1 338 ? 30.292 -5.407 -25.244 1.00 76.88 338 ALA A N 1
ATOM 2565 C CA . ALA A 1 338 ? 30.120 -6.857 -25.417 1.00 76.88 338 ALA A CA 1
ATOM 2566 C C . ALA A 1 338 ? 29.778 -7.611 -24.112 1.00 76.88 338 ALA A C 1
ATOM 2568 O O . ALA A 1 338 ? 29.315 -8.748 -24.148 1.00 76.88 338 ALA A O 1
ATOM 2569 N N . TRP A 1 339 ? 29.989 -6.979 -22.953 1.00 86.25 339 TRP A N 1
ATOM 2570 C CA . TRP A 1 339 ? 29.649 -7.543 -21.647 1.00 86.25 339 TRP A CA 1
ATOM 2571 C C . TRP A 1 339 ? 28.150 -7.466 -21.318 1.00 86.25 339 TRP A C 1
ATOM 2573 O O . TRP A 1 339 ? 27.719 -8.160 -20.400 1.00 86.25 339 TRP A O 1
ATOM 2583 N N . VAL A 1 340 ? 27.359 -6.635 -22.018 1.00 89.19 340 VAL A N 1
ATOM 2584 C CA . VAL A 1 340 ? 25.925 -6.455 -21.737 1.00 89.19 340 VAL A CA 1
ATOM 2585 C C . VAL A 1 340 ? 25.152 -7.670 -22.250 1.00 89.19 340 VAL A C 1
ATOM 2587 O O . VAL A 1 340 ? 25.090 -7.890 -23.461 1.00 89.19 340 VAL A O 1
ATOM 2590 N N . PRO A 1 341 ? 24.530 -8.470 -21.370 1.00 88.75 341 PRO A N 1
ATOM 2591 C CA . PRO A 1 341 ? 23.931 -9.711 -21.814 1.00 88.75 341 PRO A CA 1
ATOM 2592 C C . PRO A 1 341 ? 22.538 -9.499 -22.422 1.00 88.75 341 PRO A C 1
ATOM 2594 O O . PRO A 1 341 ? 21.721 -8.710 -21.950 1.00 88.75 341 PRO A O 1
ATOM 2597 N N . GLN A 1 342 ? 22.238 -10.269 -23.467 1.00 87.06 342 GLN A N 1
ATOM 2598 C CA . GLN A 1 342 ? 21.017 -10.121 -24.266 1.00 87.06 342 GLN A CA 1
ATOM 2599 C C . GLN A 1 342 ? 19.728 -10.462 -23.488 1.00 87.06 342 GLN A C 1
ATOM 2601 O O . GLN A 1 342 ? 18.642 -10.011 -23.853 1.00 87.06 342 GLN A O 1
ATOM 2606 N N . TRP A 1 343 ? 19.833 -11.202 -22.374 1.00 92.75 343 TRP A N 1
ATOM 2607 C CA . TRP A 1 343 ? 18.694 -11.536 -21.509 1.00 92.75 343 TRP A CA 1
ATOM 2608 C C . TRP A 1 343 ? 18.099 -10.319 -20.785 1.00 92.75 343 TRP A C 1
ATOM 2610 O O . TRP A 1 343 ? 16.964 -10.406 -20.321 1.00 92.75 343 TRP A O 1
ATOM 2620 N N . LEU A 1 344 ? 18.786 -9.165 -20.745 1.00 93.00 344 LEU A N 1
ATOM 2621 C CA . LEU A 1 344 ? 18.211 -7.922 -20.206 1.00 93.00 344 LEU A CA 1
ATOM 2622 C C . LEU A 1 344 ? 16.915 -7.507 -20.920 1.00 93.00 344 LEU A C 1
ATOM 2624 O O . LEU A 1 344 ? 16.128 -6.751 -20.358 1.00 93.00 344 LEU A O 1
ATOM 2628 N N . LEU A 1 345 ? 16.658 -8.033 -22.121 1.00 93.81 345 LEU A N 1
ATOM 2629 C CA . LEU A 1 345 ? 15.415 -7.825 -22.860 1.00 93.81 345 LEU A CA 1
ATOM 2630 C C . LEU A 1 345 ? 14.174 -8.385 -22.136 1.00 93.81 345 LEU A C 1
ATOM 2632 O O . LEU A 1 345 ? 13.054 -7.982 -22.442 1.00 93.81 345 LEU A O 1
ATOM 2636 N N . VAL A 1 346 ? 14.351 -9.264 -21.143 1.00 95.62 346 VAL A N 1
ATOM 2637 C CA . VAL A 1 346 ? 13.251 -9.807 -20.331 1.00 95.62 346 VAL A CA 1
ATOM 2638 C C . VAL A 1 346 ? 12.519 -8.709 -19.552 1.00 95.62 346 VAL A C 1
ATOM 2640 O O . VAL A 1 346 ? 11.294 -8.747 -19.503 1.00 95.62 346 VAL A O 1
ATOM 2643 N N . PHE A 1 347 ? 13.218 -7.714 -18.997 1.00 95.94 347 PHE A N 1
ATOM 2644 C CA . PHE A 1 347 ? 12.601 -6.652 -18.183 1.00 95.94 347 PHE A CA 1
ATOM 2645 C C . PHE A 1 347 ? 11.604 -5.771 -18.964 1.00 95.94 347 PHE A C 1
ATOM 2647 O O . PHE A 1 347 ? 10.444 -5.671 -18.568 1.00 95.94 347 PHE A O 1
ATOM 2654 N N . PRO A 1 348 ? 11.956 -5.173 -20.120 1.00 94.94 348 PRO A N 1
ATOM 2655 C CA . PRO A 1 348 ? 10.972 -4.422 -20.898 1.00 94.94 348 PRO A CA 1
ATOM 2656 C C . PRO A 1 348 ? 9.849 -5.316 -21.453 1.00 94.94 348 PRO A C 1
ATOM 2658 O O . PRO A 1 348 ? 8.733 -4.835 -21.649 1.00 94.94 348 PRO A O 1
ATOM 2661 N N . LEU A 1 349 ? 10.111 -6.610 -21.685 1.00 95.19 349 LEU A N 1
ATOM 2662 C CA . LEU A 1 349 ? 9.114 -7.556 -22.194 1.00 95.19 349 LEU A CA 1
ATOM 2663 C C . LEU A 1 349 ? 8.121 -8.026 -21.115 1.00 95.19 349 LEU A C 1
ATOM 2665 O O . LEU A 1 349 ? 6.951 -8.255 -21.424 1.00 95.19 349 LEU A O 1
ATOM 2669 N N . ILE A 1 350 ? 8.555 -8.164 -19.859 1.00 96.88 350 ILE A N 1
ATOM 2670 C CA . ILE A 1 350 ? 7.701 -8.601 -18.744 1.00 96.88 350 ILE A CA 1
ATOM 2671 C C . ILE A 1 350 ? 6.851 -7.458 -18.177 1.00 96.88 350 ILE A C 1
ATOM 2673 O O . ILE A 1 350 ? 5.747 -7.704 -17.683 1.00 96.88 350 ILE A O 1
ATOM 2677 N N . LEU A 1 351 ? 7.302 -6.208 -18.317 1.00 96.62 351 LEU A N 1
ATOM 2678 C CA . LEU A 1 351 ? 6.590 -5.010 -17.875 1.00 96.62 351 LEU A CA 1
ATOM 2679 C C . LEU A 1 351 ? 5.102 -4.952 -18.299 1.00 96.62 351 LEU A C 1
ATOM 2681 O O . LEU A 1 351 ? 4.258 -4.711 -17.430 1.00 96.62 351 LEU A O 1
ATOM 2685 N N . PRO A 1 352 ? 4.701 -5.202 -19.568 1.00 96.81 352 PRO A N 1
ATOM 2686 C CA . PRO A 1 352 ? 3.283 -5.227 -19.946 1.00 96.81 352 PRO A CA 1
ATOM 2687 C C . PRO A 1 352 ? 2.493 -6.350 -19.257 1.00 96.81 352 PRO A C 1
ATOM 2689 O O . PRO A 1 352 ? 1.328 -6.151 -18.906 1.00 96.81 352 PRO A O 1
ATOM 2692 N N . VAL A 1 353 ? 3.117 -7.507 -19.011 1.00 97.06 353 VAL A N 1
ATOM 2693 C CA . VAL A 1 353 ? 2.489 -8.633 -18.300 1.00 97.06 353 VAL A CA 1
ATOM 2694 C C . VAL A 1 353 ? 2.241 -8.259 -16.838 1.00 97.06 353 VAL A C 1
ATOM 2696 O O . VAL A 1 353 ? 1.121 -8.407 -16.344 1.00 97.06 353 VAL A O 1
ATOM 2699 N N . LEU A 1 354 ? 3.247 -7.700 -16.156 1.00 96.94 354 LEU A N 1
ATOM 2700 C CA . LEU A 1 354 ? 3.109 -7.197 -14.784 1.00 96.94 354 LEU A CA 1
ATOM 2701 C C . LEU A 1 354 ? 2.094 -6.051 -14.695 1.00 96.94 354 LEU A C 1
ATOM 2703 O O . LEU A 1 354 ? 1.286 -6.016 -13.765 1.00 96.94 354 LEU A O 1
ATOM 2707 N N . GLY A 1 355 ? 2.075 -5.156 -15.684 1.00 96.88 355 GLY A N 1
ATOM 2708 C CA . GLY A 1 355 ? 1.076 -4.097 -15.806 1.00 96.88 355 GLY A CA 1
ATOM 2709 C C . GLY A 1 355 ? -0.349 -4.654 -15.884 1.00 96.88 355 GLY A C 1
ATOM 2710 O O . GLY A 1 355 ? -1.227 -4.215 -15.140 1.00 96.88 355 GLY A O 1
ATOM 2711 N N . LEU A 1 356 ? -0.586 -5.676 -16.712 1.00 97.50 356 LEU A N 1
ATOM 2712 C CA . LEU A 1 356 ? -1.893 -6.330 -16.818 1.00 97.50 356 LEU A CA 1
ATOM 2713 C C . LEU A 1 356 ? -2.297 -7.036 -15.513 1.00 97.50 356 LEU A C 1
ATOM 2715 O O . LEU A 1 356 ? -3.446 -6.925 -15.071 1.00 97.50 356 LEU A O 1
ATOM 2719 N N . LEU A 1 357 ? -1.360 -7.726 -14.860 1.00 96.88 357 LEU A N 1
ATOM 2720 C CA . LEU A 1 357 ? -1.585 -8.350 -13.553 1.00 96.88 357 LEU A CA 1
ATOM 2721 C C . LEU A 1 357 ? -1.926 -7.307 -12.480 1.00 96.88 357 LEU A C 1
ATOM 2723 O O . LEU A 1 357 ? -2.836 -7.514 -11.676 1.00 96.88 357 LEU A O 1
ATOM 2727 N N . TYR A 1 358 ? -1.271 -6.147 -12.495 1.00 96.56 358 TYR A N 1
ATOM 2728 C CA . TYR A 1 358 ? -1.596 -5.043 -11.595 1.00 96.56 358 TYR A CA 1
ATOM 2729 C C . TYR A 1 358 ? -3.022 -4.519 -11.834 1.00 96.56 358 TYR A C 1
ATOM 2731 O O . TYR A 1 358 ? -3.802 -4.385 -10.883 1.00 96.56 358 TYR A O 1
ATOM 2739 N N . LEU A 1 359 ? -3.402 -4.291 -13.097 1.00 96.38 359 LEU A N 1
ATOM 2740 C CA . LEU A 1 359 ? -4.736 -3.800 -13.461 1.00 96.38 359 LEU A CA 1
ATOM 2741 C C . LEU A 1 359 ? -5.857 -4.783 -13.082 1.00 96.38 359 LEU A C 1
ATOM 2743 O O . LEU A 1 359 ? -6.946 -4.365 -12.681 1.00 96.38 359 LEU A O 1
ATOM 2747 N N . THR A 1 360 ? -5.600 -6.086 -13.191 1.00 95.25 360 THR A N 1
ATOM 2748 C CA . THR A 1 360 ? -6.598 -7.138 -12.944 1.00 95.25 360 THR A CA 1
ATOM 2749 C C . THR A 1 360 ? -6.671 -7.571 -11.477 1.00 95.25 360 THR A C 1
ATOM 2751 O O . THR A 1 360 ? -7.773 -7.807 -10.967 1.00 95.25 360 THR A O 1
ATOM 2754 N N . VAL A 1 361 ? -5.538 -7.640 -10.774 1.00 95.62 361 VAL A N 1
ATOM 2755 C CA . VAL A 1 361 ? -5.443 -8.151 -9.398 1.00 95.62 361 VAL A CA 1
ATOM 2756 C C . VAL A 1 361 ? -5.267 -7.010 -8.399 1.00 95.62 361 VAL A C 1
ATOM 2758 O O . VAL A 1 361 ? -6.149 -6.773 -7.569 1.00 95.62 361 VAL A O 1
ATOM 2761 N N . ALA A 1 362 ? -4.162 -6.266 -8.486 1.00 93.94 362 ALA A N 1
ATOM 2762 C CA . ALA A 1 362 ? -3.756 -5.317 -7.447 1.00 93.94 362 ALA A CA 1
ATOM 2763 C C . ALA A 1 362 ? -4.739 -4.144 -7.279 1.00 93.94 362 ALA A C 1
ATOM 2765 O O . ALA A 1 362 ? -5.066 -3.771 -6.150 1.00 93.94 362 ALA A O 1
ATOM 2766 N N . ILE A 1 363 ? -5.303 -3.610 -8.371 1.00 94.81 363 ILE A N 1
ATOM 2767 C CA . ILE A 1 363 ? -6.305 -2.526 -8.307 1.00 94.81 363 ILE A CA 1
ATOM 2768 C C . ILE A 1 363 ? -7.589 -2.955 -7.578 1.00 94.81 363 ILE A C 1
ATOM 2770 O O . ILE A 1 363 ? -8.293 -2.118 -7.000 1.00 94.81 363 ILE A O 1
ATOM 2774 N N . ARG A 1 364 ? -7.922 -4.250 -7.588 1.00 94.81 364 ARG A N 1
ATOM 2775 C CA . ARG A 1 364 ? -9.141 -4.768 -6.951 1.00 94.81 364 ARG A CA 1
ATOM 2776 C C . ARG A 1 364 ? -8.998 -4.970 -5.446 1.00 94.81 364 ARG A C 1
ATOM 2778 O O . ARG A 1 364 ? -10.015 -5.163 -4.779 1.00 94.81 364 ARG A O 1
ATOM 2785 N N . VAL A 1 365 ? -7.784 -4.890 -4.904 1.00 94.31 365 VAL A N 1
ATOM 2786 C CA . VAL A 1 365 ? -7.536 -5.032 -3.468 1.00 94.31 365 VAL A CA 1
ATOM 2787 C C . VAL A 1 365 ? -8.076 -3.808 -2.727 1.00 94.31 365 VAL A C 1
ATOM 2789 O O . VAL A 1 365 ? -7.555 -2.699 -2.852 1.00 94.31 365 VAL A O 1
ATOM 2792 N N . LYS A 1 366 ? -9.137 -4.015 -1.943 1.00 94.81 366 LYS A N 1
ATOM 2793 C CA . LYS A 1 366 ? -9.796 -2.994 -1.119 1.00 94.81 366 LYS A CA 1
ATOM 2794 C C . LYS A 1 366 ? -9.586 -3.293 0.356 1.00 94.81 366 LYS A C 1
ATOM 2796 O O . LYS A 1 366 ? -9.582 -4.450 0.740 1.00 94.81 366 LYS A O 1
ATOM 2801 N N . CYS A 1 367 ? -9.495 -2.262 1.184 1.00 92.62 367 CYS A N 1
ATOM 2802 C CA . CYS A 1 367 ? -9.531 -2.414 2.631 1.00 92.62 367 CYS A CA 1
ATOM 2803 C C . CYS A 1 367 ? -10.926 -2.872 3.072 1.00 92.62 367 CYS A C 1
ATOM 2805 O O . CYS A 1 367 ? -11.921 -2.277 2.662 1.00 92.62 367 CYS A O 1
ATOM 2807 N N . ARG A 1 368 ? -11.006 -3.861 3.966 1.00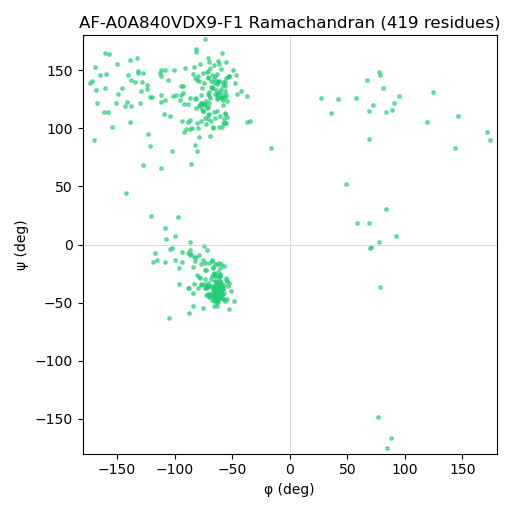 90.31 368 ARG A N 1
ATOM 2808 C CA . ARG A 1 368 ? -12.279 -4.311 4.552 1.00 90.31 368 ARG A CA 1
ATOM 2809 C C . ARG A 1 368 ? -12.986 -3.230 5.379 1.00 90.31 368 ARG A C 1
ATOM 2811 O O . ARG A 1 368 ? -14.207 -3.197 5.405 1.00 90.31 368 ARG A O 1
ATOM 2818 N N . VAL A 1 369 ? -12.227 -2.369 6.057 1.00 90.88 369 VAL A N 1
ATOM 2819 C CA . VAL A 1 369 ? -12.771 -1.395 7.018 1.00 90.88 369 VAL A CA 1
ATOM 2820 C C . VAL A 1 369 ? -13.256 -0.131 6.311 1.00 90.88 369 VAL A C 1
ATOM 2822 O O . VAL A 1 369 ? -14.402 0.265 6.473 1.00 90.88 369 VAL A O 1
ATOM 2825 N N . CYS A 1 370 ? -12.403 0.498 5.497 1.00 91.94 370 CYS A N 1
ATOM 2826 C CA . CYS A 1 370 ? -12.734 1.758 4.823 1.00 91.94 370 CYS A CA 1
ATOM 2827 C C . CYS A 1 370 ? -13.102 1.609 3.337 1.00 91.94 370 CYS A C 1
ATOM 2829 O O . CYS A 1 370 ? -13.382 2.606 2.675 1.00 91.94 370 CYS A O 1
ATOM 2831 N N . GLY A 1 371 ? -13.036 0.400 2.768 1.00 91.56 371 GLY A N 1
ATOM 2832 C CA . GLY A 1 371 ? -13.375 0.130 1.363 1.00 91.56 371 GLY A CA 1
ATOM 2833 C C . GLY A 1 371 ? -12.399 0.699 0.322 1.00 91.56 371 GLY A C 1
ATOM 2834 O O . GLY A 1 371 ? -12.582 0.476 -0.878 1.00 91.56 371 GLY A O 1
ATOM 2835 N N . GLN A 1 372 ? -11.364 1.434 0.741 1.00 93.31 372 GLN A N 1
ATOM 2836 C CA . GLN A 1 372 ? -10.425 2.095 -0.168 1.00 93.31 372 GLN A CA 1
ATOM 2837 C C . GLN A 1 372 ? -9.441 1.111 -0.810 1.00 93.31 372 GLN A C 1
ATOM 2839 O O . GLN A 1 372 ? -9.041 0.128 -0.191 1.00 93.31 372 GLN A O 1
ATOM 2844 N N . ARG A 1 373 ? -9.031 1.384 -2.056 1.00 94.31 373 ARG A N 1
ATOM 2845 C CA . ARG A 1 373 ? -8.086 0.541 -2.808 1.00 94.31 373 ARG A CA 1
ATOM 2846 C C . ARG A 1 373 ? -6.669 0.718 -2.264 1.00 94.31 373 ARG A C 1
ATOM 2848 O O . ARG A 1 373 ? -6.158 1.831 -2.313 1.00 94.31 373 ARG A O 1
ATOM 2855 N N . LEU A 1 374 ? -6.045 -0.355 -1.776 1.00 93.31 374 LEU A N 1
ATOM 2856 C CA . LEU A 1 374 ? -4.751 -0.294 -1.076 1.00 93.31 374 LEU A CA 1
ATOM 2857 C C . LEU A 1 374 ? -3.601 0.170 -1.976 1.00 93.31 374 LEU A C 1
ATOM 2859 O O . LEU A 1 374 ? -2.823 1.031 -1.583 1.00 93.31 374 LEU A O 1
ATOM 2863 N N . PHE A 1 375 ? -3.498 -0.412 -3.170 1.00 94.62 375 PHE A N 1
ATOM 2864 C CA . PHE A 1 375 ? -2.349 -0.238 -4.065 1.00 94.62 375 PHE A CA 1
ATOM 2865 C C . PHE A 1 375 ? -2.575 0.818 -5.143 1.00 94.62 375 PHE A C 1
ATOM 2867 O O . PHE A 1 375 ? -1.962 0.763 -6.206 1.00 94.62 375 PHE A O 1
ATOM 2874 N N . VAL A 1 376 ? -3.488 1.760 -4.901 1.00 93.00 376 VAL A N 1
ATOM 2875 C CA . VAL A 1 376 ? -3.771 2.853 -5.830 1.00 93.00 376 VAL A CA 1
ATOM 2876 C C . VAL A 1 376 ? -3.299 4.157 -5.197 1.00 93.00 376 VAL A C 1
ATOM 2878 O O . VAL A 1 376 ? -3.7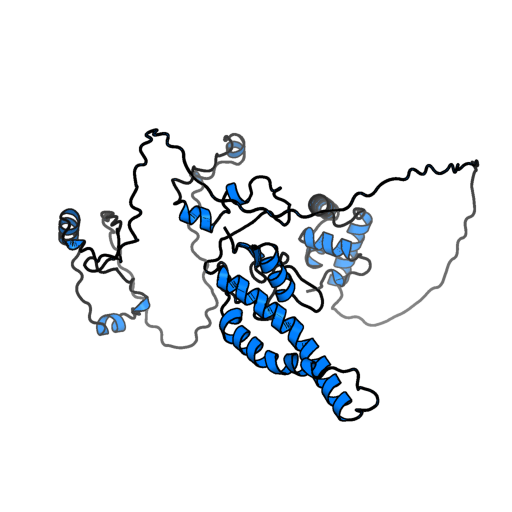68 4.495 -4.104 1.00 93.00 376 VAL A O 1
ATOM 2881 N N . PRO A 1 377 ? -2.406 4.916 -5.858 1.00 88.00 377 PRO A N 1
ATOM 2882 C CA . PRO A 1 377 ? -1.992 6.210 -5.351 1.00 88.00 377 PRO A CA 1
ATOM 2883 C C . PRO A 1 377 ? -3.206 7.138 -5.315 1.00 88.00 377 PRO A C 1
ATOM 2885 O O . PRO A 1 377 ? -3.911 7.328 -6.305 1.00 88.00 377 PRO A O 1
ATOM 2888 N N . ARG A 1 378 ? -3.470 7.706 -4.141 1.00 87.69 378 ARG A N 1
ATOM 2889 C CA . ARG A 1 378 ? -4.511 8.711 -3.945 1.00 87.69 378 ARG A CA 1
ATOM 2890 C C . ARG A 1 378 ? -3.926 9.921 -3.252 1.00 87.69 378 ARG A C 1
ATOM 2892 O O . ARG A 1 378 ? -3.124 9.794 -2.326 1.00 87.69 378 ARG A O 1
ATOM 2899 N N . HIS A 1 379 ? -4.369 11.085 -3.704 1.00 82.25 379 HIS A N 1
ATOM 2900 C CA . HIS A 1 379 ? -4.011 12.365 -3.121 1.00 82.25 379 HIS A CA 1
ATOM 2901 C C . HIS A 1 379 ? -4.954 12.675 -1.952 1.00 82.25 379 HIS A C 1
ATOM 2903 O O . HIS A 1 379 ? -5.839 13.519 -2.042 1.00 82.25 379 HIS A O 1
ATOM 2909 N N . CYS A 1 380 ? -4.823 11.920 -0.867 1.00 85.12 380 CYS A N 1
ATOM 2910 C CA . CYS A 1 380 ? -5.579 12.135 0.361 1.00 85.12 380 CYS A CA 1
ATOM 2911 C C . CYS A 1 380 ? -4.646 12.096 1.568 1.00 85.12 380 CYS A C 1
ATOM 2913 O O . CYS A 1 380 ? -3.546 11.542 1.490 1.00 85.12 380 CYS A O 1
ATOM 2915 N N . LEU A 1 381 ? -5.105 12.669 2.682 1.00 85.06 381 LEU A N 1
ATOM 2916 C CA . LEU A 1 381 ? -4.420 12.553 3.964 1.00 85.06 381 LEU A CA 1
ATOM 2917 C C . LEU A 1 381 ? -4.298 11.073 4.330 1.00 85.06 381 LEU A C 1
ATOM 2919 O O . LEU A 1 381 ? -5.267 10.313 4.252 1.00 85.06 381 LEU A O 1
ATOM 2923 N N . LYS A 1 382 ? -3.077 10.667 4.663 1.00 90.12 382 LYS A N 1
ATOM 2924 C CA . LYS A 1 382 ? -2.751 9.299 5.064 1.00 90.12 382 LYS A CA 1
ATOM 2925 C C . LYS A 1 382 ? -2.659 9.257 6.576 1.00 90.12 382 LYS A C 1
ATOM 2927 O O . LYS A 1 382 ? -2.340 10.258 7.212 1.00 90.12 382 LYS A O 1
ATOM 2932 N N . HIS A 1 383 ? -2.972 8.105 7.145 1.00 91.69 383 HIS A N 1
ATOM 2933 C CA . HIS A 1 383 ? -2.974 7.955 8.590 1.00 91.69 383 HIS A CA 1
ATOM 2934 C C . HIS A 1 383 ? -1.541 7.979 9.148 1.00 91.69 383 HIS A C 1
ATOM 2936 O O . HIS A 1 383 ? -0.645 7.394 8.547 1.00 91.69 383 HIS A O 1
ATOM 2942 N N . VAL A 1 384 ? -1.335 8.570 10.329 1.00 88.19 384 VAL A N 1
ATOM 2943 C CA . VAL A 1 384 ? -0.009 8.710 10.975 1.00 88.19 384 VAL A CA 1
ATOM 2944 C C . VAL A 1 384 ? 0.677 7.355 11.202 1.00 88.19 384 VAL A C 1
ATOM 2946 O O . VAL A 1 384 ? 1.868 7.197 10.975 1.00 88.19 384 VAL A O 1
ATOM 2949 N N . LYS A 1 385 ? -0.097 6.327 11.571 1.00 85.56 385 LYS A N 1
ATOM 2950 C CA . LYS A 1 385 ? 0.391 4.941 11.752 1.00 85.56 385 LYS A CA 1
ATOM 2951 C C . LYS A 1 385 ? 0.733 4.200 10.447 1.00 85.56 385 LYS A C 1
ATOM 2953 O O . LYS A 1 385 ? 1.158 3.048 10.505 1.00 85.56 385 LYS A O 1
ATOM 2958 N N . ALA A 1 386 ? 0.486 4.786 9.274 1.00 87.00 386 ALA A N 1
ATOM 2959 C CA . ALA A 1 386 ? 0.816 4.142 8.009 1.00 87.00 386 ALA A CA 1
ATOM 2960 C C . ALA A 1 386 ? 2.319 4.258 7.746 1.00 87.00 386 ALA A C 1
ATOM 2962 O O . ALA A 1 386 ? 2.843 5.364 7.629 1.00 87.00 386 ALA A O 1
ATOM 2963 N N . HIS A 1 387 ? 3.001 3.123 7.583 1.00 86.94 387 HIS A N 1
ATOM 2964 C CA . HIS A 1 387 ? 4.427 3.127 7.272 1.00 86.94 387 HIS A CA 1
ATOM 2965 C C . HIS A 1 387 ? 4.707 3.931 5.999 1.00 86.94 387 HIS A C 1
ATOM 2967 O O . HIS A 1 387 ? 4.035 3.771 4.974 1.00 86.94 387 HIS A O 1
ATOM 2973 N N . HIS A 1 388 ? 5.695 4.812 6.091 1.00 90.31 388 HIS A N 1
ATOM 2974 C CA . HIS A 1 388 ? 6.145 5.675 5.014 1.00 90.31 388 HIS A CA 1
ATOM 2975 C C . HIS A 1 388 ? 7.631 5.444 4.785 1.00 90.31 388 HIS A C 1
ATOM 2977 O O . HIS A 1 388 ? 8.394 5.362 5.745 1.00 90.31 388 HIS A O 1
ATOM 2983 N N . VAL A 1 389 ? 8.033 5.362 3.521 1.00 89.25 389 VAL A N 1
ATOM 2984 C CA . VAL A 1 389 ? 9.439 5.434 3.131 1.00 89.25 389 VAL A CA 1
ATOM 2985 C C . VAL A 1 389 ? 9.591 6.640 2.203 1.00 89.25 389 VAL A C 1
ATOM 2987 O O . VAL A 1 389 ? 8.837 6.736 1.224 1.00 89.25 389 VAL A O 1
ATOM 2990 N N . PRO A 1 390 ? 10.525 7.566 2.484 1.00 86.06 390 PRO A N 1
ATOM 2991 C CA . PRO A 1 390 ? 10.745 8.729 1.632 1.00 86.06 390 PRO A CA 1
ATOM 2992 C C . PRO A 1 390 ? 11.083 8.288 0.198 1.00 86.06 390 PRO A C 1
ATOM 2994 O O . PRO A 1 390 ? 11.793 7.309 -0.018 1.00 86.06 390 PRO A O 1
ATOM 2997 N N . GLY A 1 391 ? 10.500 8.963 -0.797 1.00 84.00 391 GLY A N 1
ATOM 2998 C CA . GLY A 1 391 ? 10.640 8.643 -2.229 1.00 84.00 391 GLY A CA 1
ATOM 2999 C C . GLY A 1 391 ? 9.783 7.469 -2.730 1.00 84.00 391 GLY A C 1
ATOM 3000 O O . GLY A 1 391 ? 9.224 7.536 -3.820 1.00 84.00 391 GLY A O 1
ATOM 3001 N N . LEU A 1 392 ? 9.605 6.427 -1.918 1.00 83.25 392 LEU A N 1
ATOM 3002 C CA . LEU A 1 392 ? 8.891 5.185 -2.267 1.00 83.25 392 LEU A CA 1
ATOM 3003 C C . LEU A 1 392 ? 7.401 5.215 -1.854 1.00 83.25 392 LEU A C 1
ATOM 3005 O O . LEU A 1 392 ? 6.574 4.422 -2.317 1.00 83.25 392 LEU A O 1
ATOM 3009 N N . GLY A 1 393 ? 7.021 6.159 -0.991 1.00 90.06 393 GLY A N 1
ATOM 3010 C CA . GLY A 1 393 ? 5.648 6.356 -0.542 1.00 90.06 393 GLY A CA 1
ATOM 3011 C C . GLY A 1 393 ? 5.208 5.323 0.502 1.00 90.06 393 GLY A C 1
ATOM 3012 O O . GLY A 1 393 ? 5.995 4.867 1.324 1.00 90.06 393 GLY A O 1
ATOM 3013 N N . HIS A 1 394 ? 3.914 4.979 0.507 1.00 91.62 394 HIS A N 1
ATOM 3014 C CA . HIS A 1 394 ? 3.321 4.081 1.520 1.00 91.62 394 HIS A CA 1
ATOM 3015 C C . HIS A 1 394 ? 2.951 2.697 0.976 1.00 91.62 394 HIS A C 1
ATOM 3017 O O . HIS A 1 394 ? 2.697 1.779 1.752 1.00 91.62 394 HIS A O 1
ATOM 3023 N N . MET A 1 395 ? 2.893 2.526 -0.349 1.00 93.38 395 MET A N 1
ATOM 3024 C CA . MET A 1 395 ? 2.465 1.260 -0.958 1.00 93.38 395 MET A CA 1
ATOM 3025 C C . MET A 1 395 ? 3.511 0.164 -0.746 1.00 93.38 395 MET A C 1
ATOM 3027 O O . MET A 1 395 ? 3.169 -0.943 -0.347 1.00 93.38 395 MET A O 1
ATOM 3031 N N . ILE A 1 396 ? 4.783 0.504 -0.938 1.00 94.12 396 ILE A N 1
ATOM 3032 C CA . ILE A 1 396 ? 5.924 -0.411 -0.838 1.00 94.12 396 ILE A CA 1
ATOM 3033 C C . ILE A 1 396 ? 6.125 -0.938 0.585 1.00 94.12 396 ILE A C 1
ATOM 3035 O O . ILE A 1 396 ? 6.111 -2.158 0.749 1.00 94.12 396 ILE A O 1
ATOM 3039 N N . PRO A 1 397 ? 6.227 -0.094 1.635 1.00 93.75 397 PRO A N 1
ATOM 3040 C CA . PRO A 1 397 ? 6.355 -0.615 2.994 1.00 93.75 397 PRO A CA 1
ATOM 3041 C C . PRO A 1 397 ? 5.145 -1.466 3.399 1.00 93.75 397 PRO A C 1
ATOM 3043 O O . PRO A 1 397 ? 5.315 -2.494 4.048 1.00 93.75 397 PRO A O 1
ATOM 3046 N N . THR A 1 398 ? 3.937 -1.099 2.957 1.00 93.62 398 THR A N 1
ATOM 3047 C CA . THR A 1 398 ? 2.730 -1.901 3.202 1.00 93.62 398 THR A CA 1
ATOM 3048 C C . THR A 1 398 ? 2.817 -3.270 2.519 1.00 93.62 398 THR A C 1
ATOM 3050 O O . THR A 1 398 ? 2.542 -4.283 3.155 1.00 93.62 398 THR A O 1
ATOM 3053 N N . ALA A 1 399 ? 3.238 -3.330 1.251 1.00 94.94 399 ALA A N 1
ATOM 3054 C CA . ALA A 1 399 ? 3.391 -4.581 0.506 1.00 94.94 399 ALA A CA 1
ATOM 3055 C C . ALA A 1 399 ? 4.453 -5.505 1.128 1.00 94.94 399 ALA A C 1
ATOM 3057 O O . ALA A 1 399 ? 4.207 -6.699 1.298 1.00 94.94 399 ALA A O 1
ATOM 3058 N N . ILE A 1 400 ? 5.596 -4.947 1.543 1.00 94.38 400 ILE A N 1
ATOM 3059 C CA . ILE A 1 400 ? 6.651 -5.688 2.251 1.00 94.38 400 ILE A CA 1
ATOM 3060 C C . ILE A 1 400 ? 6.114 -6.243 3.572 1.00 94.38 400 ILE A C 1
ATOM 3062 O O . ILE A 1 400 ? 6.307 -7.419 3.878 1.00 94.38 400 ILE A O 1
ATOM 3066 N N . GLN A 1 401 ? 5.395 -5.426 4.345 1.00 92.12 401 GLN A N 1
ATOM 3067 C CA . GLN A 1 401 ? 4.845 -5.850 5.630 1.00 92.12 401 GLN A CA 1
ATOM 3068 C C . GLN A 1 401 ? 3.824 -6.985 5.469 1.00 92.12 401 GLN A C 1
ATOM 3070 O O . GLN A 1 401 ? 3.850 -7.954 6.228 1.00 92.12 401 GLN A O 1
ATOM 3075 N N . ILE A 1 402 ? 2.975 -6.898 4.441 1.00 92.81 402 ILE A N 1
ATOM 3076 C CA . ILE A 1 402 ? 2.021 -7.946 4.068 1.00 92.81 402 ILE A CA 1
ATOM 3077 C C . ILE A 1 402 ? 2.741 -9.275 3.812 1.00 92.81 402 ILE A C 1
ATOM 3079 O O . ILE A 1 402 ? 2.323 -10.299 4.348 1.00 92.81 402 ILE A O 1
ATOM 3083 N N . ILE A 1 403 ? 3.808 -9.263 3.012 1.00 93.56 403 ILE A N 1
ATOM 3084 C CA . ILE A 1 403 ? 4.516 -10.485 2.613 1.00 93.56 403 ILE A CA 1
ATOM 3085 C C . ILE A 1 403 ? 5.289 -11.085 3.789 1.00 93.56 403 ILE A C 1
ATOM 3087 O O . ILE A 1 403 ? 5.221 -12.292 4.006 1.00 93.56 403 ILE A O 1
ATOM 3091 N N . LEU A 1 404 ? 5.986 -10.255 4.571 1.00 91.19 404 LEU A N 1
ATOM 3092 C CA . LEU A 1 404 ? 6.854 -10.727 5.654 1.00 91.19 404 LEU A CA 1
ATOM 3093 C C . LEU A 1 404 ? 6.091 -11.103 6.926 1.00 91.19 404 LEU A C 1
ATOM 3095 O O . LEU A 1 404 ? 6.470 -12.045 7.619 1.00 91.19 404 LEU A O 1
ATOM 3099 N N . PHE A 1 405 ? 5.039 -10.358 7.266 1.00 88.75 405 PHE A N 1
ATOM 3100 C CA . PHE A 1 405 ? 4.367 -10.491 8.560 1.00 88.75 405 PHE A CA 1
ATOM 3101 C C . PHE A 1 405 ? 2.912 -10.952 8.455 1.00 88.75 405 PHE A C 1
ATOM 3103 O O . PHE A 1 405 ? 2.313 -11.259 9.483 1.00 88.75 405 PHE A O 1
ATOM 3110 N N . CYS A 1 406 ? 2.332 -11.041 7.251 1.00 89.00 406 CYS A N 1
ATOM 3111 C CA . CYS A 1 406 ? 0.926 -11.420 7.035 1.00 89.00 406 CYS A CA 1
ATOM 3112 C C . CYS A 1 406 ? -0.095 -10.506 7.746 1.00 89.00 406 CYS A C 1
ATOM 3114 O O . CYS A 1 406 ? -1.258 -10.880 7.926 1.00 89.00 406 CYS A O 1
ATOM 3116 N N . TRP A 1 407 ? 0.315 -9.301 8.145 1.00 90.25 407 TRP A N 1
ATOM 3117 C CA . TRP A 1 407 ? -0.541 -8.255 8.702 1.00 90.25 407 TRP A CA 1
ATOM 3118 C C . TRP A 1 407 ? 0.032 -6.876 8.349 1.00 90.25 407 TRP A C 1
ATOM 3120 O O . TRP A 1 407 ? 1.225 -6.750 8.080 1.00 90.25 407 TRP A O 1
ATOM 3130 N N . PHE A 1 408 ? -0.807 -5.843 8.315 1.00 92.38 408 PHE A N 1
ATOM 3131 C CA . PHE A 1 408 ? -0.403 -4.479 7.959 1.00 92.38 408 PHE A CA 1
ATOM 3132 C C . PHE A 1 408 ? -1.368 -3.433 8.528 1.00 92.38 408 PHE A C 1
ATOM 3134 O O . PHE A 1 408 ? -2.497 -3.754 8.901 1.00 92.38 408 PHE A O 1
ATOM 3141 N N . HIS A 1 409 ? -0.954 -2.165 8.561 1.00 92.38 409 HIS A N 1
ATOM 3142 C CA . HIS A 1 409 ? -1.864 -1.043 8.814 1.00 92.38 409 HIS A CA 1
ATOM 3143 C C . HIS A 1 409 ? -2.381 -0.476 7.493 1.00 92.38 409 HIS A C 1
ATOM 3145 O O . HIS A 1 409 ? -1.603 -0.169 6.591 1.00 92.38 409 HIS A O 1
ATOM 3151 N N . CYS A 1 410 ? -3.695 -0.296 7.370 1.00 92.62 410 CYS A N 1
ATOM 3152 C CA . CYS A 1 410 ? -4.260 0.338 6.186 1.00 92.62 410 CYS A CA 1
ATOM 3153 C C . CYS A 1 410 ? -3.753 1.784 6.042 1.00 92.62 410 CYS A C 1
ATOM 3155 O O . CYS A 1 410 ? -3.900 2.588 6.959 1.00 92.62 410 CYS A O 1
ATOM 3157 N N . ILE A 1 411 ? -3.262 2.141 4.851 1.00 94.00 411 ILE A N 1
ATOM 3158 C CA . ILE A 1 411 ? -2.680 3.461 4.540 1.00 94.00 411 ILE A CA 1
ATOM 3159 C C . ILE A 1 411 ? -3.668 4.614 4.814 1.00 94.00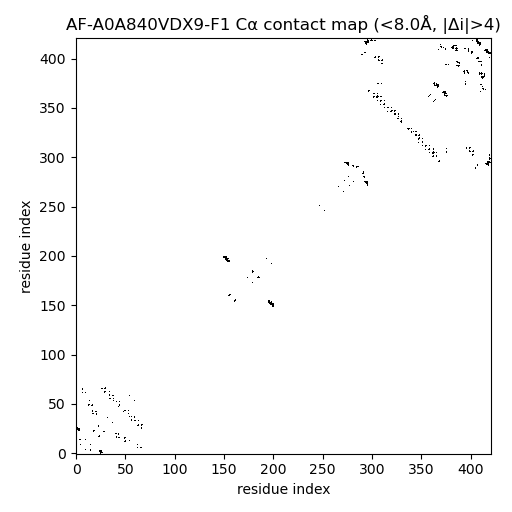 411 ILE A C 1
ATOM 3161 O O . ILE A 1 411 ? -3.275 5.696 5.249 1.00 94.00 411 ILE A O 1
ATOM 3165 N N . PHE A 1 412 ? -4.960 4.374 4.569 1.00 92.75 412 PHE A N 1
ATOM 3166 C CA . PHE A 1 412 ? -6.015 5.385 4.693 1.00 92.75 412 PHE A CA 1
ATOM 3167 C C . PHE A 1 412 ? -6.601 5.492 6.104 1.00 92.75 412 PHE A C 1
ATOM 3169 O O . PHE A 1 412 ? -6.554 6.558 6.699 1.00 92.75 412 PHE A O 1
ATOM 3176 N N . CYS A 1 413 ? -7.165 4.406 6.648 1.00 91.75 413 CYS A N 1
ATOM 3177 C CA . CYS A 1 413 ? -7.850 4.440 7.947 1.00 91.75 413 CYS A CA 1
ATOM 3178 C C . CYS A 1 413 ? -6.964 4.062 9.141 1.00 91.75 413 CYS A C 1
ATOM 3180 O O . CYS A 1 413 ? -7.429 4.117 10.273 1.00 91.75 413 CYS A O 1
ATOM 3182 N N . GLY A 1 414 ? -5.724 3.619 8.919 1.00 90.06 414 GLY A N 1
ATOM 3183 C CA . GLY A 1 414 ? -4.802 3.233 9.991 1.00 90.06 414 GLY A CA 1
ATOM 3184 C C . GLY A 1 414 ? -5.158 1.944 10.730 1.00 90.06 414 GLY A C 1
ATOM 3185 O O . GLY A 1 414 ? -4.413 1.532 11.615 1.00 90.06 414 GLY A O 1
ATOM 3186 N N . THR A 1 415 ? -6.271 1.288 10.394 1.00 91.38 415 THR A N 1
ATOM 3187 C CA . THR A 1 415 ? -6.687 0.049 11.057 1.00 91.38 415 THR A CA 1
ATOM 3188 C C . THR A 1 415 ? -5.704 -1.077 10.748 1.00 91.38 415 THR A C 1
ATOM 3190 O O . THR A 1 415 ? -5.318 -1.261 9.591 1.00 91.38 415 THR A O 1
ATOM 3193 N N . ALA A 1 416 ? -5.316 -1.837 11.774 1.00 91.56 416 ALA A N 1
ATOM 3194 C CA . ALA A 1 416 ? -4.542 -3.060 11.603 1.00 91.56 416 ALA A CA 1
ATOM 3195 C C . ALA A 1 416 ? -5.421 -4.144 10.961 1.00 91.56 416 ALA A C 1
ATOM 3197 O O . ALA A 1 416 ? -6.553 -4.380 11.394 1.00 91.56 416 ALA A O 1
ATOM 3198 N N . VAL A 1 417 ? -4.904 -4.780 9.917 1.00 91.44 417 VAL A N 1
ATOM 3199 C CA . VAL A 1 417 ? -5.579 -5.821 9.144 1.00 91.44 417 VAL A CA 1
ATOM 3200 C C . VAL A 1 417 ? -4.648 -7.019 9.029 1.00 91.44 417 VAL A C 1
ATOM 3202 O O . VAL A 1 417 ? -3.481 -6.870 8.665 1.00 91.44 417 VAL A O 1
ATOM 3205 N N . ARG A 1 418 ? -5.174 -8.214 9.300 1.00 90.81 418 ARG A N 1
ATOM 3206 C CA . ARG A 1 418 ? -4.448 -9.480 9.160 1.00 90.81 418 ARG A CA 1
ATOM 3207 C C . ARG A 1 418 ? -4.954 -10.288 7.970 1.00 90.81 418 ARG A C 1
ATOM 3209 O O . ARG A 1 418 ? -6.118 -10.195 7.587 1.00 90.81 418 ARG A O 1
ATOM 3216 N N . ILE A 1 419 ? -4.055 -11.070 7.390 1.00 88.19 419 ILE A N 1
ATOM 3217 C CA . ILE A 1 419 ? -4.238 -11.779 6.116 1.00 88.19 419 ILE A CA 1
ATOM 3218 C C . ILE A 1 419 ? -4.134 -13.292 6.329 1.00 88.19 419 ILE A C 1
ATOM 3220 O O . ILE A 1 419 ? -4.521 -14.064 5.470 1.00 88.19 419 ILE A O 1
ATOM 3224 N N . LYS A 1 420 ? -3.612 -13.743 7.468 1.00 76.38 420 LYS A N 1
ATOM 3225 C CA . LYS A 1 420 ? -3.464 -15.162 7.780 1.00 76.38 420 LYS A CA 1
ATOM 3226 C C . LYS A 1 420 ? -4.100 -15.465 9.131 1.00 76.38 420 LYS A C 1
ATOM 3228 O O . LYS A 1 420 ? -4.079 -14.609 10.022 1.00 76.38 420 LYS A O 1
ATOM 3233 N N . GLU A 1 421 ? -4.642 -16.670 9.250 1.00 57.56 421 GLU A N 1
ATOM 3234 C CA . GLU A 1 421 ? -4.877 -17.338 10.533 1.00 57.56 421 GLU A CA 1
ATOM 3235 C C . GLU A 1 421 ? -3.882 -18.478 10.713 1.00 57.56 421 GLU A C 1
ATOM 3237 O O . GLU A 1 421 ? -3.596 -19.171 9.706 1.00 57.56 421 GLU A O 1
#

Solvent-accessible surface area (backbone atoms only — not comparable to full-atom values): 27827 Å² total; per-residue (Å²): 132,64,52,54,87,73,53,82,93,66,55,72,57,58,49,52,42,36,43,69,52,67,44,67,39,36,72,52,46,59,76,54,54,53,64,63,52,48,57,42,42,49,57,37,34,75,76,64,68,66,58,100,67,82,80,50,63,73,56,49,43,50,50,33,51,54,36,50,56,62,74,71,64,90,69,87,85,83,83,84,88,81,86,85,82,85,86,88,81,90,84,80,88,83,84,87,92,86,88,86,84,89,80,87,82,90,84,83,88,83,88,85,82,88,81,89,84,81,88,78,89,79,90,77,89,85,88,84,86,86,82,89,80,91,78,91,76,92,74,82,81,76,81,82,73,73,87,71,73,82,58,76,45,56,51,64,77,38,67,74,46,40,60,46,57,74,73,44,83,82,83,73,88,73,58,67,70,59,38,56,74,70,68,52,54,77,88,77,54,82,87,76,84,54,56,72,68,34,72,66,92,77,90,79,83,82,75,80,74,76,82,80,80,81,76,87,80,79,89,80,81,90,81,83,95,79,79,95,76,79,79,88,87,70,83,76,84,71,81,72,77,64,65,92,75,58,74,52,77,72,64,58,72,73,48,73,81,79,72,76,74,81,74,68,88,62,55,66,70,62,47,46,42,58,35,61,60,69,75,84,40,61,95,50,55,83,87,41,87,81,38,72,50,39,31,55,48,92,57,32,66,58,47,50,54,21,26,53,46,51,52,51,43,65,56,38,55,60,49,18,52,53,33,52,52,51,52,56,51,28,74,75,41,53,87,86,34,69,81,66,63,77,71,49,58,52,39,60,62,44,47,62,56,47,50,50,49,34,66,69,46,21,58,67,33,51,39,83,86,78,61,47,49,66,70,52,95,68,99,62,85,62,27,88,75,23,58,73,42,90,97,64,42,46,52,55,54,40,27,52,33,36,71,76,60,36,30,40,45,37,51,62,80,37,50,41,32,20,47,68,134

Radius of gyration: 37.42 Å; Cα contacts (8 Å, |Δi|>4): 313; chains: 1; bounding box: 101×114×76 Å

InterPro domains:
  IPR025567 Domain of unknown function DUF4332 [PF14229] (7-69)

Secondary structure (DSSP, 8-state):
--BGGGSTT--HHHHHHHHHTT--BHHHHTTS-HHHHHHHHHHHHHHH---SSPPPHHHHHHHHHHHHHHHT-SS----------------------------------------------------------------------------EE-GGGSHHHHHHHHHSPP-----HHHHHHTT--GGGS--PPPGGGEES-------------PPPPPP-----------------------GGG---HHHHHSS---PPP--TT--HHHHHHHS--TTTTTT--TTSTTS--SEEPS-HHHHHHHHHHHHHHHHHHHHHHHHHHHHHHHHH-TTT-TTS-GGGGHHHHHHHHHHHHHHHTGGG-B-TTT--BTTS---SPPPTTS--BTTTBTHHHHHHHHHHHSEEE-TTT--EEE---